Protein 7BUP (pdb70)

Structure (mmCIF, N/CA/C/O backbone):
data_7BUP
#
_entry.id   7BUP
#
_cell.length_a   78.520
_cell.length_b   78.910
_cell.length_c   150.900
_cell.angle_alpha   90.000
_cell.angle_beta   90.000
_cell.angle_gamma   90.000
#
_symmetry.space_group_name_H-M   'P 21 21 21'
#
loop_
_entity.id
_entity.type
_entity.pdbx_description
1 polymer 'Proliferating cell nuclear antigen'
2 water water
#
loop_
_atom_site.group_PDB
_atom_site.id
_atom_site.type_symbol
_atom_site.label_atom_id
_atom_site.label_alt_id
_atom_site.label_comp_id
_atom_site.label_asym_id
_atom_site.label_entity_id
_atom_site.label_seq_id
_atom_site.pdbx_PDB_ins_code
_atom_site.Cartn_x
_atom_site.Cartn_y
_atom_site.Cartn_z
_atom_site.occupancy
_atom_site.B_iso_or_equiv
_atom_site.auth_seq_id
_atom_site.auth_comp_id
_atom_site.auth_asym_id
_atom_site.auth_atom_id
_atom_site.pdbx_PDB_model_num
ATOM 1 N N . MET A 1 1 ? -36.730 11.067 -32.334 1.00 48.58 1 MET A N 1
ATOM 2 C CA . MET A 1 1 ? -35.891 11.549 -31.233 1.00 50.51 1 MET A CA 1
ATOM 3 C C . MET A 1 1 ? -36.666 11.687 -29.902 1.00 56.43 1 MET A C 1
ATOM 4 O O . MET A 1 1 ? -37.909 11.573 -29.871 1.00 58.91 1 MET A O 1
ATOM 9 N N . LEU A 1 2 ? -35.948 11.913 -28.799 1.00 47.95 2 LEU A N 1
ATOM 10 C CA . LEU A 1 2 ? -36.597 12.070 -27.503 1.00 47.84 2 LEU A CA 1
ATOM 11 C C . LEU A 1 2 ? -35.834 13.077 -26.664 1.00 43.61 2 LEU A C 1
ATOM 12 O O . LEU A 1 2 ? -34.606 12.997 -26.555 1.00 43.25 2 LEU A O 1
ATOM 17 N N . GLU A 1 3 ? -36.564 14.036 -26.103 1.00 42.92 3 GLU A N 1
ATOM 18 C CA . GLU A 1 3 ? -36.012 14.975 -25.131 1.00 41.98 3 GLU A CA 1
ATOM 19 C C . GLU A 1 3 ? -37.142 15.250 -24.147 1.00 45.71 3 GLU A C 1
ATOM 20 O O . GLU A 1 3 ? -38.057 16.019 -24.459 1.00 49.50 3 GLU A O 1
ATOM 26 N N . GLY A 1 4 ? -37.098 14.608 -22.982 1.00 37.98 4 GLY A N 1
ATOM 27 C CA . GLY A 1 4 ? -38.147 14.833 -22.013 1.00 41.62 4 GLY A CA 1
ATOM 28 C C . GLY A 1 4 ? -37.600 15.338 -20.696 1.00 43.98 4 GLY A C 1
ATOM 29 O O . GLY A 1 4 ? -36.819 14.636 -20.058 1.00 47.96 4 GLY A O 1
ATOM 30 N N . LYS A 1 5 ? -37.969 16.538 -20.266 1.00 39.89 5 LYS A N 1
ATOM 31 C CA . LYS A 1 5 ? -37.518 17.044 -18.981 1.00 36.76 5 LYS A CA 1
ATOM 32 C C . LYS A 1 5 ? -38.649 16.923 -17.975 1.00 41.74 5 LYS A C 1
ATOM 33 O O . LYS A 1 5 ? -39.789 17.306 -18.271 1.00 42.79 5 LYS A O 1
ATOM 39 N N . PHE A 1 6 ? -38.337 16.376 -16.800 1.00 40.79 6 PHE A N 1
ATOM 40 C CA . PHE A 1 6 ? -39.251 16.367 -15.669 1.00 39.11 6 PHE A CA 1
ATOM 41 C C . PHE A 1 6 ? -38.884 17.493 -14.724 1.00 38.46 6 PHE A C 1
ATOM 42 O O . PHE A 1 6 ? -37.706 17.772 -14.515 1.00 38.50 6 PHE A O 1
ATOM 50 N N . GLU A 1 7 ? -39.894 18.122 -14.128 1.00 42.80 7 GLU A N 1
ATOM 51 C CA . GLU A 1 7 ? -39.610 19.053 -13.043 1.00 43.12 7 GLU A CA 1
ATOM 52 C C . GLU A 1 7 ? -39.012 18.323 -11.849 1.00 42.09 7 GLU A C 1
ATOM 53 O O . GLU A 1 7 ? -38.149 18.861 -11.149 1.00 41.64 7 GLU A O 1
ATOM 59 N N . GLU A 1 8 ? -39.447 17.093 -11.602 1.00 39.42 8 GLU A N 1
ATOM 60 C CA . GLU A 1 8 ? -38.944 16.343 -10.465 1.00 39.16 8 GLU A CA 1
ATOM 61 C C . GLU A 1 8 ? -38.682 14.907 -10.888 1.00 38.87 8 GLU A C 1
ATOM 62 O O . GLU A 1 8 ? -39.414 14.344 -11.712 1.00 39.43 8 GLU A O 1
ATOM 68 N N . ALA A 1 9 ? -37.615 14.328 -10.333 1.00 38.26 9 ALA A N 1
ATOM 69 C CA . ALA A 1 9 ? -37.265 12.952 -10.649 1.00 37.74 9 ALA A CA 1
ATOM 70 C C . ALA A 1 9 ? -38.121 11.947 -9.897 1.00 37.38 9 ALA A C 1
ATOM 71 O O . ALA A 1 9 ? -38.019 10.746 -10.176 1.00 35.47 9 ALA A O 1
ATOM 73 N N . ALA A 1 10 ? -38.962 12.410 -8.965 1.00 35.52 10 ALA A N 1
ATOM 74 C CA . ALA A 1 10 ? -39.721 11.491 -8.125 1.00 37.44 10 ALA A CA 1
ATOM 75 C C . ALA A 1 10 ? -40.538 10.495 -8.936 1.00 36.55 10 ALA A C 1
ATOM 76 O O . ALA A 1 10 ? -40.563 9.303 -8.619 1.00 37.44 10 ALA A O 1
ATOM 78 N N . LEU A 1 11 ? -41.195 10.955 -10.001 1.00 35.34 11 LEU A N 1
ATOM 79 C CA . LEU A 1 11 ? -42.140 10.095 -10.702 1.00 37.71 11 LEU A CA 1
ATOM 80 C C . LEU A 1 11 ? -41.435 8.925 -11.384 1.00 37.58 11 LEU A C 1
ATOM 81 O O . LEU A 1 11 ? -41.829 7.762 -11.242 1.00 40.34 11 LEU A O 1
ATOM 86 N N . LEU A 1 12 ? -40.386 9.217 -12.139 1.00 36.39 12 LEU A N 1
ATOM 87 C CA . LEU A 1 12 ? -39.668 8.146 -12.808 1.00 36.76 12 LEU A CA 1
ATOM 88 C C . LEU A 1 12 ? -39.050 7.186 -11.792 1.00 37.26 12 LEU A C 1
ATOM 89 O O . LEU A 1 12 ? -39.074 5.965 -11.990 1.00 39.11 12 LEU A O 1
ATOM 94 N N . LYS A 1 13 ? -38.530 7.718 -10.679 1.00 35.33 13 LYS A N 1
ATOM 95 C CA . LYS A 1 13 ? -37.926 6.870 -9.652 1.00 35.48 13 LYS A CA 1
ATOM 96 C C . LYS A 1 13 ? -38.932 5.877 -9.102 1.00 36.28 13 LYS A C 1
ATOM 97 O O . LYS A 1 13 ? -38.644 4.681 -8.981 1.00 36.11 13 LYS A O 1
ATOM 103 N N . LYS A 1 14 ? -40.111 6.374 -8.725 1.00 37.03 14 LYS A N 1
ATOM 104 C CA . LYS A 1 14 ? -41.173 5.508 -8.244 1.00 39.04 14 LYS A CA 1
ATOM 105 C C . LYS A 1 14 ? -41.587 4.496 -9.303 1.00 40.01 14 LYS A C 1
ATOM 106 O O . LYS A 1 14 ? -41.790 3.315 -8.984 1.00 42.72 14 LYS A O 1
ATOM 112 N N . VAL A 1 15 ? -41.709 4.931 -10.570 1.00 39.73 15 VAL A N 1
ATOM 113 C CA . VAL A 1 15 ? -42.156 4.021 -11.629 1.00 40.07 15 VAL A CA 1
ATOM 114 C C . VAL A 1 15 ? -41.178 2.863 -11.778 1.00 42.14 15 VAL A C 1
ATOM 115 O O . VAL A 1 15 ? -41.574 1.686 -11.782 1.00 43.59 15 VAL A O 1
ATOM 119 N N . VAL A 1 16 ? -39.884 3.179 -11.893 1.00 39.10 16 VAL A N 1
ATOM 120 C CA . VAL A 1 16 ? -38.894 2.136 -12.125 1.00 39.86 16 VAL A CA 1
ATOM 121 C C . VAL A 1 16 ? -38.859 1.167 -10.953 1.00 42.83 16 VAL A C 1
ATOM 122 O O . VAL A 1 16 ? -38.728 -0.051 -11.135 1.00 44.48 16 VAL A O 1
ATOM 126 N N . GLU A 1 17 ? -39.006 1.683 -9.735 1.00 40.60 17 GLU A N 1
ATOM 127 C CA . GLU A 1 17 ? -38.968 0.807 -8.574 1.00 45.68 17 GLU A CA 1
ATOM 128 C C . GLU A 1 17 ? -40.199 -0.088 -8.527 1.00 43.94 17 GLU A C 1
ATOM 129 O O . GLU A 1 17 ? -40.109 -1.258 -8.135 1.00 47.24 17 GLU A O 1
ATOM 135 N N . ALA A 1 18 ? -41.349 0.431 -8.954 1.00 40.30 18 ALA A N 1
ATOM 136 C CA . ALA A 1 18 ? -42.578 -0.343 -8.863 1.00 44.82 18 ALA A CA 1
ATOM 137 C C . ALA A 1 18 ? -42.570 -1.550 -9.792 1.00 49.89 18 ALA A C 1
ATOM 138 O O . ALA A 1 18 ? -43.178 -2.585 -9.475 1.00 50.38 18 ALA A O 1
ATOM 140 N N . ILE A 1 19 ? -41.896 -1.457 -10.934 1.00 47.32 19 ILE A N 1
ATOM 141 C CA . ILE A 1 19 ? -41.980 -2.521 -11.919 1.00 46.86 19 ILE A CA 1
ATOM 142 C C . ILE A 1 19 ? -40.701 -3.324 -12.054 1.00 45.51 19 ILE A C 1
ATOM 143 O O . ILE A 1 19 ? -40.739 -4.409 -12.645 1.00 53.98 19 ILE A O 1
ATOM 148 N N . LYS A 1 20 ? -39.587 -2.869 -11.493 1.00 48.22 20 LYS A N 1
ATOM 149 C CA . LYS A 1 20 ? -38.323 -3.529 -11.793 1.00 50.62 20 LYS A CA 1
ATOM 150 C C . LYS A 1 20 ? -38.300 -4.972 -11.312 1.00 57.44 20 LYS A C 1
ATOM 151 O O . LYS A 1 20 ? -37.522 -5.782 -11.834 1.00 62.84 20 LYS A O 1
ATOM 157 N N . ASP A 1 21 ? -39.140 -5.318 -10.332 1.00 58.73 21 ASP A N 1
ATOM 158 C CA . ASP A 1 21 ? -39.125 -6.672 -9.789 1.00 58.75 21 ASP A CA 1
ATOM 159 C C . ASP A 1 21 ? -39.894 -7.622 -10.693 1.00 59.53 21 ASP A C 1
ATOM 160 O O . ASP A 1 21 ? -39.407 -8.715 -11.023 1.00 56.03 21 ASP A O 1
ATOM 165 N N . CYS A 1 22 ? -41.093 -7.208 -11.132 1.00 62.12 22 CYS A N 1
ATOM 166 C CA . CYS A 1 22 ? -41.926 -8.090 -11.952 1.00 66.65 22 CYS A CA 1
ATOM 167 C C . CYS A 1 22 ? -41.381 -8.229 -13.365 1.00 63.06 22 CYS A C 1
ATOM 168 O O . CYS A 1 22 ? -41.703 -9.206 -14.054 1.00 64.83 22 CYS A O 1
ATOM 171 N N . VAL A 1 23 ? -40.624 -7.241 -13.822 1.00 61.11 23 VAL A N 1
ATOM 172 C CA . VAL A 1 23 ? -40.222 -7.084 -15.212 1.00 59.13 23 VAL A CA 1
ATOM 173 C C . VAL A 1 23 ? -38.754 -6.693 -15.202 1.00 62.09 23 VAL A C 1
ATOM 174 O O . VAL A 1 23 ? -38.396 -5.652 -14.637 1.00 59.36 23 VAL A O 1
ATOM 178 N N . LYS A 1 24 ? -37.901 -7.512 -15.813 1.00 57.16 24 LYS A N 1
ATOM 179 C CA . LYS A 1 24 ? -36.486 -7.168 -15.721 1.00 62.16 24 LYS A CA 1
ATOM 180 C C . LYS A 1 24 ? -36.060 -6.283 -16.893 1.00 57.51 24 LYS A C 1
ATOM 181 O O . LYS A 1 24 ? -35.178 -5.435 -16.740 1.00 57.65 24 LYS A O 1
ATOM 187 N N . LYS A 1 25 ? -36.731 -6.411 -18.035 1.00 56.69 25 LYS A N 1
ATOM 188 C CA . LYS A 1 25 ? -36.412 -5.637 -19.228 1.00 50.45 25 LYS A CA 1
ATOM 189 C C . LYS A 1 25 ? -37.716 -5.225 -19.890 1.00 51.69 25 LYS A C 1
ATOM 190 O O . LYS A 1 25 ? -38.731 -5.914 -19.780 1.00 58.99 25 LYS A O 1
ATOM 196 N N . CYS A 1 26 ? -37.682 -4.099 -20.592 1.00 48.90 26 CYS A N 1
ATOM 197 C CA . CYS A 1 26 ? -38.899 -3.692 -21.272 1.00 45.29 26 CYS A CA 1
ATOM 198 C C . CYS A 1 26 ? -38.602 -2.570 -22.255 1.00 44.95 26 CYS A C 1
ATOM 199 O O . CYS A 1 26 ? -37.626 -1.827 -22.114 1.00 45.38 26 CYS A O 1
ATOM 202 N N . ASN A 1 27 ? -39.483 -2.440 -23.243 1.00 49.59 27 ASN A N 1
ATOM 203 C CA . ASN A 1 27 ? -39.382 -1.363 -24.211 1.00 50.40 27 ASN A CA 1
ATOM 204 C C . ASN A 1 27 ? -40.158 -0.147 -23.730 1.00 47.50 27 ASN A C 1
ATOM 205 O O . ASN A 1 27 ? -41.327 -0.251 -23.342 1.00 45.15 27 ASN A O 1
ATOM 210 N N . PHE A 1 28 ? -39.498 1.009 -23.779 1.00 46.46 28 PHE A N 1
ATOM 211 C CA . PHE A 1 28 ? -40.134 2.303 -23.579 1.00 45.93 28 PHE A CA 1
ATOM 212 C C . PHE A 1 28 ? -40.507 2.827 -24.968 1.00 46.95 28 PHE A C 1
ATOM 213 O O . PHE A 1 28 ? -39.630 3.022 -25.813 1.00 47.71 28 PHE A O 1
ATOM 221 N N . ASN A 1 29 ? -41.805 3.044 -25.211 1.00 45.73 29 ASN A N 1
ATOM 222 C CA . ASN A 1 29 ? -42.316 3.511 -26.501 1.00 43.83 29 ASN A CA 1
ATOM 223 C C . ASN A 1 29 ? -42.629 5.010 -26.406 1.00 43.91 29 ASN A C 1
ATOM 224 O O . ASN A 1 29 ? -43.663 5.398 -25.853 1.00 47.64 29 ASN A O 1
ATOM 229 N N . CYS A 1 30 ? -41.758 5.843 -26.975 1.00 44.28 30 CYS A N 1
ATOM 230 C CA . CYS A 1 30 ? -41.911 7.296 -27.004 1.00 50.83 30 CYS A CA 1
ATOM 231 C C . CYS A 1 30 ? -42.669 7.746 -28.257 1.00 57.43 30 CYS A C 1
ATOM 232 O O . CYS A 1 30 ? -42.548 7.165 -29.339 1.00 52.78 30 CYS A O 1
ATOM 235 N N . SER A 1 31 ? -43.483 8.779 -28.088 1.00 59.84 31 SER A N 1
ATOM 236 C CA . SER A 1 31 ? -44.429 9.196 -29.111 1.00 51.67 31 SER A CA 1
ATOM 237 C C . SER A 1 31 ? -44.640 10.699 -28.941 1.00 55.42 31 SER A C 1
ATOM 238 O O . SER A 1 31 ? -44.062 11.338 -28.056 1.00 57.15 31 SER A O 1
ATOM 241 N N . GLU A 1 32 ? -45.439 11.277 -29.829 1.00 58.13 32 GLU A N 1
ATOM 242 C CA . GLU A 1 32 ? -45.879 12.655 -29.639 1.00 63.08 32 GLU A CA 1
ATOM 243 C C . GLU A 1 32 ? -46.718 12.837 -28.371 1.00 63.22 32 GLU A C 1
ATOM 244 O O . GLU A 1 32 ? -46.818 13.966 -27.870 1.00 58.66 32 GLU A O 1
ATOM 250 N N . HIS A 1 33 ? -47.321 11.761 -27.852 1.00 60.02 33 HIS A N 1
ATOM 251 C CA . HIS A 1 33 ? -48.219 11.795 -26.697 1.00 63.33 33 HIS A CA 1
ATOM 252 C C . HIS A 1 33 ? -47.605 11.312 -25.372 1.00 58.30 33 HIS A C 1
ATOM 253 O O . HIS A 1 33 ? -48.309 11.315 -24.348 1.00 55.95 33 HIS A O 1
ATOM 255 N N . GLY A 1 34 ? -46.332 10.894 -25.346 1.00 52.52 34 GLY A N 1
ATOM 256 C CA . GLY A 1 34 ? -45.704 10.462 -24.112 1.00 48.93 34 GLY A CA 1
ATOM 257 C C . GLY A 1 34 ? -44.960 9.150 -24.244 1.00 49.75 34 GLY A C 1
ATOM 258 O O . GLY A 1 34 ? -44.572 8.729 -25.338 1.00 50.89 34 GLY A O 1
ATOM 259 N N . ILE A 1 35 ? -44.736 8.488 -23.104 1.00 41.84 35 ILE A N 1
ATOM 260 C CA . ILE A 1 35 ? -43.909 7.284 -23.033 1.00 46.82 35 ILE A CA 1
ATOM 261 C C . ILE A 1 35 ? -44.765 6.129 -22.525 1.00 42.75 35 ILE A C 1
ATOM 262 O O . ILE A 1 35 ? -45.517 6.269 -21.552 1.00 44.47 35 ILE A O 1
ATOM 267 N N . THR A 1 36 ? -44.637 4.985 -23.187 1.00 44.89 36 THR A N 1
ATOM 268 C CA . THR A 1 36 ? -45.482 3.824 -22.981 1.00 44.65 36 THR A CA 1
ATOM 269 C C . THR A 1 36 ? -44.614 2.622 -22.628 1.00 45.80 36 THR A C 1
ATOM 270 O O . THR A 1 36 ? -43.446 2.546 -23.024 1.00 44.28 36 THR A O 1
ATOM 274 N N . VAL A 1 37 ? -45.175 1.703 -21.843 1.00 41.70 37 VAL A N 1
ATOM 275 C CA . VAL A 1 37 ? -44.562 0.400 -21.628 1.00 44.33 37 VAL A CA 1
ATOM 276 C C . VAL A 1 37 ? -45.650 -0.666 -21.579 1.00 47.70 37 VAL A C 1
ATOM 277 O O . VAL A 1 37 ? -46.616 -0.554 -20.815 1.00 50.86 37 VAL A O 1
ATOM 281 N N . GLN A 1 38 ? -45.479 -1.710 -22.381 1.00 49.61 38 GLN A N 1
ATOM 282 C CA . GLN A 1 38 ? -46.307 -2.905 -22.327 1.00 45.65 38 GLN A CA 1
ATOM 283 C C . GLN A 1 38 ? -45.386 -4.093 -22.171 1.00 45.41 38 GLN A C 1
ATOM 284 O O . GLN A 1 38 ? -44.579 -4.372 -23.062 1.00 46.46 38 GLN A O 1
ATOM 290 N N . ALA A 1 39 ? -45.496 -4.788 -21.046 1.00 48.49 39 ALA A N 1
ATOM 291 C CA . ALA A 1 39 ? -44.589 -5.894 -20.789 1.00 52.49 39 ALA A CA 1
ATOM 292 C C . ALA A 1 39 ? -45.347 -7.026 -20.130 1.00 49.09 39 ALA A C 1
ATOM 293 O O . ALA A 1 39 ? -46.387 -6.820 -19.509 1.00 50.52 39 ALA A O 1
ATOM 295 N N . VAL A 1 40 ? -44.805 -8.230 -20.276 1.00 53.29 40 VAL A N 1
ATOM 296 C CA . VAL A 1 40 ? -45.374 -9.438 -19.692 1.00 58.48 40 VAL A CA 1
ATOM 297 C C . VAL A 1 40 ? -44.310 -10.104 -18.834 1.00 65.90 40 VAL A C 1
ATOM 298 O O . VAL A 1 40 ? -43.119 -10.050 -19.165 1.00 71.27 40 VAL A O 1
ATOM 302 N N . ASP A 1 41 ? -44.731 -10.726 -17.731 1.00 60.46 41 ASP A N 1
ATOM 303 C CA . ASP A 1 41 ? -43.756 -11.388 -16.874 1.00 68.89 41 ASP A CA 1
ATOM 304 C C . ASP A 1 41 ? -43.245 -12.659 -17.554 1.00 74.12 41 ASP A C 1
ATOM 305 O O . ASP A 1 41 ? -43.760 -13.095 -18.594 1.00 66.10 41 ASP A O 1
ATOM 310 N N . ASP A 1 42 ? -42.190 -13.238 -16.960 1.00 76.64 42 ASP A N 1
ATOM 311 C CA . ASP A 1 42 ? -41.636 -14.491 -17.475 1.00 76.54 42 ASP A CA 1
ATOM 312 C C . ASP A 1 42 ? -42.692 -15.595 -17.485 1.00 76.67 42 ASP A C 1
ATOM 313 O O . ASP A 1 42 ? -42.779 -16.374 -18.444 1.00 78.54 42 ASP A O 1
ATOM 318 N N . SER A 1 43 ? -43.528 -15.652 -16.444 1.00 71.66 43 SER A N 1
ATOM 319 C CA . SER A 1 43 ? -44.595 -16.642 -16.329 1.00 67.68 43 SER A CA 1
ATOM 320 C C . SER A 1 43 ? -45.739 -16.427 -17.327 1.00 73.97 43 SER A C 1
ATOM 321 O O . SER A 1 43 ? -46.653 -17.264 -17.387 1.00 75.92 43 SER A O 1
ATOM 324 N N . ARG A 1 44 ? -45.753 -15.304 -18.056 1.00 75.73 44 ARG A N 1
ATOM 325 C CA . ARG A 1 44 ? -46.821 -14.970 -19.013 1.00 65.14 44 ARG A CA 1
ATOM 326 C C . ARG A 1 44 ? -48.207 -14.944 -18.351 1.00 68.61 44 ARG A C 1
ATOM 327 O O . ARG A 1 44 ? -49.211 -15.366 -18.937 1.00 69.09 44 ARG A O 1
ATOM 335 N N . VAL A 1 45 ? -48.266 -14.379 -17.130 1.00 70.56 45 VAL A N 1
ATOM 336 C CA . VAL A 1 45 ? -49.462 -14.318 -16.281 1.00 62.04 45 VAL A CA 1
ATOM 337 C C . VAL A 1 45 ? -49.822 -12.868 -15.965 1.00 60.67 45 VAL A C 1
ATOM 338 O O . VAL A 1 45 ? -50.999 -12.538 -15.759 1.00 55.35 45 VAL A O 1
ATOM 342 N N . LEU A 1 46 ? -48.814 -11.997 -15.901 1.00 59.55 46 LEU A N 1
ATOM 343 C CA . LEU A 1 46 ? -48.978 -10.610 -15.483 1.00 57.53 46 LEU A CA 1
ATOM 344 C C . LEU A 1 46 ? -48.636 -9.694 -16.648 1.00 54.51 46 LEU A C 1
ATOM 345 O O . LEU A 1 46 ? -47.542 -9.794 -17.215 1.00 55.83 46 LEU A O 1
ATOM 350 N N . LEU A 1 47 ? -49.560 -8.800 -16.991 1.00 48.68 47 LEU A N 1
ATOM 351 C CA . LEU A 1 47 ? -49.342 -7.793 -18.019 1.00 48.38 47 LEU A CA 1
ATOM 352 C C . LEU A 1 47 ? -49.232 -6.411 -17.372 1.00 50.91 47 LEU A C 1
ATOM 353 O O . LEU A 1 47 ? -50.160 -5.972 -16.675 1.00 47.67 47 LEU A O 1
ATOM 358 N N . VAL A 1 48 ? -48.097 -5.733 -17.600 1.00 47.56 48 VAL A N 1
ATOM 359 C CA . VAL A 1 48 ? -47.811 -4.412 -17.038 1.00 43.51 48 VAL A CA 1
ATOM 360 C C . VAL A 1 48 ? -47.992 -3.377 -18.137 1.00 46.79 48 VAL A C 1
ATOM 361 O O . VAL A 1 48 ? -47.383 -3.481 -19.208 1.00 53.11 48 VAL A O 1
ATOM 365 N N . SER A 1 49 ? -48.815 -2.370 -17.881 1.00 47.35 49 SER A N 1
ATOM 366 C CA . SER A 1 49 ? -49.093 -1.345 -18.877 1.00 48.95 49 SER A CA 1
ATOM 367 C C . SER A 1 49 ? -48.867 0.010 -18.231 1.00 46.56 49 SER A C 1
ATOM 368 O O . SER A 1 49 ? -49.524 0.347 -17.241 1.00 43.69 49 SER A O 1
ATOM 371 N N . LEU A 1 50 ? -47.938 0.773 -18.786 1.00 45.44 50 LEU A N 1
ATOM 372 C CA . LEU A 1 50 ? -47.532 2.049 -18.224 1.00 44.05 50 LEU A CA 1
ATOM 373 C C . LEU A 1 50 ? -47.756 3.150 -19.243 1.00 42.20 50 LEU A C 1
ATOM 374 O O . LEU A 1 50 ? -47.495 2.965 -20.433 1.00 47.26 50 LEU A O 1
ATOM 379 N N . LEU A 1 51 ? -48.226 4.298 -18.783 1.00 37.84 51 LEU A N 1
ATOM 380 C CA . LEU A 1 51 ? -48.291 5.474 -19.631 1.00 39.59 51 LEU A CA 1
ATOM 381 C C . LEU A 1 51 ? -47.833 6.661 -18.807 1.00 39.46 51 LEU A C 1
ATOM 382 O O . LEU A 1 51 ? -48.425 6.956 -17.769 1.00 40.57 51 LEU A O 1
ATOM 387 N N . ILE A 1 52 ? -46.780 7.317 -19.254 1.00 37.13 52 ILE A N 1
ATOM 388 C CA . ILE A 1 52 ? -46.364 8.602 -18.721 1.00 38.29 52 ILE A CA 1
ATOM 389 C C . ILE A 1 52 ? -46.706 9.614 -19.806 1.00 45.52 52 ILE A C 1
ATOM 390 O O . ILE A 1 52 ? -46.004 9.700 -20.823 1.00 45.55 52 ILE A O 1
ATOM 395 N N . GLY A 1 53 ? -47.797 10.354 -19.620 1.00 39.97 53 GLY A N 1
ATOM 396 C CA . GLY A 1 53 ? -48.222 11.287 -20.643 1.00 40.86 53 GLY A CA 1
ATOM 397 C C . GLY A 1 53 ? -47.317 12.500 -20.727 1.00 46.97 53 GLY A C 1
ATOM 398 O O . GLY A 1 53 ? -46.610 12.850 -19.776 1.00 48.78 53 GLY A O 1
ATOM 399 N N . GLN A 1 54 ? -47.348 13.166 -21.888 1.00 42.34 54 GLN A N 1
ATOM 400 C CA . GLN A 1 54 ? -46.526 14.359 -22.047 1.00 46.26 54 GLN A CA 1
ATOM 401 C C . GLN A 1 54 ? -46.857 15.422 -21.007 1.00 47.88 54 GLN A C 1
ATOM 402 O O . GLN A 1 54 ? -46.021 16.285 -20.707 1.00 48.24 54 GLN A O 1
ATOM 408 N N . THR A 1 55 ? -48.043 15.359 -20.423 1.00 46.06 55 THR A N 1
ATOM 409 C CA . THR A 1 55 ? -48.404 16.329 -19.409 1.00 50.01 55 THR A CA 1
ATOM 410 C C . THR A 1 55 ? -47.594 16.131 -18.119 1.00 51.87 55 THR A C 1
ATOM 411 O O . THR A 1 55 ? -47.449 17.074 -17.331 1.00 46.25 55 THR A O 1
ATOM 415 N N . SER A 1 56 ? -46.999 14.949 -17.921 1.00 49.05 56 SER A N 1
ATOM 416 C CA . SER A 1 56 ? -46.142 14.731 -16.760 1.00 42.93 56 SER A CA 1
ATOM 417 C C . SER A 1 56 ? -44.826 15.484 -16.857 1.00 44.23 56 SER A C 1
ATOM 418 O O . SER A 1 56 ? -44.118 15.603 -15.850 1.00 41.64 56 SER A O 1
ATOM 421 N N . PHE A 1 57 ? -44.477 15.976 -18.037 1.00 46.05 57 PHE A N 1
ATOM 422 C CA . PHE A 1 57 ? -43.222 16.658 -18.280 1.00 39.85 57 PHE A CA 1
ATOM 423 C C . PHE A 1 57 ? -43.426 18.167 -18.259 1.00 43.92 57 PHE A C 1
ATOM 424 O O . PHE A 1 57 ? -44.504 18.680 -18.568 1.00 42.44 57 PHE A O 1
ATOM 432 N N . SER A 1 58 ? -42.367 18.881 -17.887 1.00 44.50 58 SER A N 1
ATOM 433 C CA . SER A 1 58 ? -42.338 20.313 -18.133 1.00 40.83 58 SER A CA 1
ATOM 434 C C . SER A 1 58 ? -41.934 20.612 -19.573 1.00 45.05 58 SER A C 1
ATOM 435 O O . SER A 1 58 ? -42.345 21.631 -20.138 1.00 43.90 58 SER A O 1
ATOM 438 N N . GLU A 1 59 ? -41.115 19.758 -20.179 1.00 41.35 59 GLU A N 1
ATOM 439 C CA . GLU A 1 59 ? -40.731 19.935 -21.570 1.00 42.29 59 GLU A CA 1
ATOM 440 C C . GLU A 1 59 ? -40.659 18.553 -22.195 1.00 45.60 59 GLU A C 1
ATOM 441 O O . GLU A 1 59 ? -40.079 17.639 -21.602 1.00 46.59 59 GLU A O 1
ATOM 447 N N . TYR A 1 60 ? -41.271 18.379 -23.363 1.00 43.28 60 TYR A N 1
ATOM 448 C CA . TYR A 1 60 ? -41.312 17.057 -23.983 1.00 45.42 60 TYR A CA 1
ATOM 449 C C . TYR A 1 60 ? -41.356 17.220 -25.500 1.00 48.89 60 TYR A C 1
ATOM 450 O O . TYR A 1 60 ? -42.348 17.718 -26.046 1.00 47.09 60 TYR A O 1
ATOM 459 N N . ARG A 1 61 ? -40.287 16.802 -26.177 1.00 48.68 61 ARG A N 1
ATOM 460 C CA . ARG A 1 61 ? -40.204 16.799 -27.632 1.00 46.91 61 ARG A CA 1
ATOM 461 C C . ARG A 1 61 ? -39.945 15.373 -28.097 1.00 47.33 61 ARG A C 1
ATOM 462 O O . ARG A 1 61 ? -38.967 14.755 -27.676 1.00 54.34 61 ARG A O 1
ATOM 470 N N . CYS A 1 62 ? -40.818 14.843 -28.956 1.00 49.31 62 CYS A N 1
ATOM 471 C CA . CYS A 1 62 ? -40.605 13.524 -29.577 1.00 57.58 62 CYS A CA 1
ATOM 472 C C . CYS A 1 62 ? -41.086 13.640 -31.019 1.00 61.91 62 CYS A C 1
ATOM 473 O O . CYS A 1 62 ? -42.182 13.159 -31.353 1.00 60.44 62 CYS A O 1
ATOM 476 N N . ASP A 1 63 ? -40.245 14.258 -31.867 1.00 58.78 63 ASP A N 1
ATOM 477 C CA . ASP A 1 63 ? -40.667 14.513 -33.244 1.00 57.22 63 ASP A CA 1
ATOM 478 C C . ASP A 1 63 ? -40.936 13.219 -33.995 1.00 54.70 63 ASP A C 1
ATOM 479 O O . ASP A 1 63 ? -41.824 13.197 -34.852 1.00 63.18 63 ASP A O 1
ATOM 481 N N . ARG A 1 64 ? -40.229 12.131 -33.665 1.00 48.03 64 ARG A N 1
ATOM 482 C CA . ARG A 1 64 ? -40.437 10.839 -34.313 1.00 50.37 64 ARG A CA 1
ATOM 483 C C . ARG A 1 64 ? -40.315 9.701 -33.306 1.00 50.39 64 ARG A C 1
ATOM 484 O O . ARG A 1 64 ? -39.366 9.651 -32.517 1.00 53.21 64 ARG A O 1
ATOM 486 N N . ASP A 1 65 ? -41.258 8.766 -33.378 1.00 48.66 65 ASP A N 1
ATOM 487 C CA . ASP A 1 65 ? -41.335 7.690 -32.403 1.00 49.70 65 ASP A CA 1
ATOM 488 C C . ASP A 1 65 ? -40.000 6.972 -32.314 1.00 55.05 65 ASP A C 1
ATOM 489 O O . ASP A 1 65 ? -39.230 6.940 -33.282 1.00 54.00 65 ASP A O 1
ATOM 494 N N . VAL A 1 66 ? -39.718 6.433 -31.131 1.00 55.47 66 VAL A N 1
ATOM 495 C CA . VAL A 1 66 ? -38.494 5.683 -30.892 1.00 51.37 66 VAL A CA 1
ATOM 496 C C . VAL A 1 66 ? -38.757 4.668 -29.784 1.00 51.67 66 VAL A C 1
ATOM 497 O O . VAL A 1 66 ? -39.504 4.932 -28.839 1.00 53.48 66 VAL A O 1
ATOM 501 N N . THR A 1 67 ? -38.135 3.501 -29.902 1.00 54.53 67 THR A N 1
ATOM 502 C CA . THR A 1 67 ? -38.263 2.439 -28.916 1.00 49.39 67 THR A CA 1
ATOM 503 C C . THR A 1 67 ? -36.954 2.311 -28.131 1.00 54.11 67 THR A C 1
ATOM 504 O O . THR A 1 67 ? -35.868 2.319 -28.725 1.00 55.03 67 THR A O 1
ATOM 508 N N . LEU A 1 68 ? -37.048 2.236 -26.793 1.00 55.88 68 LEU A N 1
ATOM 509 C CA . LEU A 1 68 ? -35.869 2.133 -25.921 1.00 49.07 68 LEU A CA 1
ATOM 510 C C . LEU A 1 68 ? -35.946 0.832 -25.130 1.00 47.07 68 LEU A C 1
ATOM 511 O O . LEU A 1 68 ? -36.760 0.712 -24.210 1.00 56.92 68 LEU A O 1
ATOM 516 N N . GLY A 1 69 ? -35.115 -0.148 -25.489 1.00 44.75 69 GLY A N 1
ATOM 517 C CA . GLY A 1 69 ? -35.103 -1.404 -24.767 1.00 47.44 69 GLY A CA 1
ATOM 518 C C . GLY A 1 69 ? -34.171 -1.283 -23.577 1.00 50.52 69 GLY A C 1
ATOM 519 O O . GLY A 1 69 ? -32.960 -1.122 -23.759 1.00 54.08 69 GLY A O 1
ATOM 520 N N . ILE A 1 70 ? -34.696 -1.339 -22.355 1.00 45.44 70 ILE A N 1
ATOM 521 C CA . ILE A 1 70 ? -33.927 -0.977 -21.171 1.00 47.66 70 ILE A CA 1
ATOM 522 C C . ILE A 1 70 ? -33.920 -2.142 -20.196 1.00 50.23 70 ILE A C 1
ATOM 523 O O . ILE A 1 70 ? -34.971 -2.747 -19.934 1.00 47.05 70 ILE A O 1
ATOM 528 N N . ASP A 1 71 ? -32.731 -2.461 -19.666 1.00 48.47 71 ASP A N 1
ATOM 529 C CA . ASP A 1 71 ? -32.605 -3.417 -18.567 1.00 50.69 71 ASP A CA 1
ATOM 530 C C . ASP A 1 71 ? -32.961 -2.678 -17.290 1.00 45.12 71 ASP A C 1
ATOM 531 O O . ASP A 1 71 ? -32.254 -1.749 -16.898 1.00 48.75 71 ASP A O 1
ATOM 536 N N . LEU A 1 72 ? -34.056 -3.061 -16.643 1.00 43.20 72 LEU A N 1
ATOM 537 C CA . LEU A 1 72 ? -34.582 -2.172 -15.612 1.00 48.06 72 LEU A CA 1
ATOM 538 C C . LEU A 1 72 ? -33.690 -2.140 -14.379 1.00 46.41 72 LEU A C 1
ATOM 539 O O . LEU A 1 72 ? -33.609 -1.107 -13.713 1.00 39.85 72 LEU A O 1
ATOM 544 N N . GLU A 1 73 ? -32.985 -3.231 -14.079 1.00 53.30 73 GLU A N 1
ATOM 545 C CA . GLU A 1 73 ? -32.059 -3.209 -12.950 1.00 50.33 73 GLU A CA 1
ATOM 546 C C . GLU A 1 73 ? -30.928 -2.214 -13.196 1.00 48.84 73 GLU A C 1
ATOM 547 O O . GLU A 1 73 ? -30.603 -1.412 -12.314 1.00 49.26 73 GLU A O 1
ATOM 553 N N . SER A 1 74 ? -30.327 -2.236 -14.395 1.00 46.59 74 SER A N 1
ATOM 554 C CA . SER A 1 74 ? -29.260 -1.281 -14.693 1.00 48.23 74 SER A CA 1
ATOM 555 C C . SER A 1 74 ? -29.777 0.149 -14.564 1.00 49.57 74 SER A C 1
ATOM 556 O O . SER A 1 74 ? -29.164 0.993 -13.896 1.00 47.39 74 SER A O 1
ATOM 559 N N . PHE A 1 75 ? -30.936 0.419 -15.177 1.00 46.48 75 PHE A N 1
ATOM 560 C CA . PHE A 1 75 ? -31.574 1.725 -15.094 1.00 44.13 75 PHE A CA 1
ATOM 561 C C . PHE A 1 75 ? -31.880 2.104 -13.654 1.00 44.85 75 PHE A C 1
ATOM 562 O O . PHE A 1 75 ? -31.737 3.272 -13.274 1.00 41.33 75 PHE A O 1
ATOM 570 N N . SER A 1 76 ? -32.275 1.121 -12.843 1.00 46.43 76 SER A N 1
ATOM 571 C CA . SER A 1 76 ? -32.584 1.359 -11.440 1.00 42.43 76 SER A CA 1
ATOM 572 C C . SER A 1 76 ? -31.369 1.879 -10.678 1.00 46.14 76 SER A C 1
ATOM 573 O O . SER A 1 76 ? -31.506 2.767 -9.828 1.00 44.65 76 SER A O 1
ATOM 576 N N . LYS A 1 77 ? -30.166 1.368 -10.985 1.00 48.15 77 LYS A N 1
ATOM 577 C CA . LYS A 1 77 ? -28.971 1.845 -10.282 1.00 50.63 77 LYS A CA 1
ATOM 578 C C . LYS A 1 77 ? -28.679 3.292 -10.632 1.00 49.92 77 LYS A C 1
ATOM 579 O O . LYS A 1 77 ? -28.145 4.049 -9.809 1.00 53.94 77 LYS A O 1
ATOM 585 N N . ILE A 1 78 ? -29.019 3.699 -11.849 1.00 43.86 78 ILE A N 1
ATOM 586 C CA . ILE A 1 78 ? -28.812 5.084 -12.234 1.00 42.92 78 ILE A CA 1
ATOM 587 C C . ILE A 1 78 ? -29.865 5.977 -11.583 1.00 41.84 78 ILE A C 1
ATOM 588 O O . ILE A 1 78 ? -29.536 6.935 -10.877 1.00 43.38 78 ILE A O 1
ATOM 593 N N . ILE A 1 79 ? -31.148 5.649 -11.766 1.00 42.43 79 ILE A N 1
ATOM 594 C CA . ILE A 1 79 ? -32.223 6.562 -11.358 1.00 43.17 79 ILE A CA 1
ATOM 595 C C . ILE A 1 79 ? -32.335 6.679 -9.838 1.00 42.37 79 ILE A C 1
ATOM 596 O O . ILE A 1 79 ? -32.713 7.737 -9.323 1.00 38.22 79 ILE A O 1
ATOM 601 N N . LYS A 1 80 ? -32.003 5.616 -9.095 1.00 44.57 80 LYS A N 1
ATOM 602 C CA . LYS A 1 80 ? -31.960 5.706 -7.635 1.00 42.14 80 LYS A CA 1
ATOM 603 C C . LYS A 1 80 ? -31.015 6.805 -7.161 1.00 41.15 80 LYS A C 1
ATOM 604 O O . LYS A 1 80 ? -31.271 7.428 -6.126 1.00 38.99 80 LYS A O 1
ATOM 610 N N . SER A 1 81 ? -29.943 7.079 -7.917 1.00 42.03 81 SER A N 1
ATOM 611 C CA . SER A 1 81 ? -28.986 8.119 -7.540 1.00 40.82 81 SER A CA 1
ATOM 612 C C . SER A 1 81 ? -29.648 9.480 -7.366 1.00 41.46 81 SER A C 1
ATOM 613 O O . SER A 1 81 ? -29.093 10.349 -6.683 1.00 44.83 81 SER A O 1
ATOM 616 N N . ALA A 1 82 ? -30.802 9.701 -7.988 1.00 37.90 82 ALA A N 1
ATOM 617 C CA . ALA A 1 82 ? -31.377 11.036 -8.022 1.00 37.27 82 ALA A CA 1
ATOM 618 C C . ALA A 1 82 ? -32.142 11.345 -6.745 1.00 36.96 82 ALA A C 1
ATOM 619 O O . ALA A 1 82 ? -32.783 10.472 -6.159 1.00 31.77 82 ALA A O 1
ATOM 621 N N . ASN A 1 83 ? -32.086 12.607 -6.326 1.00 37.48 83 ASN A N 1
ATOM 622 C CA . ASN A 1 83 ? -33.024 13.109 -5.335 1.00 34.69 83 ASN A CA 1
ATOM 623 C C . ASN A 1 83 ? -34.398 13.269 -5.969 1.00 41.33 83 ASN A C 1
ATOM 624 O O . ASN A 1 83 ? -34.527 13.446 -7.186 1.00 40.87 83 ASN A O 1
ATOM 629 N N . ASN A 1 84 ? -35.439 13.210 -5.135 1.00 40.85 84 ASN A N 1
ATOM 630 C CA . ASN A 1 84 ? -36.791 13.367 -5.659 1.00 40.99 84 ASN A CA 1
ATOM 631 C C . ASN A 1 84 ? -36.991 14.733 -6.297 1.00 42.59 84 ASN A C 1
ATOM 632 O O . ASN A 1 84 ? -37.772 14.860 -7.247 1.00 45.31 84 ASN A O 1
ATOM 637 N N . GLU A 1 85 ? -36.310 15.768 -5.806 1.00 46.37 85 GLU A N 1
ATOM 638 C CA . GLU A 1 85 ? -36.554 17.116 -6.313 1.00 48.13 85 GLU A CA 1
ATOM 639 C C . GLU A 1 85 ? -35.646 17.509 -7.465 1.00 42.75 85 GLU A C 1
ATOM 640 O O . GLU A 1 85 ? -35.772 18.634 -7.951 1.00 44.03 85 GLU A O 1
ATOM 646 N N . ASP A 1 86 ? -34.736 16.636 -7.885 1.00 40.05 86 ASP A N 1
ATOM 647 C CA . ASP A 1 86 ? -33.841 16.934 -8.995 1.00 40.40 86 ASP A CA 1
ATOM 648 C C . ASP A 1 86 ? -34.617 17.122 -10.292 1.00 42.53 86 ASP A C 1
ATOM 649 O O . ASP A 1 86 ? -35.577 16.399 -10.577 1.00 40.08 86 ASP A O 1
ATOM 654 N N . PHE A 1 87 ? -34.177 18.079 -11.099 1.00 43.50 87 PHE A N 1
ATOM 655 C CA . PHE A 1 87 ? -34.514 18.040 -12.514 1.00 44.13 87 PHE A CA 1
ATOM 656 C C . PHE A 1 87 ? -34.002 16.739 -13.133 1.00 42.70 87 PHE A C 1
ATOM 657 O O . PHE A 1 87 ? -32.870 16.318 -12.868 1.00 41.70 87 PHE A O 1
ATOM 665 N N . LEU A 1 88 ? -34.816 16.112 -13.981 1.00 37.15 88 LEU A N 1
ATOM 666 C CA . LEU A 1 88 ? -34.410 14.899 -14.683 1.00 37.65 88 LEU A CA 1
ATOM 667 C C . LEU A 1 88 ? -34.757 15.022 -16.161 1.00 40.87 88 LEU A C 1
ATOM 668 O O . LEU A 1 88 ? -35.936 15.153 -16.510 1.00 42.16 88 LEU A O 1
ATOM 673 N N . THR A 1 89 ? -33.747 14.938 -17.034 1.00 38.45 89 THR A N 1
ATOM 674 C CA . THR A 1 89 ? -33.967 14.932 -18.480 1.00 37.36 89 THR A CA 1
ATOM 675 C C . THR A 1 89 ? -33.602 13.575 -19.076 1.00 37.68 89 THR A C 1
ATOM 676 O O . THR A 1 89 ? -32.499 13.071 -18.849 1.00 37.06 89 THR A O 1
ATOM 680 N N . LEU A 1 90 ? -34.519 12.992 -19.847 1.00 40.13 90 LEU A N 1
ATOM 681 C CA . LEU A 1 90 ? -34.243 11.787 -20.621 1.00 39.31 90 LEU A CA 1
ATOM 682 C C . LEU A 1 90 ? -33.943 12.173 -22.058 1.00 42.71 90 LEU A C 1
ATOM 683 O O . LEU A 1 90 ? -34.697 12.950 -22.653 1.00 45.47 90 LEU A O 1
ATOM 688 N N . LEU A 1 91 ? -32.854 11.627 -22.620 1.00 44.58 91 LEU A N 1
ATOM 689 C CA . LEU A 1 91 ? -32.455 11.919 -23.997 1.00 42.39 91 LEU A CA 1
ATOM 690 C C . LEU A 1 91 ? -32.205 10.630 -24.777 1.00 42.88 91 LEU A C 1
ATOM 691 O O . LEU A 1 91 ? -31.593 9.690 -24.258 1.00 47.79 91 LEU A O 1
ATOM 696 N N . ALA A 1 92 ? -32.707 10.572 -26.013 1.00 40.88 92 ALA A N 1
ATOM 697 C CA . ALA A 1 92 ? -32.352 9.498 -26.937 1.00 48.28 92 ALA A CA 1
ATOM 698 C C . ALA A 1 92 ? -32.404 10.027 -28.368 1.00 48.35 92 ALA A C 1
ATOM 699 O O . ALA A 1 92 ? -33.309 10.792 -28.715 1.00 47.08 92 ALA A O 1
ATOM 701 N N . GLU A 1 93 ? -31.437 9.624 -29.189 1.00 46.37 93 GLU A N 1
ATOM 702 C CA . GLU A 1 93 ? -31.408 10.025 -30.585 1.00 46.34 93 GLU A CA 1
ATOM 703 C C . GLU A 1 93 ? -32.167 9.022 -31.444 1.00 50.12 93 GLU A C 1
ATOM 704 O O . GLU A 1 93 ? -32.537 7.934 -30.993 1.00 52.09 93 GLU A O 1
ATOM 710 N N . ASP A 1 94 ? -32.387 9.388 -32.707 1.00 53.79 94 ASP A N 1
ATOM 711 C CA . ASP A 1 94 ? -33.042 8.465 -33.627 1.00 47.87 94 ASP A CA 1
ATOM 712 C C . ASP A 1 94 ? -32.173 7.240 -33.825 1.00 46.11 94 ASP A C 1
ATOM 713 O O . ASP A 1 94 ? -30.941 7.330 -33.879 1.00 47.64 94 ASP A O 1
ATOM 718 N N . SER A 1 95 ? -32.821 6.088 -33.917 1.00 45.65 95 SER A N 1
ATOM 719 C CA . SER A 1 95 ? -32.144 4.807 -33.964 1.00 51.90 95 SER A CA 1
ATOM 720 C C . SER A 1 95 ? -31.077 4.700 -32.875 1.00 52.19 95 SER A C 1
ATOM 721 O O . SER A 1 95 ? -29.885 4.575 -33.162 1.00 47.23 95 SER A O 1
ATOM 724 N N . PRO A 1 96 ? -31.487 4.725 -31.602 1.00 56.19 96 PRO A N 1
ATOM 725 C CA . PRO A 1 96 ? -30.522 4.893 -30.512 1.00 53.24 96 PRO A CA 1
ATOM 726 C C . PRO A 1 96 ? -29.898 3.580 -30.070 1.00 49.14 96 PRO A C 1
ATOM 727 O O . PRO A 1 96 ? -30.541 2.529 -30.049 1.00 49.49 96 PRO A O 1
ATOM 731 N N . ASP A 1 97 ? -28.639 3.653 -29.653 1.00 48.77 97 ASP A N 1
ATOM 732 C CA . ASP A 1 97 ? -28.032 2.536 -28.934 1.00 55.72 97 ASP A CA 1
ATOM 733 C C . ASP A 1 97 ? -27.940 2.788 -27.432 1.00 56.71 97 ASP A C 1
ATOM 734 O O . ASP A 1 97 ? -27.564 1.871 -26.682 1.00 54.54 97 ASP A O 1
ATOM 739 N N . GLN A 1 98 ? -28.266 3.990 -26.959 1.00 50.26 98 GLN A N 1
ATOM 740 C CA . GLN A 1 98 ? -28.232 4.219 -25.522 1.00 54.93 98 GLN A CA 1
ATOM 741 C C . GLN A 1 98 ? -29.289 5.250 -25.135 1.00 55.12 98 GLN A C 1
ATOM 742 O O . GLN A 1 98 ? -29.856 5.934 -25.992 1.00 55.57 98 GLN A O 1
ATOM 748 N N . ILE A 1 99 ? -29.575 5.330 -23.831 1.00 46.45 99 ILE A N 1
ATOM 749 C CA . ILE A 1 99 ? -30.425 6.381 -23.275 1.00 44.03 99 ILE A CA 1
ATOM 750 C C . ILE A 1 99 ? -29.574 7.245 -22.346 1.00 39.56 99 ILE A C 1
ATOM 751 O O . ILE A 1 99 ? -28.716 6.730 -21.623 1.00 41.49 99 ILE A O 1
ATOM 756 N N . MET A 1 100 ? -29.801 8.560 -22.372 1.00 39.63 100 MET A N 1
ATOM 757 C CA . MET A 1 100 ? -29.074 9.506 -21.533 1.00 39.90 100 MET A CA 1
ATOM 758 C C . MET A 1 100 ? -29.993 10.077 -20.459 1.00 38.16 100 MET A C 1
ATOM 759 O O . MET A 1 100 ? -31.143 10.429 -20.733 1.00 39.46 100 MET A O 1
ATOM 764 N N . ALA A 1 101 ? -29.489 10.164 -19.233 1.00 37.65 101 ALA A N 1
ATOM 765 C CA . ALA A 1 101 ? -30.244 10.732 -18.125 1.00 33.44 101 ALA A CA 1
ATOM 766 C C . ALA A 1 101 ? -29.393 11.830 -17.509 1.00 34.50 101 ALA A C 1
ATOM 767 O O . ALA A 1 101 ? -28.250 11.576 -17.113 1.00 35.45 101 ALA A O 1
ATOM 769 N N . ILE A 1 102 ? -29.926 13.050 -17.472 1.00 31.34 102 ILE A N 1
ATOM 770 C CA . ILE A 1 102 ? -29.223 14.204 -16.922 1.00 35.03 102 ILE A CA 1
ATOM 771 C C . ILE A 1 102 ? -29.966 14.650 -15.671 1.00 38.84 102 ILE A C 1
ATOM 772 O O . ILE A 1 102 ? -31.174 14.922 -15.724 1.00 36.68 102 ILE A O 1
ATOM 777 N N . LEU A 1 103 ? -29.251 14.707 -14.545 1.00 37.45 103 LEU A N 1
ATOM 778 C CA . LEU A 1 103 ? -29.807 15.148 -13.271 1.00 38.38 103 LEU A CA 1
ATOM 779 C C . LEU A 1 103 ? -29.188 16.490 -12.907 1.00 41.21 103 LEU A C 1
ATOM 780 O O . LEU A 1 103 ? -27.967 16.660 -12.996 1.00 41.98 103 LEU A O 1
ATOM 785 N N . GLU A 1 104 ? -30.025 17.442 -12.511 1.00 43.15 104 GLU A N 1
ATOM 786 C CA . GLU A 1 104 ? -29.576 18.763 -12.088 1.00 44.65 104 GLU A CA 1
ATOM 787 C C . GLU A 1 104 ? -30.136 19.036 -10.696 1.00 52.92 104 GLU A C 1
ATOM 788 O O . GLU A 1 104 ? -31.351 18.926 -10.484 1.00 50.57 104 GLU A O 1
ATOM 794 N N . GLU A 1 105 ? -29.253 19.366 -9.745 1.00 53.14 105 GLU A N 1
ATOM 795 C CA . GLU A 1 105 ? -29.669 19.610 -8.366 1.00 54.52 105 GLU A CA 1
ATOM 796 C C . GLU A 1 105 ? -30.234 21.027 -8.238 1.00 62.04 105 GLU A C 1
ATOM 797 O O . GLU A 1 105 ? -29.664 21.989 -8.771 1.00 61.33 105 GLU A O 1
ATOM 803 N N . LYS A 1 106 ? -31.375 21.142 -7.541 1.00 65.85 106 LYS A N 1
ATOM 804 C CA . LYS A 1 106 ? -32.045 22.434 -7.372 1.00 63.38 106 LYS A CA 1
ATOM 805 C C . LYS A 1 106 ? -31.185 23.415 -6.581 1.00 65.59 106 LYS A C 1
ATOM 806 O O . LYS A 1 106 ? -31.055 24.588 -6.955 1.00 65.34 106 LYS A O 1
ATOM 812 N N . GLN A 1 107 ? -30.615 22.963 -5.459 1.00 68.86 107 GLN A N 1
ATOM 813 C CA . GLN A 1 107 ? -30.002 23.863 -4.489 1.00 64.75 107 GLN A CA 1
ATOM 814 C C . GLN A 1 107 ? -28.489 23.703 -4.411 1.00 61.62 107 GLN A C 1
ATOM 815 O O . GLN A 1 107 ? -27.884 23.986 -3.375 1.00 74.73 107 GLN A O 1
ATOM 821 N N . LYS A 1 108 ? -27.859 23.261 -5.488 1.00 63.74 108 LYS A N 1
ATOM 822 C CA . LYS A 1 108 ? -26.423 23.036 -5.471 1.00 62.47 108 LYS A CA 1
ATOM 823 C C . LYS A 1 108 ? -25.915 23.160 -6.898 1.00 63.52 108 LYS A C 1
ATOM 824 O O . LYS A 1 108 ? -26.694 23.200 -7.859 1.00 63.99 108 LYS A O 1
ATOM 830 N N . GLU A 1 109 ? -24.590 23.227 -7.024 1.00 57.34 109 GLU A N 1
ATOM 831 C CA . GLU A 1 109 ? -23.927 23.259 -8.327 1.00 56.05 109 GLU A CA 1
ATOM 832 C C . GLU A 1 109 ? -23.472 21.848 -8.695 1.00 52.56 109 GLU A C 1
ATOM 833 O O . GLU A 1 109 ? -22.276 21.543 -8.746 1.00 52.70 109 GLU A O 1
ATOM 839 N N . LYS A 1 110 ? -24.445 20.969 -8.933 1.00 49.15 110 LYS A N 1
ATOM 840 C CA . LYS A 1 110 ? -24.152 19.566 -9.208 1.00 46.02 110 LYS A CA 1
ATOM 841 C C . LYS A 1 110 ? -24.989 19.112 -10.385 1.00 44.59 110 LYS A C 1
ATOM 842 O O . LYS A 1 110 ? -26.221 19.148 -10.314 1.00 50.79 110 LYS A O 1
ATOM 848 N N . ILE A 1 111 ? -24.325 18.668 -11.449 1.00 42.08 111 ILE A N 1
ATOM 849 C CA . ILE A 1 111 ? -24.975 18.075 -12.609 1.00 41.48 111 ILE A CA 1
ATOM 850 C C . ILE A 1 111 ? -24.408 16.678 -12.785 1.00 40.16 111 ILE A C 1
ATOM 851 O O . ILE A 1 111 ? -23.183 16.501 -12.757 1.00 43.72 111 ILE A O 1
ATOM 856 N N . SER A 1 112 ? -25.292 15.697 -12.964 1.00 36.90 112 SER A N 1
ATOM 857 C CA . SER A 1 112 ? -24.916 14.311 -13.203 1.00 34.72 112 SER A CA 1
ATOM 858 C C . SER A 1 112 ? -25.449 13.859 -14.553 1.00 39.98 112 SER A C 1
ATOM 859 O O . SER A 1 112 ? -26.636 14.053 -14.857 1.00 38.89 112 SER A O 1
ATOM 862 N N . GLU A 1 113 ? -24.581 13.236 -15.352 1.00 41.09 113 GLU A N 1
ATOM 863 C CA . GLU A 1 113 ? -24.945 12.759 -16.680 1.00 38.63 113 GLU A CA 1
ATOM 864 C C . GLU A 1 113 ? -24.645 11.273 -16.760 1.00 36.32 113 GLU A C 1
ATOM 865 O O . GLU A 1 113 ? -23.501 10.858 -16.557 1.00 42.27 113 GLU A O 1
ATOM 871 N N . TYR A 1 114 ? -25.665 10.481 -17.042 1.00 32.99 114 TYR A N 1
ATOM 872 C CA . TYR A 1 114 ? -25.552 9.037 -17.124 1.00 36.36 114 TYR A CA 1
ATOM 873 C C . TYR A 1 114 ? -25.940 8.594 -18.521 1.00 38.90 114 TYR A C 1
ATOM 874 O O . TYR A 1 114 ? -26.776 9.228 -19.166 1.00 38.26 114 TYR A O 1
ATOM 883 N N . SER A 1 115 ? -25.352 7.486 -18.975 1.00 44.54 115 SER A N 1
ATOM 884 C CA . SER A 1 115 ? -25.705 6.853 -20.246 1.00 42.97 115 SER A CA 1
ATOM 885 C C . SER A 1 115 ? -25.801 5.352 -20.020 1.00 46.24 115 SER A C 1
ATOM 886 O O . SER A 1 115 ? -24.867 4.752 -19.481 1.00 48.14 115 SER A O 1
ATOM 889 N N . LEU A 1 116 ? -26.917 4.741 -20.414 1.00 45.97 116 LEU A N 1
ATOM 890 C CA . LEU A 1 116 ? -27.073 3.293 -20.320 1.00 51.73 116 LEU A CA 1
ATOM 891 C C . LEU A 1 116 ? -27.261 2.715 -21.711 1.00 52.24 116 LEU A C 1
ATOM 892 O O . LEU A 1 116 ? -28.118 3.190 -22.465 1.00 49.95 116 LEU A O 1
ATOM 897 N N . LYS A 1 117 ? -26.481 1.686 -22.036 1.00 52.69 117 LYS A N 1
ATOM 898 C CA . LYS A 1 117 ? -26.610 1.041 -23.331 1.00 50.98 117 LYS A CA 1
ATOM 899 C C . LYS A 1 117 ? -27.979 0.383 -23.436 1.00 49.79 117 LYS A C 1
ATOM 900 O O . LYS A 1 117 ? -28.504 -0.148 -22.457 1.00 52.18 117 LYS A O 1
ATOM 906 N N . LEU A 1 118 ? -28.583 0.449 -24.616 1.00 56.86 118 LEU A N 1
ATOM 907 C CA . LEU A 1 118 ? -29.854 -0.233 -24.835 1.00 54.89 118 LEU A CA 1
ATOM 908 C C . LEU A 1 118 ? -29.634 -1.701 -25.199 1.00 52.57 118 LEU A C 1
ATOM 909 O O . LEU A 1 118 ? -28.564 -2.090 -25.663 1.00 56.89 118 LEU A O 1
ATOM 914 N N . MET A 1 119 ? -30.667 -2.516 -24.969 1.00 59.38 119 MET A N 1
ATOM 915 C CA . MET A 1 119 ? -30.812 -3.857 -25.528 1.00 57.23 119 MET A CA 1
ATOM 916 C C . MET A 1 119 ? -31.954 -3.876 -26.542 1.00 51.64 119 MET A C 1
ATOM 917 O O . MET A 1 119 ? -32.817 -2.991 -26.545 1.00 57.41 119 MET A O 1
ATOM 922 N N . ASP A 1 120 ? -31.989 -4.905 -27.389 1.00 55.61 120 ASP A N 1
ATOM 923 C CA . ASP A 1 120 ? -33.112 -5.095 -28.300 1.00 61.90 120 ASP A CA 1
ATOM 924 C C . ASP A 1 120 ? -34.084 -6.082 -27.653 1.00 59.88 120 ASP A C 1
ATOM 925 O O . ASP A 1 120 ? -33.706 -7.216 -27.315 1.00 56.53 120 ASP A O 1
ATOM 930 N N . ILE A 1 121 ? -35.304 -5.611 -27.393 1.00 57.82 121 ILE A N 1
ATOM 931 C CA . ILE A 1 121 ? -36.369 -6.438 -26.853 1.00 57.71 121 ILE A CA 1
ATOM 932 C C . ILE A 1 121 ? -37.440 -6.548 -27.923 1.00 64.03 121 ILE A C 1
ATOM 933 O O . ILE A 1 121 ? -37.576 -5.683 -28.797 1.00 60.46 121 ILE A O 1
ATOM 935 N N . ASP A 1 122 ? -38.169 -7.657 -27.864 1.00 64.91 122 ASP A N 1
ATOM 936 C CA . ASP A 1 122 ? -39.247 -7.966 -28.786 1.00 65.54 122 ASP A CA 1
ATOM 937 C C . ASP A 1 122 ? -40.582 -7.594 -28.143 1.00 71.67 122 ASP A C 1
ATOM 938 O O . ASP A 1 122 ? -40.910 -8.077 -27.050 1.00 69.97 122 ASP A O 1
ATOM 943 N N . SER A 1 123 ? -41.324 -6.700 -28.795 1.00 71.07 123 SER A N 1
ATOM 944 C CA . SER A 1 123 ? -42.685 -6.366 -28.369 1.00 72.57 123 SER A CA 1
ATOM 945 C C . SER A 1 123 ? -43.659 -7.473 -28.742 1.00 71.00 123 SER A C 1
ATOM 946 O O . SER A 1 123 ? -44.548 -7.818 -27.963 1.00 78.61 123 SER A O 1
ATOM 949 N N . MET A 1 131 ? -62.941 -4.961 -21.425 1.00 54.58 131 MET A N 1
ATOM 950 C CA . MET A 1 131 ? -63.163 -3.523 -21.230 1.00 67.69 131 MET A CA 1
ATOM 951 C C . MET A 1 131 ? -64.204 -3.231 -20.179 1.00 62.51 131 MET A C 1
ATOM 952 O O . MET A 1 131 ? -64.089 -2.246 -19.455 1.00 69.28 131 MET A O 1
ATOM 957 N N . GLU A 1 132 ? -65.248 -4.047 -20.140 1.00 59.34 132 GLU A N 1
ATOM 958 C CA . GLU A 1 132 ? -66.320 -3.885 -19.171 1.00 64.83 132 GLU A CA 1
ATOM 959 C C . GLU A 1 132 ? -66.176 -4.976 -18.110 1.00 64.17 132 GLU A C 1
ATOM 960 O O . GLU A 1 132 ? -65.826 -6.120 -18.433 1.00 63.80 132 GLU A O 1
ATOM 966 N N . TYR A 1 133 ? -66.427 -4.612 -16.845 1.00 56.60 133 TYR A N 1
ATOM 967 C CA . TYR A 1 133 ? -66.140 -5.450 -15.685 1.00 55.20 133 TYR A CA 1
ATOM 968 C C . TYR A 1 133 ? -67.391 -5.638 -14.833 1.00 59.70 133 TYR A C 1
ATOM 969 O O . TYR A 1 133 ? -68.282 -4.781 -14.820 1.00 69.93 133 TYR A O 1
ATOM 978 N N . ASP A 1 134 ? -67.437 -6.754 -14.080 1.00 56.81 134 ASP A N 1
ATOM 979 C CA . ASP A 1 134 ? -68.604 -7.050 -13.237 1.00 59.55 134 ASP A CA 1
ATOM 980 C C . ASP A 1 134 ? -68.639 -6.202 -11.966 1.00 59.52 134 ASP A C 1
ATOM 981 O O . ASP A 1 134 ? -69.726 -5.833 -11.493 1.00 58.47 134 ASP A O 1
ATOM 986 N N . ALA A 1 135 ? -67.476 -5.954 -11.351 1.00 58.10 135 ALA A N 1
ATOM 987 C CA . ALA A 1 135 ? -67.376 -5.156 -10.129 1.00 55.96 135 ALA A CA 1
ATOM 988 C C . ALA A 1 135 ? -66.105 -4.315 -10.189 1.00 47.64 135 ALA A C 1
ATOM 989 O O . ALA A 1 135 ? -65.124 -4.703 -10.834 1.00 47.44 135 ALA A O 1
ATOM 991 N N . VAL A 1 136 ? -66.133 -3.152 -9.538 1.00 41.79 136 VAL A N 1
ATOM 992 C CA . VAL A 1 136 ? -64.954 -2.305 -9.404 1.00 44.55 136 VAL A CA 1
ATOM 993 C C . VAL A 1 136 ? -64.867 -1.789 -7.975 1.00 44.25 136 VAL A C 1
ATOM 994 O O . VAL A 1 136 ? -65.801 -1.146 -7.479 1.00 43.28 136 VAL A O 1
ATOM 998 N N . VAL A 1 137 ? -63.718 -2.021 -7.343 1.00 45.99 137 VAL A N 1
ATOM 999 C CA . VAL A 1 137 ? -63.447 -1.639 -5.961 1.00 41.36 137 VAL A CA 1
ATOM 1000 C C . VAL A 1 137 ? -62.427 -0.510 -5.966 1.00 41.48 137 VAL A C 1
ATOM 1001 O O . VAL A 1 137 ? -61.443 -0.567 -6.714 1.00 41.93 137 VAL A O 1
ATOM 1005 N N . ASN A 1 138 ? -62.659 0.514 -5.151 1.00 34.22 138 ASN A N 1
ATOM 1006 C CA . ASN A 1 138 ? -61.641 1.512 -4.857 1.00 38.32 138 ASN A CA 1
ATOM 1007 C C . ASN A 1 138 ? -61.292 1.431 -3.371 1.00 45.34 138 ASN A C 1
ATOM 1008 O O . ASN A 1 138 ? -62.185 1.333 -2.518 1.00 45.45 138 ASN A O 1
ATOM 1013 N N . MET A 1 139 ? -60.000 1.441 -3.055 1.00 42.65 139 MET A N 1
ATOM 1014 C CA . MET A 1 139 ? -59.567 1.428 -1.663 1.00 41.95 139 MET A CA 1
ATOM 1015 C C . MET A 1 139 ? -58.181 2.049 -1.589 1.00 41.28 139 MET A C 1
ATOM 1016 O O . MET A 1 139 ? -57.510 2.196 -2.618 1.00 40.09 139 MET A O 1
ATOM 1021 N N . PRO A 1 140 ? -57.726 2.442 -0.394 1.00 49.83 140 PRO A N 1
ATOM 1022 C CA . PRO A 1 140 ? -56.362 2.985 -0.304 1.00 41.31 140 PRO A CA 1
ATOM 1023 C C . PRO A 1 140 ? -55.358 1.920 -0.709 1.00 40.35 140 PRO A C 1
ATOM 1024 O O . PRO A 1 140 ? -55.474 0.756 -0.318 1.00 40.30 140 PRO A O 1
ATOM 1028 N N . SER A 1 141 ? -54.394 2.311 -1.542 1.00 34.84 141 SER A N 1
ATOM 1029 C CA . SER A 1 141 ? -53.365 1.362 -1.938 1.00 36.54 141 SER A CA 1
ATOM 1030 C C . SER A 1 141 ? -52.586 0.850 -0.731 1.00 38.28 141 SER A C 1
ATOM 1031 O O . SER A 1 141 ? -52.171 -0.315 -0.707 1.00 41.60 141 SER A O 1
ATOM 1034 N N . SER A 1 142 ? -52.377 1.692 0.287 1.00 36.39 142 SER A N 1
ATOM 1035 C CA . SER A 1 142 ? -51.619 1.227 1.447 1.00 38.23 142 SER A CA 1
ATOM 1036 C C . SER A 1 142 ? -52.349 0.086 2.154 1.00 39.22 142 SER A C 1
ATOM 1037 O O . SER A 1 142 ? -51.730 -0.913 2.547 1.00 37.37 142 SER A O 1
ATOM 1040 N N . ASP A 1 143 ? -53.676 0.198 2.290 1.00 36.14 143 ASP A N 1
ATOM 1041 C CA . ASP A 1 143 ? -54.446 -0.880 2.906 1.00 37.05 143 ASP A CA 1
ATOM 1042 C C . ASP A 1 143 ? -54.370 -2.160 2.093 1.00 38.58 143 ASP A C 1
ATOM 1043 O O . ASP A 1 143 ? -54.178 -3.249 2.649 1.00 37.40 143 ASP A O 1
ATOM 1048 N N . PHE A 1 144 ? -54.501 -2.052 0.773 1.00 38.73 144 PHE A N 1
ATOM 1049 C CA . PHE A 1 144 ? -54.418 -3.247 -0.046 1.00 37.51 144 PHE A CA 1
ATOM 1050 C C . PHE A 1 144 ? -53.016 -3.841 -0.024 1.00 38.09 144 PHE A C 1
ATOM 1051 O O . PHE A 1 144 ? -52.861 -5.068 -0.053 1.00 41.30 144 PHE A O 1
ATOM 1059 N N . ALA A 1 145 ? -51.982 -2.998 0.033 1.00 36.24 145 ALA A N 1
ATOM 1060 C CA . ALA A 1 145 ? -50.624 -3.527 0.121 1.00 39.56 145 ALA A CA 1
ATOM 1061 C C . ALA A 1 145 ? -50.422 -4.281 1.430 1.00 38.12 145 ALA A C 1
ATOM 1062 O O . ALA A 1 145 ? -49.740 -5.310 1.471 1.00 37.48 145 ALA A O 1
ATOM 1064 N N . LYS A 1 146 ? -51.033 -3.787 2.508 1.00 35.49 146 LYS A N 1
ATOM 1065 C CA . LYS A 1 146 ? -50.835 -4.384 3.818 1.00 36.35 146 LYS A CA 1
ATOM 1066 C C . LYS A 1 146 ? -51.515 -5.737 3.904 1.00 38.71 146 LYS A C 1
ATOM 1067 O O . LYS A 1 146 ? -50.909 -6.725 4.343 1.00 40.02 146 LYS A O 1
ATOM 1073 N N . LEU A 1 147 ? -52.773 -5.811 3.466 1.00 37.05 147 LEU A N 1
ATOM 1074 C CA . LEU A 1 147 ? -53.461 -7.094 3.524 1.00 36.99 147 LEU A CA 1
ATOM 1075 C C . LEU A 1 147 ? -52.825 -8.125 2.600 1.00 36.87 147 LEU A C 1
ATOM 1076 O O . LEU A 1 147 ? -52.822 -9.317 2.927 1.00 39.82 147 LEU A O 1
ATOM 1081 N N . VAL A 1 148 ? -52.262 -7.702 1.469 1.00 32.99 148 VAL A N 1
ATOM 1082 C CA . VAL A 1 148 ? -51.589 -8.657 0.600 1.00 35.83 148 VAL A CA 1
ATOM 1083 C C . VAL A 1 148 ? -50.404 -9.277 1.317 1.00 38.74 148 VAL A C 1
ATOM 1084 O O . VAL A 1 148 ? -50.194 -10.494 1.274 1.00 39.20 148 VAL A O 1
ATOM 1088 N N . ARG A 1 149 ? -49.608 -8.438 1.983 1.00 40.15 149 ARG A N 1
ATOM 1089 C CA . ARG A 1 149 ? -48.421 -8.923 2.676 1.00 42.64 149 ARG A CA 1
ATOM 1090 C C . ARG A 1 149 ? -48.809 -9.779 3.863 1.00 43.53 149 ARG A C 1
ATOM 1091 O O . ARG A 1 149 ? -48.262 -10.871 4.065 1.00 44.50 149 ARG A O 1
ATOM 1099 N N . ASP A 1 150 ? -49.760 -9.292 4.659 1.00 39.50 150 ASP A N 1
ATOM 1100 C CA . ASP A 1 150 ? -50.198 -10.025 5.835 1.00 39.05 150 ASP A CA 1
ATOM 1101 C C . ASP A 1 150 ? -50.764 -11.397 5.464 1.00 48.08 150 ASP A C 1
ATOM 1102 O O . ASP A 1 150 ? -50.448 -12.400 6.120 1.00 53.56 150 ASP A O 1
ATOM 1107 N N . LEU A 1 151 ? -51.596 -11.478 4.420 1.00 42.77 151 LEU A N 1
ATOM 1108 C CA . LEU A 1 151 ? -52.192 -12.770 4.121 1.00 42.77 151 LEU A CA 1
ATOM 1109 C C . LEU A 1 151 ? -51.241 -13.666 3.341 1.00 46.56 151 LEU A C 1
ATOM 1110 O O . LEU A 1 151 ? -51.456 -14.886 3.275 1.00 49.29 151 LEU A O 1
ATOM 1115 N N . LYS A 1 152 ? -50.181 -13.105 2.773 1.00 44.58 152 LYS A N 1
ATOM 1116 C CA . LYS A 1 152 ? -49.206 -13.953 2.106 1.00 48.47 152 LYS A CA 1
ATOM 1117 C C . LYS A 1 152 ? -48.538 -14.877 3.113 1.00 50.43 152 LYS A C 1
ATOM 1118 O O . LYS A 1 152 ? -48.066 -15.967 2.756 1.00 53.32 152 LYS A O 1
ATOM 1124 N N . ASN A 1 153 ? -48.530 -14.478 4.386 1.00 52.83 153 ASN A N 1
ATOM 1125 C CA . ASN A 1 153 ? -47.929 -15.307 5.425 1.00 58.20 153 ASN A CA 1
ATOM 1126 C C . ASN A 1 153 ? -48.720 -16.590 5.651 1.00 55.09 153 ASN A C 1
ATOM 1127 O O . ASN A 1 153 ? -48.202 -17.522 6.286 1.00 53.17 153 ASN A O 1
ATOM 1132 N N . LEU A 1 154 ? -49.957 -16.660 5.161 1.00 51.13 154 LEU A N 1
ATOM 1133 C CA . LEU A 1 154 ? -50.785 -17.830 5.409 1.00 53.35 154 LEU A CA 1
ATOM 1134 C C . LEU A 1 154 ? -50.918 -18.734 4.192 1.00 57.22 154 LEU A C 1
ATOM 1135 O O . LEU A 1 154 ? -51.148 -19.942 4.355 1.00 62.14 154 LEU A O 1
ATOM 1140 N N . SER A 1 155 ? -50.770 -18.201 2.981 1.00 53.61 155 SER A N 1
ATOM 1141 C CA . SER A 1 155 ? -51.134 -18.983 1.813 1.00 48.36 155 SER A CA 1
ATOM 1142 C C . SER A 1 155 ? -50.490 -18.392 0.580 1.00 49.90 155 SER A C 1
ATOM 1143 O O . SER A 1 155 ? -50.008 -17.258 0.572 1.00 50.07 155 SER A O 1
ATOM 1146 N N . GLU A 1 156 ? -50.524 -19.165 -0.487 1.00 51.58 156 GLU A N 1
ATOM 1147 C CA . GLU A 1 156 ? -50.063 -18.680 -1.766 1.00 52.17 156 GLU A CA 1
ATOM 1148 C C . GLU A 1 156 ? -51.189 -18.094 -2.603 1.00 56.47 156 GLU A C 1
ATOM 1149 O O . GLU A 1 156 ? -50.942 -17.687 -3.746 1.00 56.88 156 GLU A O 1
ATOM 1155 N N . SER A 1 157 ? -52.423 -18.083 -2.085 1.00 52.27 157 SER A N 1
ATOM 1156 C CA . SER A 1 157 ? -53.595 -17.684 -2.852 1.00 55.34 157 SER A CA 1
ATOM 1157 C C . SER A 1 157 ? -54.462 -16.724 -2.041 1.00 54.14 157 SER A C 1
ATOM 1158 O O . SER A 1 157 ? -54.595 -16.865 -0.816 1.00 52.44 157 SER A O 1
ATOM 1161 N N . LEU A 1 158 ? -55.028 -15.728 -2.727 1.00 52.76 158 LEU A N 1
ATOM 1162 C CA . LEU A 1 158 ? -55.934 -14.764 -2.114 1.00 50.59 158 LEU A CA 1
ATOM 1163 C C . LEU A 1 158 ? -57.259 -14.871 -2.844 1.00 50.75 158 LEU A C 1
ATOM 1164 O O . LEU A 1 158 ? -57.339 -14.561 -4.039 1.00 57.78 158 LEU A O 1
ATOM 1169 N N . ARG A 1 159 ? -58.281 -15.335 -2.134 1.00 51.72 159 ARG A N 1
ATOM 1170 C CA . ARG A 1 159 ? -59.638 -15.354 -2.651 1.00 48.77 159 ARG A CA 1
ATOM 1171 C C . ARG A 1 159 ? -60.292 -13.992 -2.446 1.00 48.52 159 ARG A C 1
ATOM 1172 O O . ARG A 1 159 ? -60.187 -13.399 -1.368 1.00 48.39 159 ARG A O 1
ATOM 1180 N N . VAL A 1 160 ? -60.983 -13.507 -3.481 1.00 48.65 160 VAL A N 1
ATOM 1181 C CA . VAL A 1 160 ? -61.635 -12.197 -3.476 1.00 46.01 160 VAL A CA 1
ATOM 1182 C C . VAL A 1 160 ? -63.114 -12.391 -3.803 1.00 50.47 160 VAL A C 1
ATOM 1183 O O . VAL A 1 160 ? -63.450 -12.977 -4.842 1.00 51.55 160 VAL A O 1
ATOM 1187 N N . VAL A 1 161 ? -63.993 -11.874 -2.938 1.00 48.01 161 VAL A N 1
ATOM 1188 C CA . VAL A 1 161 ? -65.435 -12.064 -3.050 1.00 44.98 161 VAL A CA 1
ATOM 1189 C C . VAL A 1 161 ? -66.111 -10.722 -2.797 1.00 47.89 161 VAL A C 1
ATOM 1190 O O . VAL A 1 161 ? -66.083 -10.203 -1.672 1.00 44.64 161 VAL A O 1
ATOM 1194 N N . VAL A 1 162 ? -66.732 -10.175 -3.840 1.00 51.71 162 VAL A N 1
ATOM 1195 C CA . VAL A 1 162 ? -67.309 -8.836 -3.827 1.00 47.47 162 VAL A CA 1
ATOM 1196 C C . VAL A 1 162 ? -68.816 -8.976 -3.941 1.00 46.67 162 VAL A C 1
ATOM 1197 O O . VAL A 1 162 ? -69.311 -9.702 -4.814 1.00 54.52 162 VAL A O 1
ATOM 1201 N N . THR A 1 163 ? -69.532 -8.288 -3.066 1.00 46.12 163 THR A N 1
ATOM 1202 C CA . THR A 1 163 ? -70.978 -8.138 -3.073 1.00 46.83 163 THR A CA 1
ATOM 1203 C C . THR A 1 163 ? -71.294 -6.653 -2.935 1.00 53.00 163 THR A C 1
ATOM 1204 O O . THR A 1 163 ? -70.397 -5.809 -2.879 1.00 57.12 163 THR A O 1
ATOM 1208 N N . LYS A 1 164 ? -72.577 -6.312 -2.885 1.00 53.71 164 LYS A N 1
ATOM 1209 C CA . LYS A 1 164 ? -72.910 -4.895 -2.798 1.00 59.74 164 LYS A CA 1
ATOM 1210 C C . LYS A 1 164 ? -72.515 -4.319 -1.448 1.00 58.10 164 LYS A C 1
ATOM 1211 O O . LYS A 1 164 ? -72.241 -3.115 -1.331 1.00 61.00 164 LYS A O 1
ATOM 1217 N N . ASP A 1 165 ? -72.461 -5.154 -0.423 1.00 57.93 165 ASP A N 1
ATOM 1218 C CA . ASP A 1 165 ? -72.269 -4.628 0.913 1.00 63.45 165 ASP A CA 1
ATOM 1219 C C . ASP A 1 165 ? -70.874 -4.899 1.466 1.00 62.58 165 ASP A C 1
ATOM 1220 O O . ASP A 1 165 ? -70.584 -4.483 2.597 1.00 58.42 165 ASP A O 1
ATOM 1225 N N . SER A 1 166 ? -69.994 -5.549 0.705 1.00 57.75 166 SER A N 1
ATOM 1226 C CA . SER A 1 166 ? -68.723 -5.928 1.298 1.00 50.53 166 SER A CA 1
ATOM 1227 C C . SER A 1 166 ? -67.731 -6.364 0.243 1.00 51.36 166 SER A C 1
ATOM 1228 O O . SER A 1 166 ? -68.097 -6.776 -0.858 1.00 49.14 166 SER A O 1
ATOM 1231 N N . VAL A 1 167 ? -66.461 -6.329 0.635 1.00 47.08 167 VAL A N 1
ATOM 1232 C CA . VAL A 1 167 ? -65.375 -7.003 -0.064 1.00 43.70 167 VAL A CA 1
ATOM 1233 C C . VAL A 1 167 ? -64.676 -7.927 0.926 1.00 49.73 167 VAL A C 1
ATOM 1234 O O . VAL A 1 167 ? -64.359 -7.512 2.050 1.00 52.79 167 VAL A O 1
ATOM 1238 N N . LYS A 1 168 ? -64.394 -9.160 0.511 1.00 48.19 168 LYS A N 1
ATOM 1239 C CA . LYS A 1 168 ? -63.835 -10.142 1.437 1.00 45.47 168 LYS A CA 1
ATOM 1240 C C . LYS A 1 168 ? -62.634 -10.842 0.811 1.00 47.47 168 LYS A C 1
ATOM 1241 O O . LYS A 1 168 ? -62.770 -11.536 -0.205 1.00 45.48 168 LYS A O 1
ATOM 1247 N N . PHE A 1 169 ? -61.470 -10.664 1.440 1.00 49.11 169 PHE A N 1
ATOM 1248 C CA . PHE A 1 169 ? -60.217 -11.310 1.067 1.00 47.69 169 PHE A CA 1
ATOM 1249 C C . PHE A 1 169 ? -59.918 -12.422 2.065 1.00 49.33 169 PHE A C 1
ATOM 1250 O O . PHE A 1 169 ? -59.851 -12.162 3.273 1.00 47.37 169 PHE A O 1
ATOM 1258 N N . THR A 1 170 ? -59.734 -13.653 1.561 1.00 49.47 170 THR A N 1
ATOM 1259 C CA . THR A 1 170 ? -59.455 -14.821 2.394 1.00 50.62 170 THR A CA 1
ATOM 1260 C C . THR A 1 170 ? -58.196 -15.523 1.907 1.00 50.83 170 THR A C 1
ATOM 1261 O O . THR A 1 170 ? -57.861 -15.485 0.717 1.00 47.63 170 THR A O 1
ATOM 1265 N N . SER A 1 171 ? -57.526 -16.191 2.852 1.00 47.97 171 SER A N 1
ATOM 1266 C CA . SER A 1 171 ? -56.258 -16.871 2.625 1.00 47.33 171 SER A CA 1
ATOM 1267 C C . SER A 1 171 ? -56.145 -17.992 3.643 1.00 52.14 171 SER A C 1
ATOM 1268 O O . SER A 1 171 ? -56.170 -17.719 4.847 1.00 52.79 171 SER A O 1
ATOM 1271 N N . GLU A 1 172 ? -56.031 -19.237 3.163 1.00 57.40 172 GLU A N 1
ATOM 1272 C CA . GLU A 1 172 ? -56.023 -20.428 4.002 1.00 55.53 172 GLU A CA 1
ATOM 1273 C C . GLU A 1 172 ? -54.738 -21.226 3.831 1.00 55.24 172 GLU A C 1
ATOM 1274 O O . GLU A 1 172 ? -54.164 -21.320 2.742 1.00 58.63 172 GLU A O 1
ATOM 1280 N N . GLY A 1 173 ? -54.317 -21.838 4.923 1.00 58.57 173 GLY A N 1
ATOM 1281 C CA . GLY A 1 173 ? -53.134 -22.663 4.872 1.00 63.02 173 GLY A CA 1
ATOM 1282 C C . GLY A 1 173 ? -52.988 -23.510 6.117 1.00 62.32 173 GLY A C 1
ATOM 1283 O O . GLY A 1 173 ? -53.906 -23.619 6.932 1.00 55.87 173 GLY A O 1
ATOM 1284 N N . ASP A 1 174 ? -51.796 -24.096 6.275 1.00 64.79 174 ASP A N 1
ATOM 1285 C CA . ASP A 1 174 ? -51.551 -24.987 7.418 1.00 62.28 174 ASP A CA 1
ATOM 1286 C C . ASP A 1 174 ? -51.223 -24.237 8.711 1.00 63.07 174 ASP A C 1
ATOM 1287 O O . ASP A 1 174 ? -51.233 -24.848 9.806 1.00 59.24 174 ASP A O 1
ATOM 1292 N N . SER A 1 175 ? -50.930 -22.945 8.631 1.00 60.02 175 SER A N 1
ATOM 1293 C CA . SER A 1 175 ? -50.731 -22.135 9.819 1.00 52.46 175 SER A CA 1
ATOM 1294 C C . SER A 1 175 ? -51.975 -21.302 10.162 1.00 52.39 175 SER A C 1
ATOM 1295 O O . SER A 1 175 ? -51.866 -20.304 10.888 1.00 49.66 175 SER A O 1
ATOM 1298 N N . GLY A 1 176 ? -53.148 -21.689 9.673 1.00 52.12 176 GLY A N 1
ATOM 1299 C CA . GLY A 1 176 ? -54.383 -20.988 9.973 1.00 53.08 176 GLY A CA 1
ATOM 1300 C C . GLY A 1 176 ? -54.949 -20.264 8.749 1.00 55.23 176 GLY A C 1
ATOM 1301 O O . GLY A 1 176 ? -54.274 -20.043 7.732 1.00 54.22 176 GLY A O 1
ATOM 1302 N N . SER A 1 177 ? -56.227 -19.892 8.871 1.00 48.19 177 SER A N 1
ATOM 1303 C CA . SER A 1 177 ? -56.928 -19.147 7.834 1.00 55.12 177 SER A CA 1
ATOM 1304 C C . SER A 1 177 ? -57.188 -17.714 8.287 1.00 53.57 177 SER A C 1
ATOM 1305 O O . SER A 1 177 ? -57.269 -17.401 9.483 1.00 45.68 177 SER A O 1
ATOM 1308 N N . GLY A 1 178 ? -57.342 -16.841 7.303 1.00 47.41 178 GLY A N 1
ATOM 1309 C CA . GLY A 1 178 ? -57.505 -15.451 7.627 1.00 44.34 178 GLY A CA 1
ATOM 1310 C C . GLY A 1 178 ? -58.376 -14.786 6.598 1.00 45.46 178 GLY A C 1
ATOM 1311 O O . GLY A 1 178 ? -58.269 -15.060 5.399 1.00 46.17 178 GLY A O 1
ATOM 1312 N N . SER A 1 179 ? -59.249 -13.911 7.055 1.00 46.04 179 SER A N 1
ATOM 1313 C CA . SER A 1 179 ? -60.129 -13.195 6.160 1.00 45.88 179 SER A CA 1
ATOM 1314 C C . SER A 1 179 ? -60.187 -11.732 6.572 1.00 47.95 179 SER A C 1
ATOM 1315 O O . SER A 1 179 ? -60.333 -11.422 7.762 1.00 45.38 179 SER A O 1
ATOM 1318 N N . VAL A 1 180 ? -60.095 -10.838 5.584 1.00 47.16 180 VAL A N 1
ATOM 1319 C CA . VAL A 1 180 ? -60.179 -9.395 5.795 1.00 45.47 180 VAL A CA 1
ATOM 1320 C C . VAL A 1 180 ? -61.438 -8.900 5.094 1.00 45.39 180 VAL A C 1
ATOM 1321 O O . VAL A 1 180 ? -61.618 -9.146 3.896 1.00 53.31 180 VAL A O 1
ATOM 1325 N N . ILE A 1 181 ? -62.315 -8.220 5.827 1.00 44.51 181 ILE A N 1
ATOM 1326 C CA . ILE A 1 181 ? -63.619 -7.824 5.301 1.00 52.00 181 ILE A CA 1
ATOM 1327 C C . ILE A 1 181 ? -63.732 -6.303 5.363 1.00 53.22 181 ILE A C 1
ATOM 1328 O O . ILE A 1 181 ? -63.695 -5.718 6.455 1.00 50.36 181 ILE A O 1
ATOM 1333 N N . LEU A 1 182 ? -63.906 -5.669 4.200 1.00 47.14 182 LEU A N 1
ATOM 1334 C CA . LEU A 1 182 ? -64.079 -4.223 4.105 1.00 47.33 182 LEU A CA 1
ATOM 1335 C C . LEU A 1 182 ? -65.511 -3.896 3.702 1.00 47.91 182 LEU A C 1
ATOM 1336 O O . LEU A 1 182 ? -66.038 -4.490 2.759 1.00 49.77 182 LEU A O 1
ATOM 1341 N N . LYS A 1 183 ? -66.135 -2.954 4.400 1.00 51.60 183 LYS A N 1
ATOM 1342 C CA . LYS A 1 183 ? -67.515 -2.565 4.153 1.00 50.74 183 LYS A CA 1
ATOM 1343 C C . LYS A 1 183 ? -67.594 -1.098 3.746 1.00 53.31 183 LYS A C 1
ATOM 1344 O O . LYS A 1 183 ? -66.843 -0.263 4.271 1.00 53.45 183 LYS A O 1
ATOM 1350 N N . PRO A 1 184 ? -68.515 -0.735 2.834 1.00 57.73 184 PRO A N 1
ATOM 1351 C CA . PRO A 1 184 ? -68.724 0.702 2.545 1.00 53.84 184 PRO A CA 1
ATOM 1352 C C . PRO A 1 184 ? -69.396 1.448 3.693 1.00 55.82 184 PRO A C 1
ATOM 1353 O O . PRO A 1 184 ? -69.358 2.689 3.710 1.00 53.20 184 PRO A O 1
ATOM 1357 N N . TYR A 1 185 ? -69.969 0.725 4.662 1.00 60.57 185 TYR A N 1
ATOM 1358 C CA . TYR A 1 185 ? -70.816 1.268 5.723 1.00 57.25 185 TYR A CA 1
ATOM 1359 C C . TYR A 1 185 ? -70.019 1.426 7.013 1.00 56.53 185 TYR A C 1
ATOM 1360 O O . TYR A 1 185 ? -70.302 2.285 7.854 1.00 62.02 185 TYR A O 1
ATOM 1362 N N . SER A 1 194 ? -63.416 4.021 3.794 1.00 34.32 194 SER A N 1
ATOM 1363 C CA . SER A 1 194 ? -62.780 2.695 3.826 1.00 44.01 194 SER A CA 1
ATOM 1364 C C . SER A 1 194 ? -62.684 1.948 2.476 1.00 44.95 194 SER A C 1
ATOM 1365 O O . SER A 1 194 ? -61.619 1.437 2.120 1.00 42.96 194 SER A O 1
ATOM 1368 N N . VAL A 1 195 ? -63.803 1.862 1.747 1.00 49.90 195 VAL A N 1
ATOM 1369 C CA . VAL A 1 195 ? -63.865 1.187 0.448 1.00 45.85 195 VAL A CA 1
ATOM 1370 C C . VAL A 1 195 ? -65.076 1.700 -0.329 1.00 43.56 195 VAL A C 1
ATOM 1371 O O . VAL A 1 195 ? -66.046 2.178 0.266 1.00 47.99 195 VAL A O 1
ATOM 1375 N N . THR A 1 196 ? -65.040 1.629 -1.656 1.00 39.80 196 THR A N 1
ATOM 1376 C CA . THR A 1 196 ? -66.232 1.873 -2.453 1.00 41.66 196 THR A CA 1
ATOM 1377 C C . THR A 1 196 ? -66.421 0.703 -3.400 1.00 44.93 196 THR A C 1
ATOM 1378 O O . THR A 1 196 ? -65.448 0.092 -3.857 1.00 46.02 196 THR A O 1
ATOM 1382 N N . ILE A 1 197 ? -67.679 0.373 -3.676 1.00 47.32 197 ILE A N 1
ATOM 1383 C CA . ILE A 1 197 ? -67.990 -0.829 -4.441 1.00 49.12 197 ILE A CA 1
ATOM 1384 C C . ILE A 1 197 ? -69.052 -0.504 -5.472 1.00 53.04 197 ILE A C 1
ATOM 1385 O O . ILE A 1 197 ? -70.078 0.098 -5.145 1.00 55.24 197 ILE A O 1
ATOM 1390 N N . SER A 1 198 ? -68.818 -0.921 -6.710 1.00 52.10 198 SER A N 1
ATOM 1391 C CA . SER A 1 198 ? -69.811 -0.789 -7.764 1.00 52.65 198 SER A CA 1
ATOM 1392 C C . SER A 1 198 ? -69.875 -2.106 -8.538 1.00 60.20 198 SER A C 1
ATOM 1393 O O . SER A 1 198 ? -68.865 -2.590 -9.066 1.00 57.68 198 SER A O 1
ATOM 1396 N N . LEU A 1 199 ? -71.060 -2.694 -8.600 1.00 60.90 199 LEU A N 1
ATOM 1397 C CA . LEU A 1 199 ? -71.156 -4.045 -9.131 1.00 63.92 199 LEU A CA 1
ATOM 1398 C C . LEU A 1 199 ? -72.425 -4.239 -9.956 1.00 63.34 199 LEU A C 1
ATOM 1399 O O . LEU A 1 199 ? -73.505 -3.753 -9.614 1.00 68.35 199 LEU A O 1
ATOM 1404 N N . ASP A 1 200 ? -72.269 -4.967 -11.055 1.00 66.52 200 ASP A N 1
ATOM 1405 C CA . ASP A 1 200 ? -73.411 -5.579 -11.729 1.00 71.67 200 ASP A CA 1
ATOM 1406 C C . ASP A 1 200 ? -73.716 -6.944 -11.121 1.00 67.92 200 ASP A C 1
ATOM 1407 O O . ASP A 1 200 ? -74.837 -7.207 -10.674 1.00 76.37 200 ASP A O 1
ATOM 1412 N N . ASP A 1 201 ? -72.718 -7.833 -11.142 1.00 62.25 201 ASP A N 1
ATOM 1413 C CA . ASP A 1 201 ? -72.682 -9.223 -10.713 1.00 67.08 201 ASP A CA 1
ATOM 1414 C C . ASP A 1 201 ? -71.825 -9.349 -9.457 1.00 66.97 201 ASP A C 1
ATOM 1415 O O . ASP A 1 201 ? -70.849 -8.613 -9.299 1.00 68.84 201 ASP A O 1
ATOM 1420 N N . PRO A 1 202 ? -72.159 -10.244 -8.540 1.00 63.01 202 PRO A N 1
ATOM 1421 C CA . PRO A 1 202 ? -71.175 -10.599 -7.509 1.00 62.91 202 PRO A CA 1
ATOM 1422 C C . PRO A 1 202 ? -69.961 -11.272 -8.151 1.00 61.29 202 PRO A C 1
ATOM 1423 O O . PRO A 1 202 ? -70.031 -11.767 -9.280 1.00 56.45 202 PRO A O 1
ATOM 1427 N N . VAL A 1 203 ? -68.819 -11.241 -7.442 1.00 59.18 203 VAL A N 1
ATOM 1428 C CA . VAL A 1 203 ? -67.545 -11.733 -7.973 1.00 57.03 203 VAL A CA 1
ATOM 1429 C C . VAL A 1 203 ? -66.868 -12.645 -6.943 1.00 50.95 203 VAL A C 1
ATOM 1430 O O . VAL A 1 203 ? -66.947 -12.403 -5.733 1.00 50.00 203 VAL A O 1
ATOM 1434 N N . ASP A 1 204 ? -66.229 -13.716 -7.428 1.00 50.06 204 ASP A N 1
ATOM 1435 C CA . ASP A 1 204 ? -65.544 -14.707 -6.587 1.00 48.29 204 ASP A CA 1
ATOM 1436 C C . ASP A 1 204 ? -64.372 -15.272 -7.390 1.00 55.91 204 ASP A C 1
ATOM 1437 O O . ASP A 1 204 ? -64.533 -16.245 -8.138 1.00 55.34 204 ASP A O 1
ATOM 1442 N N . LEU A 1 205 ? -63.189 -14.685 -7.188 1.00 55.87 205 LEU A N 1
ATOM 1443 C CA . LEU A 1 205 ? -61.988 -14.988 -7.948 1.00 52.92 205 LEU A CA 1
ATOM 1444 C C . LEU A 1 205 ? -60.842 -15.215 -6.975 1.00 53.15 205 LEU A C 1
ATOM 1445 O O . LEU A 1 205 ? -60.864 -14.699 -5.855 1.00 53.06 205 LEU A O 1
ATOM 1450 N N . THR A 1 206 ? -59.843 -15.992 -7.404 1.00 50.32 206 THR A N 1
ATOM 1451 C CA . THR A 1 206 ? -58.670 -16.296 -6.595 1.00 50.62 206 THR A CA 1
ATOM 1452 C C . THR A 1 206 ? -57.423 -15.953 -7.393 1.00 54.39 206 THR A C 1
ATOM 1453 O O . THR A 1 206 ? -57.334 -16.312 -8.570 1.00 54.39 206 THR A O 1
ATOM 1457 N N . PHE A 1 207 ? -56.443 -15.286 -6.746 1.00 54.62 207 PHE A N 1
ATOM 1458 C CA . PHE A 1 207 ? -55.225 -14.811 -7.411 1.00 55.19 207 PHE A CA 1
ATOM 1459 C C . PHE A 1 207 ? -53.974 -15.245 -6.652 1.00 53.13 207 PHE A C 1
ATOM 1460 O O . PHE A 1 207 ? -53.993 -15.371 -5.426 1.00 57.01 207 PHE A O 1
ATOM 1468 N N . GLY A 1 208 ?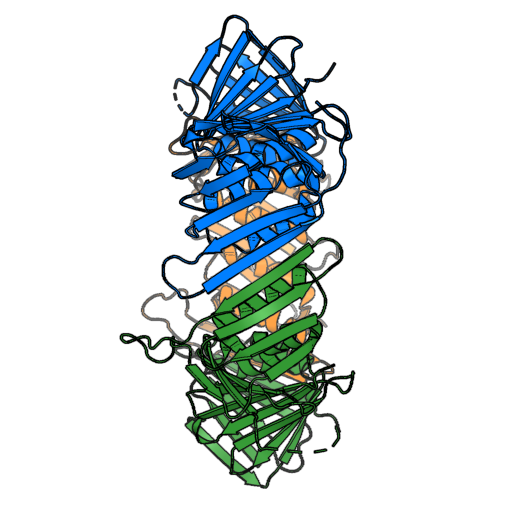 -52.877 -15.436 -7.385 1.00 49.04 208 GLY A N 1
ATOM 1469 C CA . GLY A 1 208 ? -51.622 -15.830 -6.768 1.00 50.99 208 GLY A CA 1
ATOM 1470 C C . GLY A 1 208 ? -51.003 -14.671 -5.994 1.00 59.30 208 GLY A C 1
ATOM 1471 O O . GLY A 1 208 ? -50.762 -13.593 -6.568 1.00 58.93 208 GLY A O 1
ATOM 1472 N N . LEU A 1 209 ? -50.745 -14.866 -4.690 1.00 58.67 209 LEU A N 1
ATOM 1473 C CA . LEU A 1 209 ? -50.236 -13.758 -3.878 1.00 52.83 209 LEU A CA 1
ATOM 1474 C C . LEU A 1 209 ? -48.806 -13.379 -4.243 1.00 53.55 209 LEU A C 1
ATOM 1475 O O . LEU A 1 209 ? -48.359 -12.280 -3.884 1.00 47.98 209 LEU A O 1
ATOM 1480 N N . LYS A 1 210 ? -48.078 -14.271 -4.920 1.00 51.85 210 LYS A N 1
ATOM 1481 C CA . LYS A 1 210 ? -46.737 -13.933 -5.373 1.00 48.86 210 LYS A CA 1
ATOM 1482 C C . LYS A 1 210 ? -46.787 -12.760 -6.345 1.00 53.43 210 LYS A C 1
ATOM 1483 O O . LYS A 1 210 ? -45.937 -11.861 -6.300 1.00 51.46 210 LYS A O 1
ATOM 1489 N N . TYR A 1 211 ? -47.806 -12.748 -7.221 1.00 50.41 211 TYR A N 1
ATOM 1490 C CA . TYR A 1 211 ? -47.969 -11.667 -8.192 1.00 52.67 211 TYR A CA 1
ATOM 1491 C C . TYR A 1 211 ? -48.526 -10.419 -7.535 1.00 50.30 211 TYR A C 1
ATOM 1492 O O . TYR A 1 211 ? -48.046 -9.309 -7.791 1.00 48.91 211 TYR A O 1
ATOM 1501 N N . LEU A 1 212 ? -49.563 -10.578 -6.703 1.00 52.36 212 LEU A N 1
ATOM 1502 C CA . LEU A 1 212 ? -50.127 -9.425 -6.006 1.00 46.68 212 LEU A CA 1
ATOM 1503 C C . LEU A 1 212 ? -49.065 -8.729 -5.169 1.00 47.50 212 LEU A C 1
ATOM 1504 O O . LEU A 1 212 ? -49.099 -7.503 -5.001 1.00 46.68 212 LEU A O 1
ATOM 1509 N N . ASN A 1 213 ? -48.112 -9.496 -4.634 1.00 45.40 213 ASN A N 1
ATOM 1510 C CA . ASN A 1 213 ? -47.055 -8.897 -3.831 1.00 46.36 213 ASN A CA 1
ATOM 1511 C C . ASN A 1 213 ? -46.201 -7.970 -4.670 1.00 46.34 213 ASN A C 1
ATOM 1512 O O . ASN A 1 213 ? -45.712 -6.954 -4.167 1.00 48.48 213 ASN A O 1
ATOM 1517 N N . ASP A 1 214 ? -46.032 -8.287 -5.953 1.00 47.64 214 ASP A N 1
ATOM 1518 C CA . ASP A 1 214 ? -45.309 -7.393 -6.849 1.00 48.88 214 ASP A CA 1
ATOM 1519 C C . ASP A 1 214 ? -46.171 -6.197 -7.263 1.00 50.01 214 ASP A C 1
ATOM 1520 O O . ASP A 1 214 ? -45.666 -5.072 -7.369 1.00 50.33 214 ASP A O 1
ATOM 1525 N N . ILE A 1 215 ? -47.476 -6.412 -7.460 1.00 41.36 215 ILE A N 1
ATOM 1526 C CA . ILE A 1 215 ? -48.366 -5.345 -7.911 1.00 41.30 215 ILE A CA 1
ATOM 1527 C C . ILE A 1 215 ? -48.449 -4.232 -6.872 1.00 42.95 215 ILE A C 1
ATOM 1528 O O . ILE A 1 215 ? -48.438 -3.036 -7.200 1.00 38.86 215 ILE A O 1
ATOM 1533 N N . VAL A 1 216 ? -48.540 -4.600 -5.595 1.00 44.62 216 VAL A N 1
ATOM 1534 C CA . VAL A 1 216 ? -48.792 -3.562 -4.601 1.00 42.50 216 VAL A CA 1
ATOM 1535 C C . VAL A 1 216 ? -47.601 -2.650 -4.372 1.00 40.05 216 VAL A C 1
ATOM 1536 O O . VAL A 1 216 ? -47.750 -1.626 -3.693 1.00 42.03 216 VAL A O 1
ATOM 1540 N N . LYS A 1 217 ? -46.440 -2.961 -4.952 1.00 39.76 217 LYS A N 1
ATOM 1541 C CA . LYS A 1 217 ? -45.333 -2.022 -4.876 1.00 39.63 217 LYS A CA 1
ATOM 1542 C C . LYS A 1 217 ? -45.675 -0.714 -5.561 1.00 37.91 217 LYS A C 1
ATOM 1543 O O . LYS A 1 217 ? -45.070 0.318 -5.248 1.00 42.77 217 LYS A O 1
ATOM 1549 N N . ALA A 1 218 ? -46.653 -0.717 -6.458 1.00 37.33 218 ALA A N 1
ATOM 1550 C CA . ALA A 1 218 ? -46.997 0.539 -7.109 1.00 38.61 218 ALA A CA 1
ATOM 1551 C C . ALA A 1 218 ? -47.790 1.453 -6.217 1.00 38.18 218 ALA A C 1
ATOM 1552 O O . ALA A 1 218 ? -48.238 2.494 -6.704 1.00 39.83 218 ALA A O 1
ATOM 1554 N N . ALA A 1 219 ? -47.996 1.098 -4.945 1.00 36.00 219 ALA A N 1
ATOM 1555 C CA . ALA A 1 219 ? -48.729 1.995 -4.057 1.00 37.78 219 ALA A CA 1
ATOM 1556 C C . ALA A 1 219 ? -48.027 3.328 -3.890 1.00 36.48 219 ALA A C 1
ATOM 1557 O O . ALA A 1 219 ? -48.627 4.280 -3.388 1.00 36.61 219 ALA A O 1
ATOM 1559 N N . THR A 1 220 ? -46.776 3.423 -4.306 1.00 37.26 220 THR A N 1
ATOM 1560 C CA . THR A 1 220 ? -46.063 4.678 -4.166 1.00 38.99 220 THR A CA 1
ATOM 1561 C C . THR A 1 220 ? -46.598 5.729 -5.134 1.00 40.30 220 THR A C 1
ATOM 1562 O O . THR A 1 220 ? -46.429 6.934 -4.904 1.00 38.76 220 THR A O 1
ATOM 1566 N N . LEU A 1 221 ? -47.267 5.293 -6.201 1.00 39.56 221 LEU A N 1
ATOM 1567 C CA . LEU A 1 221 ? -47.666 6.186 -7.279 1.00 41.33 221 LEU A CA 1
ATOM 1568 C C . LEU A 1 221 ? -49.021 6.827 -7.033 1.00 40.87 221 LEU A C 1
ATOM 1569 O O . LEU A 1 221 ? -49.398 7.759 -7.758 1.00 42.72 221 LEU A O 1
ATOM 1574 N N . SER A 1 222 ? -49.754 6.348 -6.038 1.00 41.64 222 SER A N 1
ATOM 1575 C CA . SER A 1 222 ? -51.147 6.723 -5.879 1.00 40.10 222 SER A CA 1
ATOM 1576 C C . SER A 1 222 ? -51.673 6.221 -4.551 1.00 39.16 222 SER A C 1
ATOM 1577 O O . SER A 1 222 ? -51.475 5.061 -4.197 1.00 35.45 222 SER A O 1
ATOM 1580 N N . ASP A 1 223 ? -52.380 7.097 -3.842 1.00 43.00 223 ASP A N 1
ATOM 1581 C CA . ASP A 1 223 ? -52.993 6.693 -2.580 1.00 42.35 223 ASP A CA 1
ATOM 1582 C C . ASP A 1 223 ? -54.192 5.763 -2.800 1.00 44.99 223 ASP A C 1
ATOM 1583 O O . ASP A 1 223 ? -54.564 5.015 -1.889 1.00 43.12 223 ASP A O 1
ATOM 1588 N N . VAL A 1 224 ? -54.802 5.778 -3.989 1.00 38.94 224 VAL A N 1
ATOM 1589 C CA . VAL A 1 224 ? -55.979 4.968 -4.275 1.00 38.03 224 VAL A CA 1
ATOM 1590 C C . VAL A 1 224 ? -55.590 3.866 -5.246 1.00 39.44 224 VAL A C 1
ATOM 1591 O O . VAL A 1 224 ? -54.850 4.113 -6.203 1.00 42.57 224 VAL A O 1
ATOM 1595 N N . ILE A 1 225 ? -56.065 2.650 -5.006 1.00 35.04 225 ILE A N 1
ATOM 1596 C CA . ILE A 1 225 ? -55.965 1.594 -6.003 1.00 38.01 225 ILE A CA 1
ATOM 1597 C C . ILE A 1 225 ? -57.373 1.290 -6.513 1.00 44.93 225 ILE A C 1
ATOM 1598 O O . ILE A 1 225 ? -58.332 1.220 -5.729 1.00 40.79 225 ILE A O 1
ATOM 1603 N N . THR A 1 226 ? -57.510 1.179 -7.832 1.00 41.10 226 THR A N 1
ATOM 1604 C CA . THR A 1 226 ? -58.772 0.783 -8.436 1.00 43.42 226 THR A CA 1
ATOM 1605 C C . THR A 1 226 ? -58.641 -0.659 -8.918 1.00 42.35 226 THR A C 1
ATOM 1606 O O . THR A 1 226 ? -57.744 -0.972 -9.706 1.00 42.62 226 THR A O 1
ATOM 1610 N N . ILE A 1 227 ? -59.509 -1.537 -8.425 1.00 38.81 227 ILE A N 1
ATOM 1611 C CA . ILE A 1 227 ? -59.471 -2.954 -8.775 1.00 42.71 227 ILE A CA 1
ATOM 1612 C C . ILE A 1 227 ? -60.737 -3.269 -9.562 1.00 45.98 227 ILE A C 1
ATOM 1613 O O . ILE A 1 227 ? -61.851 -3.019 -9.078 1.00 47.69 227 ILE A O 1
ATOM 1618 N N . LYS A 1 228 ? -60.597 -3.812 -10.750 1.00 44.59 228 LYS A N 1
ATOM 1619 C CA . LYS A 1 228 ? -61.740 -4.152 -11.557 1.00 44.09 228 LYS A CA 1
ATOM 1620 C C . LYS A 1 228 ? -61.710 -5.622 -11.843 1.00 47.19 228 LYS A C 1
ATOM 1621 O O . LYS A 1 228 ? -60.737 -6.135 -12.325 1.00 42.23 228 LYS A O 1
ATOM 1627 N N . LEU A 1 229 ? -62.800 -6.303 -11.545 1.00 50.30 229 LEU A N 1
ATOM 1628 C CA . LEU A 1 229 ? -62.854 -7.734 -11.738 1.00 53.04 229 LEU A CA 1
ATOM 1629 C C . LEU A 1 229 ? -64.013 -8.230 -12.571 1.00 56.73 229 LEU A C 1
ATOM 1630 O O . LEU A 1 229 ? -65.040 -7.626 -12.632 1.00 53.93 229 LEU A O 1
ATOM 1635 N N . ALA A 1 230 ? -63.824 -9.367 -13.209 1.00 63.84 230 ALA A N 1
ATOM 1636 C CA . ALA A 1 230 ? -64.857 -9.962 -14.012 1.00 60.41 230 ALA A CA 1
ATOM 1637 C C . ALA A 1 230 ? -64.740 -11.476 -13.966 1.00 66.39 230 ALA A C 1
ATOM 1638 O O . ALA A 1 230 ? -63.654 -11.996 -13.882 1.00 67.41 230 ALA A O 1
ATOM 1640 N N . ASP A 1 231 ? -65.879 -12.156 -14.028 1.00 64.79 231 ASP A N 1
ATOM 1641 C CA . ASP A 1 231 ? -65.999 -13.615 -14.011 1.00 62.85 231 ASP A CA 1
ATOM 1642 C C . ASP A 1 231 ? -64.838 -14.507 -14.404 1.00 68.36 231 ASP A C 1
ATOM 1643 O O . ASP A 1 231 ? -64.435 -15.340 -13.632 1.00 74.25 231 ASP A O 1
ATOM 1645 N N . LYS A 1 232 ? -64.323 -14.394 -15.608 1.00 68.69 232 LYS A N 1
ATOM 1646 C CA . LYS A 1 232 ? -63.111 -15.139 -15.914 1.00 72.16 232 LYS A CA 1
ATOM 1647 C C . LYS A 1 232 ? -62.276 -14.294 -16.814 1.00 73.99 232 LYS A C 1
ATOM 1648 O O . LYS A 1 232 ? -61.864 -14.695 -17.887 1.00 68.89 232 LYS A O 1
ATOM 1650 N N . THR A 1 233 ? -62.015 -13.103 -16.326 1.00 70.34 233 THR A N 1
ATOM 1651 C CA . THR A 1 233 ? -61.265 -12.128 -17.052 1.00 69.25 233 THR A CA 1
ATOM 1652 C C . THR A 1 233 ? -60.108 -11.690 -16.218 1.00 68.93 233 THR A C 1
ATOM 1653 O O . THR A 1 233 ? -60.150 -11.785 -15.013 1.00 72.86 233 THR A O 1
ATOM 1657 N N . PRO A 1 234 ? -59.034 -11.267 -16.859 1.00 67.35 234 PRO A N 1
ATOM 1658 C CA . PRO A 1 234 ? -57.944 -10.689 -16.060 1.00 58.85 234 PRO A CA 1
ATOM 1659 C C . PRO A 1 234 ? -58.465 -9.518 -15.235 1.00 55.48 234 PRO A C 1
ATOM 1660 O O . PRO A 1 234 ? -59.174 -8.645 -15.746 1.00 57.45 234 PRO A O 1
ATOM 1664 N N . ALA A 1 235 ? -58.141 -9.508 -13.941 1.00 51.58 235 ALA A N 1
ATOM 1665 C CA . ALA A 1 235 ? -58.468 -8.345 -13.120 1.00 47.60 235 ALA A CA 1
ATOM 1666 C C . ALA A 1 235 ? -57.517 -7.190 -13.410 1.00 46.60 235 ALA A C 1
ATOM 1667 O O . ALA A 1 235 ? -56.327 -7.396 -13.674 1.00 45.37 235 ALA A O 1
ATOM 1669 N N . LEU A 1 236 ? -58.042 -5.972 -13.363 1.00 40.77 236 LEU A N 1
ATOM 1670 C CA . LEU A 1 236 ? -57.237 -4.772 -13.537 1.00 41.99 236 LEU A CA 1
ATOM 1671 C C . LEU A 1 236 ? -56.917 -4.157 -12.176 1.00 41.80 236 LEU A C 1
ATOM 1672 O O . LEU A 1 236 ? -57.805 -3.993 -11.333 1.00 42.31 236 LEU A O 1
ATOM 1677 N N . PHE A 1 237 ? -55.649 -3.837 -11.961 1.00 39.83 237 PHE A N 1
ATOM 1678 C CA . PHE A 1 237 ? -55.204 -3.115 -10.776 1.00 38.71 237 PHE A CA 1
ATOM 1679 C C . PHE A 1 237 ? -54.625 -1.809 -11.293 1.00 40.16 237 PHE A C 1
ATOM 1680 O O . PHE A 1 237 ? -53.584 -1.809 -11.959 1.00 41.52 237 PHE A O 1
ATOM 1688 N N . GLU A 1 238 ? -55.323 -0.708 -11.039 1.00 39.40 238 GLU A N 1
ATOM 1689 C CA . GLU A 1 238 ? -55.004 0.568 -11.662 1.00 39.17 238 GLU A CA 1
ATOM 1690 C C . GLU A 1 238 ? -54.492 1.549 -10.628 1.00 41.94 238 GLU A C 1
ATOM 1691 O O . GLU A 1 238 ? -55.103 1.712 -9.563 1.00 43.60 238 GLU A O 1
ATOM 1697 N N . PHE A 1 239 ? -53.377 2.202 -10.946 1.00 41.33 239 PHE A N 1
ATOM 1698 C CA . PHE A 1 239 ? -52.814 3.266 -10.120 1.00 39.04 239 PHE A CA 1
ATOM 1699 C C . PHE A 1 239 ? -52.744 4.515 -10.997 1.00 41.64 239 PHE A C 1
ATOM 1700 O O . PHE A 1 239 ? -51.868 4.608 -11.863 1.00 42.77 239 PHE A O 1
ATOM 1708 N N . LYS A 1 240 ? -53.643 5.480 -10.788 1.00 43.07 240 LYS A N 1
ATOM 1709 C CA . LYS A 1 240 ? -53.649 6.684 -11.619 1.00 45.19 240 LYS A CA 1
ATOM 1710 C C . LYS A 1 240 ? -52.617 7.675 -11.087 1.00 44.98 240 LYS A C 1
ATOM 1711 O O . LYS A 1 240 ? -52.685 8.084 -9.926 1.00 55.81 240 LYS A O 1
ATOM 1717 N N . MET A 1 241 ? -51.664 8.064 -11.921 1.00 46.26 241 MET A N 1
ATOM 1718 C CA . MET A 1 241 ? -50.763 9.148 -11.556 1.00 53.20 241 MET A CA 1
ATOM 1719 C C . MET A 1 241 ? -51.476 10.476 -11.810 1.00 58.27 241 MET A C 1
ATOM 1720 O O . MET A 1 241 ? -51.964 10.724 -12.915 1.00 55.89 241 MET A O 1
ATOM 1725 N N . GLN A 1 242 ? -51.561 11.330 -10.790 1.00 64.87 242 GLN A N 1
ATOM 1726 C CA . GLN A 1 242 ? -52.305 12.575 -10.970 1.00 67.78 242 GLN A CA 1
ATOM 1727 C C . GLN A 1 242 ? -51.546 13.601 -11.804 1.00 65.51 242 GLN A C 1
ATOM 1728 O O . GLN A 1 242 ? -52.138 14.622 -12.176 1.00 71.82 242 GLN A O 1
ATOM 1734 N N . SER A 1 243 ? -50.306 13.306 -12.192 1.00 64.25 243 SER A N 1
ATOM 1735 C CA . SER A 1 243 ? -49.625 14.031 -13.256 1.00 66.67 243 SER A CA 1
ATOM 1736 C C . SER A 1 243 ? -50.249 13.804 -14.637 1.00 66.77 243 SER A C 1
ATOM 1737 O O . SER A 1 243 ? -50.205 14.720 -15.470 1.00 65.18 243 SER A O 1
ATOM 1740 N N . GLY A 1 244 ? -50.838 12.633 -14.903 1.00 57.32 244 GLY A N 1
ATOM 1741 C CA . GLY A 1 244 ? -51.608 12.471 -16.131 1.00 68.63 244 GLY A CA 1
ATOM 1742 C C . GLY A 1 244 ? -51.491 11.130 -16.841 1.00 67.67 244 GLY A C 1
ATOM 1743 O O . GLY A 1 244 ? -52.111 10.890 -17.895 1.00 65.76 244 GLY A O 1
ATOM 1744 N N . GLY A 1 245 ? -50.685 10.251 -16.250 1.00 53.34 245 GLY A N 1
ATOM 1745 C CA . GLY A 1 245 ? -50.535 8.886 -16.709 1.00 47.55 245 GLY A CA 1
ATOM 1746 C C . GLY A 1 245 ? -51.179 7.805 -15.854 1.00 48.07 245 GLY A C 1
ATOM 1747 O O . GLY A 1 245 ? -52.164 8.061 -15.162 1.00 49.65 245 GLY A O 1
ATOM 1748 N N . TYR A 1 246 ? -50.670 6.578 -15.921 1.00 43.24 246 TYR A N 1
ATOM 1749 C CA . TYR A 1 246 ? -51.161 5.511 -15.057 1.00 42.32 246 TYR A CA 1
ATOM 1750 C C . TYR A 1 246 ? -50.169 4.347 -15.092 1.00 46.48 246 TYR A C 1
ATOM 1751 O O . TYR A 1 246 ? -49.315 4.250 -15.978 1.00 45.10 246 TYR A O 1
ATOM 1760 N N . LEU A 1 247 ? -50.307 3.449 -14.119 1.00 44.02 247 LEU A N 1
ATOM 1761 C CA . LEU A 1 247 ? -49.632 2.160 -14.134 1.00 42.93 247 LEU A CA 1
ATOM 1762 C C . LEU A 1 247 ? -50.694 1.102 -13.885 1.00 44.00 247 LEU A C 1
ATOM 1763 O O . LEU A 1 247 ? -51.385 1.152 -12.863 1.00 44.24 247 LEU A O 1
ATOM 1768 N N . ARG A 1 248 ? -50.844 0.166 -14.825 1.00 46.32 248 ARG A N 1
ATOM 1769 C CA . ARG A 1 248 ? -51.894 -0.843 -14.767 1.00 43.54 248 ARG A CA 1
ATOM 1770 C C . ARG A 1 248 ? -51.307 -2.246 -14.779 1.00 42.69 248 ARG A C 1
ATOM 1771 O O . ARG A 1 248 ? -50.380 -2.534 -15.540 1.00 42.73 248 ARG A O 1
ATOM 1779 N N . PHE A 1 249 ? -51.859 -3.120 -13.943 1.00 39.93 249 PHE A N 1
ATOM 1780 C CA . PHE A 1 249 ? -51.472 -4.522 -13.914 1.00 39.66 249 PHE A CA 1
ATOM 1781 C C . PHE A 1 249 ? -52.694 -5.368 -14.216 1.00 40.59 249 PHE A C 1
ATOM 1782 O O . PHE A 1 249 ? -53.743 -5.192 -13.589 1.00 41.49 249 PHE A O 1
ATOM 1790 N N . TYR A 1 250 ? -52.559 -6.281 -15.166 1.00 39.91 250 TYR A N 1
ATOM 1791 C CA . TYR A 1 250 ? -53.624 -7.210 -15.501 1.00 43.48 250 TYR A CA 1
ATOM 1792 C C . TYR A 1 250 ? -53.184 -8.599 -15.082 1.00 48.80 250 TYR A C 1
ATOM 1793 O O . TYR A 1 250 ? -52.107 -9.059 -15.482 1.00 53.06 250 TYR A O 1
ATOM 1802 N N . LEU A 1 251 ? -54.006 -9.264 -14.283 1.00 47.12 251 LEU A N 1
ATOM 1803 C CA . LEU A 1 251 ? -53.617 -10.541 -13.707 1.00 54.39 251 LEU A CA 1
ATOM 1804 C C . LEU A 1 251 ? -54.773 -11.519 -13.839 1.00 55.20 251 LEU A C 1
ATOM 1805 O O . LEU A 1 251 ? -55.897 -11.212 -13.425 1.00 59.72 251 LEU A O 1
ATOM 1810 N N . ALA A 1 252 ? -54.499 -12.686 -14.408 1.00 57.83 252 ALA A N 1
ATOM 1811 C CA . ALA A 1 252 ? -55.547 -13.678 -14.592 1.00 60.28 252 ALA A CA 1
ATOM 1812 C C . ALA A 1 252 ? -55.864 -14.358 -13.264 1.00 56.09 252 ALA A C 1
ATOM 1813 O O . ALA A 1 252 ? -54.956 -14.571 -12.455 1.00 57.62 252 ALA A O 1
ATOM 1815 N N . PRO A 1 253 ? -57.143 -14.721 -13.011 1.00 53.48 253 PRO A N 1
ATOM 1816 C CA . PRO A 1 253 ? -57.445 -15.566 -11.842 1.00 53.58 253 PRO A CA 1
ATOM 1817 C C . PRO A 1 253 ? -57.066 -17.034 -12.058 1.00 55.77 253 PRO A C 1
ATOM 1818 O O . PRO A 1 253 ? -56.412 -17.365 -13.054 1.00 57.09 253 PRO A O 1
ATOM 1822 N N . LYS A 1 254 ? -57.434 -17.924 -11.134 1.00 65.28 254 LYS A N 1
ATOM 1823 C CA . LYS A 1 254 ? -57.135 -19.348 -11.264 1.00 64.96 254 LYS A CA 1
ATOM 1824 C C . LYS A 1 254 ? -58.384 -20.128 -11.671 1.00 69.47 254 LYS A C 1
ATOM 1825 O O . LYS A 1 254 ? -59.504 -19.607 -11.653 1.00 72.33 254 LYS A O 1
ATOM 1831 N N . PHE A 1 255 ? -58.171 -21.397 -12.040 1.00 75.94 255 PHE A N 1
ATOM 1832 C CA . PHE A 1 255 ? -59.223 -22.291 -12.568 1.00 73.38 255 PHE A CA 1
ATOM 1833 C C . PHE A 1 255 ? -59.818 -21.738 -13.861 1.00 74.30 255 PHE A C 1
ATOM 1834 O O . PHE A 1 255 ? -60.044 -22.485 -14.815 1.00 79.37 255 PHE A O 1
ATOM 1842 N N . MET B 1 1 ? -65.989 -21.610 27.970 1.00 58.68 1 MET B N 1
ATOM 1843 C CA . MET B 1 1 ? -65.884 -20.765 26.776 1.00 59.24 1 MET B CA 1
ATOM 1844 C C . MET B 1 1 ? -64.903 -19.615 26.996 1.00 67.02 1 MET B C 1
ATOM 1845 O O . MET B 1 1 ? -64.493 -19.329 28.141 1.00 65.41 1 MET B O 1
ATOM 1850 N N . LEU B 1 2 ? -64.536 -18.929 25.912 1.00 69.38 2 LEU B N 1
ATOM 1851 C CA . LEU B 1 2 ? -63.630 -17.793 26.029 1.00 64.30 2 LEU B CA 1
ATOM 1852 C C . LEU B 1 2 ? -64.068 -16.636 25.149 1.00 58.94 2 LEU B C 1
ATOM 1853 O O . LEU B 1 2 ? -64.239 -16.812 23.936 1.00 56.21 2 LEU B O 1
ATOM 1858 N N . GLU B 1 3 ? -64.216 -15.453 25.759 1.00 53.60 3 GLU B N 1
ATOM 1859 C CA . GLU B 1 3 ? -64.400 -14.209 25.007 1.00 57.03 3 GLU B CA 1
ATOM 1860 C C . GLU B 1 3 ? -63.574 -13.128 25.695 1.00 58.09 3 GLU B C 1
ATOM 1861 O O . GLU B 1 3 ? -64.013 -12.557 26.702 1.00 55.57 3 GLU B O 1
ATOM 1867 N N . GLY B 1 4 ? -62.387 -12.844 25.144 1.00 51.20 4 GLY B N 1
ATOM 1868 C CA . GLY B 1 4 ? -61.530 -11.802 25.681 1.00 48.29 4 GLY B CA 1
ATOM 1869 C C . GLY B 1 4 ? -61.205 -10.730 24.660 1.00 48.88 4 GLY B C 1
ATOM 1870 O O . GLY B 1 4 ? -60.572 -11.016 23.634 1.00 44.57 4 GLY B O 1
ATOM 1871 N N . LYS B 1 5 ? -61.623 -9.495 24.933 1.00 46.27 5 LYS B N 1
ATOM 1872 C CA . LYS B 1 5 ? -61.361 -8.355 24.066 1.00 46.80 5 LYS B CA 1
ATOM 1873 C C . LYS B 1 5 ? -60.314 -7.448 24.704 1.00 52.13 5 LYS B C 1
ATOM 1874 O O . LYS B 1 5 ? -60.461 -7.051 25.871 1.00 52.50 5 LYS B O 1
ATOM 1880 N N . PHE B 1 6 ? -59.264 -7.120 23.942 1.00 47.64 6 PHE B N 1
ATOM 1881 C CA . PHE B 1 6 ? -58.275 -6.128 24.351 1.00 44.09 6 PHE B CA 1
ATOM 1882 C C . PHE B 1 6 ? -58.597 -4.782 23.721 1.00 46.31 6 PHE B C 1
ATOM 1883 O O . PHE B 1 6 ? -58.934 -4.703 22.536 1.00 47.79 6 PHE B O 1
ATOM 1891 N N . GLU B 1 7 ? -58.451 -3.719 24.505 1.00 45.55 7 GLU B N 1
ATOM 1892 C CA . GLU B 1 7 ? -58.529 -2.386 23.931 1.00 42.74 7 GLU B CA 1
ATOM 1893 C C . GLU B 1 7 ? -57.492 -2.215 22.827 1.00 45.72 7 GLU B C 1
ATOM 1894 O O . GLU B 1 7 ? -57.763 -1.564 21.815 1.00 46.34 7 GLU B O 1
ATOM 1900 N N . GLU B 1 8 ? -56.309 -2.824 22.983 1.00 49.24 8 GLU B N 1
ATOM 1901 C CA . GLU B 1 8 ? -55.199 -2.649 22.049 1.00 41.59 8 GLU B CA 1
ATOM 1902 C C . GLU B 1 8 ? -54.462 -3.962 21.863 1.00 40.41 8 GLU B C 1
ATOM 1903 O O . GLU B 1 8 ? -54.216 -4.692 22.824 1.00 41.86 8 GLU B O 1
ATOM 1909 N N . ALA B 1 9 ? -54.070 -4.235 20.628 1.00 39.76 9 ALA B N 1
ATOM 1910 C CA . ALA B 1 9 ? -53.387 -5.483 20.338 1.00 39.86 9 ALA B CA 1
ATOM 1911 C C . ALA B 1 9 ? -51.940 -5.489 20.818 1.00 38.02 9 ALA B C 1
ATOM 1912 O O . ALA B 1 9 ? -51.341 -6.567 20.919 1.00 41.84 9 ALA B O 1
ATOM 1914 N N . ALA B 1 10 ? -51.369 -4.324 21.114 1.00 37.87 10 ALA B N 1
ATOM 1915 C CA . ALA B 1 10 ? -49.955 -4.226 21.467 1.00 38.13 10 ALA B CA 1
ATOM 1916 C C . ALA B 1 10 ? -49.507 -5.285 22.466 1.00 39.26 10 ALA B C 1
ATOM 1917 O O . ALA B 1 10 ? -48.502 -5.970 22.251 1.00 40.51 10 ALA B O 1
ATOM 1919 N N . LEU B 1 11 ? -50.251 -5.440 23.560 1.00 37.09 11 LEU B N 1
ATOM 1920 C CA . LEU B 1 11 ? -49.856 -6.370 24.603 1.00 37.20 11 LEU B CA 1
ATOM 1921 C C . LEU B 1 11 ? -49.660 -7.778 24.048 1.00 37.64 11 LEU B C 1
ATOM 1922 O O . LEU B 1 11 ? -48.596 -8.385 24.218 1.00 38.77 11 LEU B O 1
ATOM 1927 N N . LEU B 1 12 ? -50.677 -8.325 23.387 1.00 36.48 12 LEU B N 1
ATOM 1928 C CA . LEU B 1 12 ? -50.567 -9.713 22.953 1.00 35.10 12 LEU B CA 1
ATOM 1929 C C . LEU B 1 12 ? -49.522 -9.873 21.856 1.00 34.62 12 LEU B C 1
ATOM 1930 O O . LEU B 1 12 ? -48.864 -10.913 21.772 1.00 35.21 12 LEU B O 1
ATOM 1935 N N . LYS B 1 13 ? -49.335 -8.851 21.018 1.00 34.49 13 LYS B N 1
ATOM 1936 C CA . LYS B 1 13 ? -48.250 -8.899 20.041 1.00 37.27 13 LYS B CA 1
ATOM 1937 C C . LYS B 1 13 ? -46.908 -8.979 20.737 1.00 33.90 13 LYS B C 1
ATOM 1938 O O . LYS B 1 13 ? -46.043 -9.772 20.354 1.00 33.76 13 LYS B O 1
ATOM 1944 N N . LYS B 1 14 ? -46.713 -8.148 21.761 1.00 37.15 14 LYS B N 1
ATOM 1945 C CA . LYS B 1 14 ? -45.435 -8.133 22.460 1.00 39.04 14 LYS B CA 1
ATOM 1946 C C . LYS B 1 14 ? -45.202 -9.444 23.187 1.00 37.85 14 LYS B C 1
ATOM 1947 O O . LYS B 1 14 ? -44.069 -9.934 23.253 1.00 40.11 14 LYS B O 1
ATOM 1953 N N . VAL B 1 15 ? -46.268 -10.039 23.719 1.00 37.47 15 VAL B N 1
ATOM 1954 C CA . VAL B 1 15 ? -46.130 -11.300 24.439 1.00 38.86 15 VAL B CA 1
ATOM 1955 C C . VAL B 1 15 ? -45.684 -12.408 23.489 1.00 39.20 15 VAL B C 1
ATOM 1956 O O . VAL B 1 15 ? -44.680 -13.091 23.725 1.00 40.26 15 VAL B O 1
ATOM 1960 N N . VAL B 1 16 ? -46.404 -12.576 22.383 1.00 39.00 16 VAL B N 1
ATOM 1961 C CA . VAL B 1 16 ? -46.091 -13.644 21.439 1.00 38.01 16 VAL B CA 1
ATOM 1962 C C . VAL B 1 16 ? -44.685 -13.472 20.874 1.00 36.22 16 VAL B C 1
ATOM 1963 O O . VAL B 1 16 ? -43.944 -14.443 20.708 1.00 37.97 16 VAL B O 1
ATOM 1967 N N . GLU B 1 17 ? -44.281 -12.239 20.603 1.00 36.03 17 GLU B N 1
ATOM 1968 C CA . GLU B 1 17 ? -42.927 -12.021 20.116 1.00 37.77 17 GLU B CA 1
ATOM 1969 C C . GLU B 1 17 ? -41.885 -12.375 21.167 1.00 36.43 17 GLU B C 1
ATOM 1970 O O . GLU B 1 17 ? -40.799 -12.859 20.826 1.00 37.29 17 GLU B O 1
ATOM 1976 N N . ALA B 1 18 ? -42.189 -12.146 22.450 1.00 38.08 18 ALA B N 1
ATOM 1977 C CA . ALA B 1 18 ? -41.157 -12.296 23.471 1.00 41.41 18 ALA B CA 1
ATOM 1978 C C . ALA B 1 18 ? -40.867 -13.761 23.759 1.00 43.52 18 ALA B C 1
ATOM 1979 O O . ALA B 1 18 ? -39.744 -14.115 24.137 1.00 50.75 18 ALA B O 1
ATOM 1981 N N . ILE B 1 19 ? -41.855 -14.630 23.578 1.00 43.01 19 ILE B N 1
ATOM 1982 C CA . ILE B 1 19 ? -41.675 -16.029 23.919 1.00 42.32 19 ILE B CA 1
ATOM 1983 C C . ILE B 1 19 ? -41.600 -16.949 22.710 1.00 43.74 19 ILE B C 1
ATOM 1984 O O . ILE B 1 19 ? -41.172 -18.099 22.871 1.00 50.00 19 ILE B O 1
ATOM 1989 N N . LYS B 1 20 ? -41.963 -16.494 21.505 1.00 43.93 20 LYS B N 1
ATOM 1990 C CA . LYS B 1 20 ? -42.141 -17.444 20.402 1.00 44.59 20 LYS B CA 1
ATOM 1991 C C . LYS B 1 20 ? -40.864 -18.201 20.055 1.00 47.20 20 LYS B C 1
ATOM 1992 O O . LYS B 1 20 ? -40.938 -19.291 19.481 1.00 45.19 20 LYS B O 1
ATOM 1998 N N . ASP B 1 21 ? -39.693 -17.659 20.383 1.00 53.11 21 ASP B N 1
ATOM 1999 C CA . ASP B 1 21 ? -38.473 -18.270 19.876 1.00 56.71 21 ASP B CA 1
ATOM 2000 C C . ASP B 1 21 ? -37.955 -19.338 20.821 1.00 56.66 21 ASP B C 1
ATOM 2001 O O . ASP B 1 21 ? -37.551 -20.418 20.388 1.00 58.49 21 ASP B O 1
ATOM 2006 N N . CYS B 1 22 ? -37.964 -19.067 22.115 1.00 54.79 22 CYS B N 1
ATOM 2007 C CA . CYS B 1 22 ? -37.556 -20.121 23.028 1.00 55.98 22 CYS B CA 1
ATOM 2008 C C . CYS B 1 22 ? -38.666 -21.135 23.295 1.00 53.98 22 CYS B C 1
ATOM 2009 O O . CYS B 1 22 ? -38.385 -22.197 23.861 1.00 56.68 22 CYS B O 1
ATOM 2012 N N . VAL B 1 23 ? -39.903 -20.857 22.885 1.00 48.52 23 VAL B N 1
ATOM 2013 C CA . VAL B 1 23 ? -41.035 -21.751 23.120 1.00 47.45 23 VAL B CA 1
ATOM 2014 C C . VAL B 1 23 ? -41.800 -21.949 21.820 1.00 48.59 23 VAL B C 1
ATOM 2015 O O . VAL B 1 23 ? -42.363 -20.995 21.276 1.00 49.18 23 VAL B O 1
ATOM 2019 N N . LYS B 1 24 ? -41.872 -23.190 21.348 1.00 52.70 24 LYS B N 1
ATOM 2020 C CA . LYS B 1 24 ? -42.495 -23.423 20.048 1.00 49.81 24 LYS B CA 1
ATOM 2021 C C . LYS B 1 24 ? -44.012 -23.561 20.149 1.00 48.72 24 LYS B C 1
ATOM 2022 O O . LYS B 1 24 ? -44.734 -23.198 19.215 1.00 47.82 24 LYS B O 1
ATOM 2028 N N . LYS B 1 25 ? -44.511 -24.105 21.253 1.00 48.41 25 LYS B N 1
ATOM 2029 C CA . LYS B 1 25 ? -45.931 -24.364 21.410 1.00 45.13 25 LYS B CA 1
ATOM 2030 C C . LYS B 1 25 ? -46.204 -24.387 22.900 1.00 45.74 25 LYS B C 1
ATOM 2031 O O . LYS B 1 25 ? -45.280 -24.528 23.705 1.00 44.43 25 LYS B O 1
ATOM 2037 N N . CYS B 1 26 ? -47.474 -24.233 23.267 1.00 44.10 26 CYS B N 1
ATOM 2038 C CA . CYS B 1 26 ? -47.813 -24.109 24.678 1.00 40.78 26 CYS B CA 1
ATOM 2039 C C . CYS B 1 26 ? -49.325 -24.071 24.829 1.00 44.22 26 CYS B C 1
ATOM 2040 O O . CYS B 1 26 ? -50.066 -23.847 23.859 1.00 40.00 26 CYS B O 1
ATOM 2043 N N . ASN B 1 27 ? -49.764 -24.283 26.078 1.00 41.44 27 ASN B N 1
ATOM 2044 C CA . ASN B 1 27 ? -51.170 -24.241 26.464 1.00 40.71 27 ASN B CA 1
ATOM 2045 C C . ASN B 1 27 ? -51.536 -22.869 27.010 1.00 41.96 27 ASN B C 1
ATOM 2046 O O . ASN B 1 27 ? -50.947 -22.404 27.988 1.00 43.71 27 ASN B O 1
ATOM 2051 N N . PHE B 1 28 ? -52.553 -22.256 26.441 1.00 41.73 28 PHE B N 1
ATOM 2052 C CA . PHE B 1 28 ? -53.140 -21.069 27.042 1.00 41.43 28 PHE B CA 1
ATOM 2053 C C . PHE B 1 28 ? -54.290 -21.529 27.933 1.00 45.27 28 PHE B C 1
ATOM 2054 O O . PHE B 1 28 ? -55.328 -21.970 27.431 1.00 48.39 28 PHE B O 1
ATOM 2062 N N . ASN B 1 29 ? -54.101 -21.463 29.250 1.00 42.82 29 ASN B N 1
ATOM 2063 C CA . ASN B 1 29 ? -55.128 -21.883 30.200 1.00 42.08 29 ASN B CA 1
ATOM 2064 C C . ASN B 1 29 ? -55.986 -20.673 30.542 1.00 44.71 29 ASN B C 1
ATOM 2065 O O . ASN B 1 29 ? -55.494 -19.712 31.144 1.00 44.92 29 ASN B O 1
ATOM 2070 N N . CYS B 1 30 ? -57.265 -20.709 30.161 1.00 48.05 30 CYS B N 1
ATOM 2071 C CA . CYS B 1 30 ? -58.169 -19.595 30.415 1.00 50.19 30 CYS B CA 1
ATOM 2072 C C . CYS B 1 30 ? -59.153 -19.964 31.519 1.00 53.91 30 CYS B C 1
ATOM 2073 O O . CYS B 1 30 ? -59.667 -21.089 31.574 1.00 52.08 30 CYS B O 1
ATOM 2076 N N . SER B 1 31 ? -59.402 -19.002 32.395 1.00 54.27 31 SER B N 1
ATOM 2077 C CA . SER B 1 31 ? -60.272 -19.152 33.538 1.00 54.07 31 SER B CA 1
ATOM 2078 C C . SER B 1 31 ? -60.866 -17.772 33.784 1.00 60.31 31 SER B C 1
ATOM 2079 O O . SER B 1 31 ? -60.640 -16.848 32.998 1.00 62.09 31 SER B O 1
ATOM 2082 N N . GLU B 1 32 ? -61.600 -17.602 34.888 1.00 60.77 32 GLU B N 1
ATOM 2083 C CA . GLU B 1 32 ? -62.182 -16.284 35.153 1.00 62.34 32 GLU B CA 1
ATOM 2084 C C . GLU B 1 32 ? -61.110 -15.287 35.588 1.00 60.25 32 GLU B C 1
ATOM 2085 O O . GLU B 1 32 ? -61.214 -14.085 35.326 1.00 62.58 32 GLU B O 1
ATOM 2091 N N . HIS B 1 33 ? -60.066 -15.780 36.243 1.00 63.95 33 HIS B N 1
ATOM 2092 C CA . HIS B 1 33 ? -58.940 -14.941 36.638 1.00 64.76 33 HIS B CA 1
ATOM 2093 C C . HIS B 1 33 ? -58.288 -14.290 35.424 1.00 63.50 33 HIS B C 1
ATOM 2094 O O . HIS B 1 33 ? -58.010 -13.086 35.429 1.00 61.20 33 HIS B O 1
ATOM 2096 N N . GLY B 1 34 ? -58.049 -15.070 34.376 1.00 56.83 34 GLY B N 1
ATOM 2097 C CA . GLY B 1 34 ? -57.454 -14.572 33.141 1.00 48.72 34 GLY B CA 1
ATOM 2098 C C . GLY B 1 34 ? -56.895 -15.718 32.305 1.00 47.73 34 GLY B C 1
ATOM 2099 O O . GLY B 1 34 ? -57.441 -16.823 32.300 1.00 49.66 34 GLY B O 1
ATOM 2100 N N . ILE B 1 35 ? -55.798 -15.425 31.602 1.00 42.98 35 ILE B N 1
ATOM 2101 C CA . ILE B 1 35 ? -55.118 -16.389 30.734 1.00 45.32 35 ILE B CA 1
ATOM 2102 C C . ILE B 1 35 ? -53.692 -16.589 31.242 1.00 41.08 35 ILE B C 1
ATOM 2103 O O . ILE B 1 35 ? -52.977 -15.609 31.495 1.00 38.91 35 ILE B O 1
ATOM 2108 N N . THR B 1 36 ? -53.277 -17.853 31.372 1.00 36.77 36 THR B N 1
ATOM 2109 C CA . THR B 1 36 ? -51.968 -18.205 31.904 1.00 36.84 36 THR B CA 1
ATOM 2110 C C . THR B 1 36 ? -51.247 -19.134 30.941 1.00 37.96 36 THR B C 1
ATOM 2111 O O . THR B 1 36 ? -51.874 -19.839 30.148 1.00 37.75 36 THR B O 1
ATOM 2115 N N . VAL B 1 37 ? -49.918 -19.129 31.012 1.00 35.68 37 VAL B N 1
ATOM 2116 C CA . VAL B 1 37 ? -49.098 -20.089 30.287 1.00 37.32 37 VAL B CA 1
ATOM 2117 C C . VAL B 1 37 ? -47.969 -20.526 31.209 1.00 40.40 37 VAL B C 1
ATOM 2118 O O . VAL B 1 37 ? -47.363 -19.692 31.894 1.00 40.50 37 VAL B O 1
ATOM 2122 N N . GLN B 1 38 ? -47.706 -21.831 31.240 1.00 39.86 38 GLN B N 1
ATOM 2123 C CA . GLN B 1 38 ? -46.549 -22.411 31.904 1.00 35.77 38 GLN B CA 1
ATOM 2124 C C . GLN B 1 38 ? -45.864 -23.293 30.874 1.00 37.00 38 GLN B C 1
ATOM 2125 O O . GLN B 1 38 ? -46.498 -24.182 30.298 1.00 43.82 38 GLN B O 1
ATOM 2131 N N . ALA B 1 39 ? -44.594 -23.033 30.610 1.00 35.20 39 ALA B N 1
ATOM 2132 C CA . ALA B 1 39 ? -43.930 -23.756 29.542 1.00 38.56 39 ALA B CA 1
ATOM 2133 C C . ALA B 1 39 ? -42.449 -23.847 29.849 1.00 38.61 39 ALA B C 1
ATOM 2134 O O . ALA B 1 39 ? -41.943 -23.204 30.771 1.00 39.50 39 ALA B O 1
ATOM 2136 N N . VAL B 1 40 ? -41.764 -24.669 29.062 1.00 44.41 40 VAL B N 1
ATOM 2137 C CA . VAL B 1 40 ? -40.326 -24.854 29.154 1.00 41.42 40 VAL B CA 1
ATOM 2138 C C . VAL B 1 40 ? -39.761 -24.778 27.738 1.00 51.03 40 VAL B C 1
ATOM 2139 O O . VAL B 1 40 ? -40.435 -25.111 26.753 1.00 51.47 40 VAL B O 1
ATOM 2143 N N . ASP B 1 41 ? -38.527 -24.295 27.634 1.00 47.29 41 ASP B N 1
ATOM 2144 C CA . ASP B 1 41 ? -37.875 -24.285 26.339 1.00 54.30 41 ASP B CA 1
ATOM 2145 C C . ASP B 1 41 ? -37.460 -25.705 25.955 1.00 59.65 41 ASP B C 1
ATOM 2146 O O . ASP B 1 41 ? -37.522 -26.646 26.760 1.00 58.54 41 ASP B O 1
ATOM 2151 N N . ASP B 1 42 ? -36.990 -25.837 24.713 1.00 55.98 42 ASP B N 1
ATOM 2152 C CA . ASP B 1 42 ? -36.651 -27.150 24.177 1.00 55.67 42 ASP B CA 1
ATOM 2153 C C . ASP B 1 42 ? -35.545 -27.836 24.989 1.00 60.35 42 ASP B C 1
ATOM 2154 O O . ASP B 1 42 ? -35.625 -29.045 25.244 1.00 64.19 42 ASP B O 1
ATOM 2159 N N . SER B 1 43 ? -34.535 -27.088 25.451 1.00 57.14 43 SER B N 1
ATOM 2160 C CA . SER B 1 43 ? -33.468 -27.699 26.248 1.00 52.22 43 SER B CA 1
ATOM 2161 C C . SER B 1 43 ? -33.867 -27.945 27.706 1.00 55.25 43 SER B C 1
ATOM 2162 O O . SER B 1 43 ? -33.042 -28.445 28.488 1.00 55.34 43 SER B O 1
ATOM 2165 N N . ARG B 1 44 ? -35.109 -27.619 28.078 1.00 59.54 44 ARG B N 1
ATOM 2166 C CA . ARG B 1 44 ? -35.666 -27.920 29.401 1.00 57.28 44 ARG B CA 1
ATOM 2167 C C . ARG B 1 44 ? -34.868 -27.229 30.502 1.00 53.80 44 ARG B C 1
ATOM 2168 O O . ARG B 1 44 ? -34.651 -27.779 31.584 1.00 60.30 44 ARG B O 1
ATOM 2176 N N . VAL B 1 45 ? -34.448 -25.992 30.223 1.00 53.18 45 VAL B N 1
ATOM 2177 C CA . VAL B 1 45 ? -33.616 -25.204 31.125 1.00 53.49 45 VAL B CA 1
ATOM 2178 C C . VAL B 1 45 ? -34.360 -23.958 31.564 1.00 45.23 45 VAL B C 1
ATOM 2179 O O . VAL B 1 45 ? -34.253 -23.532 32.715 1.00 48.52 45 VAL B O 1
ATOM 2183 N N . LEU B 1 46 ? -35.135 -23.380 30.661 1.00 42.30 46 LEU B N 1
ATOM 2184 C CA . LEU B 1 46 ? -35.763 -22.086 30.877 1.00 41.32 46 LEU B CA 1
ATOM 2185 C C . LEU B 1 46 ? -37.264 -22.252 31.070 1.00 37.35 46 LEU B C 1
ATOM 2186 O O . LEU B 1 46 ? -37.945 -22.773 30.189 1.00 42.71 46 LEU B O 1
ATOM 2191 N N . LEU B 1 47 ? -37.788 -21.808 32.201 1.00 37.10 47 LEU B N 1
ATOM 2192 C CA . LEU B 1 47 ? -39.218 -21.932 32.465 1.00 38.83 47 LEU B CA 1
ATOM 2193 C C . LEU B 1 47 ? -39.896 -20.597 32.192 1.00 36.19 47 LEU B C 1
ATOM 2194 O O . LEU B 1 47 ? -39.442 -19.555 32.670 1.00 37.74 47 LEU B O 1
ATOM 2199 N N . VAL B 1 48 ? -40.978 -20.627 31.440 1.00 32.26 48 VAL B N 1
ATOM 2200 C CA . VAL B 1 48 ? -41.748 -19.427 31.154 1.00 33.40 48 VAL B CA 1
ATOM 2201 C C . VAL B 1 48 ? -43.057 -19.494 31.943 1.00 35.61 48 VAL B C 1
ATOM 2202 O O . VAL B 1 48 ? -43.757 -20.516 31.917 1.00 35.85 48 VAL B O 1
ATOM 2206 N N . SER B 1 49 ? -43.381 -18.421 32.668 1.00 33.31 49 SER B N 1
ATOM 2207 C CA . SER B 1 49 ? -44.662 -18.317 33.360 1.00 36.32 49 SER B CA 1
ATOM 2208 C C . SER B 1 49 ? -45.310 -16.995 32.964 1.00 34.71 49 SER B C 1
ATOM 2209 O O . SER B 1 49 ? -44.746 -15.921 33.208 1.00 34.01 49 SER B O 1
ATOM 2212 N N . LEU B 1 50 ? -46.481 -17.075 32.338 1.00 34.25 50 LEU B N 1
ATOM 2213 C CA . LEU B 1 50 ? -47.204 -15.903 31.868 1.00 33.04 50 LEU B CA 1
ATOM 2214 C C . LEU B 1 50 ? -48.532 -15.779 32.600 1.00 36.89 50 LEU B C 1
ATOM 2215 O O . LEU B 1 50 ? -49.166 -16.784 32.939 1.00 37.98 50 LEU B O 1
ATOM 2220 N N . LEU B 1 51 ? -48.946 -14.546 32.858 1.00 34.55 51 LEU B N 1
ATOM 2221 C CA . LEU B 1 51 ? -50.286 -14.286 33.356 1.00 35.87 51 LEU B CA 1
ATOM 2222 C C . LEU B 1 51 ? -50.781 -13.018 32.684 1.00 40.63 51 LEU B C 1
ATOM 2223 O O . LEU B 1 51 ? -50.141 -11.970 32.801 1.00 37.32 51 LEU B O 1
ATOM 2228 N N . ILE B 1 52 ? -51.887 -13.121 31.950 1.00 38.95 52 ILE B N 1
ATOM 2229 C CA . ILE B 1 52 ? -52.608 -11.963 31.437 1.00 38.54 52 ILE B CA 1
ATOM 2230 C C . ILE B 1 52 ? -53.891 -11.870 32.252 1.00 42.97 52 ILE B C 1
ATOM 2231 O O . ILE B 1 52 ? -54.868 -12.576 31.965 1.00 45.27 52 ILE B O 1
ATOM 2236 N N . GLY B 1 53 ? -53.901 -10.999 33.260 1.00 44.28 53 GLY B N 1
ATOM 2237 C CA . GLY B 1 53 ? -55.034 -10.950 34.166 1.00 47.66 53 GLY B CA 1
ATOM 2238 C C . GLY B 1 53 ? -56.266 -10.346 33.525 1.00 48.53 53 GLY B C 1
ATOM 2239 O O . GLY B 1 53 ? -56.177 -9.554 32.585 1.00 49.23 53 GLY B O 1
ATOM 2240 N N . GLN B 1 54 ? -57.436 -10.740 34.065 1.00 58.96 54 GLN B N 1
ATOM 2241 C CA . GLN B 1 54 ? -58.730 -10.211 33.627 1.00 58.18 54 GLN B CA 1
ATOM 2242 C C . GLN B 1 54 ? -58.699 -8.700 33.457 1.00 56.12 54 GLN B C 1
ATOM 2243 O O . GLN B 1 54 ? -59.361 -8.161 32.557 1.00 49.86 54 GLN B O 1
ATOM 2249 N N . THR B 1 55 ? -57.928 -8.019 34.298 1.00 56.05 55 THR B N 1
ATOM 2250 C CA . THR B 1 55 ? -57.866 -6.572 34.302 1.00 52.36 55 THR B CA 1
ATOM 2251 C C . THR B 1 55 ? -57.157 -5.996 33.070 1.00 55.67 55 THR B C 1
ATOM 2252 O O . THR B 1 55 ? -57.377 -4.818 32.748 1.00 57.90 55 THR B O 1
ATOM 2256 N N . SER B 1 56 ? -56.335 -6.791 32.359 1.00 56.02 56 SER B N 1
ATOM 2257 C CA . SER B 1 56 ? -55.703 -6.341 31.109 1.00 56.07 56 SER B CA 1
ATOM 2258 C C . SER B 1 56 ? -56.673 -6.294 29.919 1.00 58.96 56 SER B C 1
ATOM 2259 O O . SER B 1 56 ? -56.310 -5.743 28.864 1.00 52.57 56 SER B O 1
ATOM 2262 N N . PHE B 1 57 ? -57.876 -6.859 30.052 1.00 55.99 57 PHE B N 1
ATOM 2263 C CA . PHE B 1 57 ? -58.904 -6.807 29.020 1.00 50.08 57 PHE B CA 1
ATOM 2264 C C . PHE B 1 57 ? -59.886 -5.670 29.302 1.00 57.69 57 PHE B C 1
ATOM 2265 O O . PHE B 1 57 ? -60.112 -5.272 30.454 1.00 60.88 57 PHE B O 1
ATOM 2273 N N . SER B 1 58 ? -60.495 -5.162 28.231 1.00 54.24 58 SER B N 1
ATOM 2274 C CA . SER B 1 58 ? -61.682 -4.336 28.396 1.00 54.30 58 SER B CA 1
ATOM 2275 C C . SER B 1 58 ? -62.952 -5.175 28.599 1.00 57.13 58 SER B C 1
ATOM 2276 O O . SER B 1 58 ? -63.840 -4.761 29.354 1.00 57.87 58 SER B O 1
ATOM 2279 N N . GLU B 1 59 ? -63.070 -6.332 27.938 1.00 52.24 59 GLU B N 1
ATOM 2280 C CA . GLU B 1 59 ? -64.178 -7.262 28.137 1.00 51.90 59 GLU B CA 1
ATOM 2281 C C . GLU B 1 59 ? -63.595 -8.662 28.244 1.00 56.81 59 GLU B C 1
ATOM 2282 O O . GLU B 1 59 ? -62.829 -9.070 27.365 1.00 54.27 59 GLU B O 1
ATOM 2288 N N . TYR B 1 60 ? -63.969 -9.406 29.289 1.00 53.77 60 TYR B N 1
ATOM 2289 C CA . TYR B 1 60 ? -63.429 -10.751 29.491 1.00 52.52 60 TYR B CA 1
ATOM 2290 C C . TYR B 1 60 ? -64.491 -11.637 30.142 1.00 52.09 60 TYR B C 1
ATOM 2291 O O . TYR B 1 60 ? -64.873 -11.390 31.293 1.00 48.83 60 TYR B O 1
ATOM 2300 N N . ARG B 1 61 ? -64.966 -12.657 29.414 1.00 52.92 61 ARG B N 1
ATOM 2301 C CA . ARG B 1 61 ? -65.853 -13.679 29.965 1.00 58.25 61 ARG B CA 1
ATOM 2302 C C . ARG B 1 61 ? -65.285 -15.057 29.652 1.00 55.93 61 ARG B C 1
ATOM 2303 O O . ARG B 1 61 ? -65.004 -15.375 28.489 1.00 56.58 61 ARG B O 1
ATOM 2311 N N . CYS B 1 62 ? -65.090 -15.821 30.694 1.00 57.49 62 CYS B N 1
ATOM 2312 C CA . CYS B 1 62 ? -64.606 -17.155 30.564 1.00 67.13 62 CYS B CA 1
ATOM 2313 C C . CYS B 1 62 ? -65.313 -17.816 31.683 1.00 75.15 62 CYS B C 1
ATOM 2314 O O . CYS B 1 62 ? -64.744 -18.038 32.737 1.00 72.87 62 CYS B O 1
ATOM 2317 N N . ASP B 1 63 ? -66.561 -18.186 31.438 1.00 72.52 63 ASP B N 1
ATOM 2318 C CA . ASP B 1 63 ? -67.381 -18.799 32.464 1.00 75.17 63 ASP B CA 1
ATOM 2319 C C . ASP B 1 63 ? -67.139 -20.282 32.717 1.00 74.43 63 ASP B C 1
ATOM 2320 O O . ASP B 1 63 ? -67.724 -20.861 33.614 1.00 76.25 63 ASP B O 1
ATOM 2325 N N . ARG B 1 64 ? -66.273 -20.881 31.923 1.00 65.50 64 ARG B N 1
ATOM 2326 C CA . ARG B 1 64 ? -65.876 -22.235 32.093 1.00 65.79 64 ARG B CA 1
ATOM 2327 C C . ARG B 1 64 ? -64.455 -22.237 31.586 1.00 64.06 64 ARG B C 1
ATOM 2328 O O . ARG B 1 64 ? -64.219 -21.759 30.517 1.00 61.77 64 ARG B O 1
ATOM 2336 N N . ASP B 1 65 ? -63.516 -22.898 32.273 1.00 58.03 65 ASP B N 1
ATOM 2337 C CA . ASP B 1 65 ? -62.108 -23.004 31.906 1.00 56.27 65 ASP B CA 1
ATOM 2338 C C . ASP B 1 65 ? -61.971 -23.695 30.543 1.00 54.48 65 ASP B C 1
ATOM 2339 O O . ASP B 1 65 ? -62.821 -24.498 30.145 1.00 55.05 65 ASP B O 1
ATOM 2344 N N . VAL B 1 66 ? -60.930 -23.316 29.795 1.00 50.11 66 VAL B N 1
ATOM 2345 C CA . VAL B 1 66 ? -60.594 -23.911 28.494 1.00 51.82 66 VAL B CA 1
ATOM 2346 C C . VAL B 1 66 ? -59.073 -23.954 28.371 1.00 48.24 66 VAL B C 1
ATOM 2347 O O . VAL B 1 66 ? -58.381 -23.039 28.822 1.00 52.36 66 VAL B O 1
ATOM 2351 N N . THR B 1 67 ? -58.549 -25.011 27.769 1.00 43.21 67 THR B N 1
ATOM 2352 C CA . THR B 1 67 ? -57.130 -25.099 27.445 1.00 46.55 67 THR B CA 1
ATOM 2353 C C . THR B 1 67 ? -56.959 -25.021 25.931 1.00 53.53 67 THR B C 1
ATOM 2354 O O . THR B 1 67 ? -57.701 -25.678 25.188 1.00 49.71 67 THR B O 1
ATOM 2358 N N . LEU B 1 68 ? -55.994 -24.213 25.470 1.00 51.08 68 LEU B N 1
ATOM 2359 C CA . LEU B 1 68 ? -55.803 -23.961 24.036 1.00 44.21 68 LEU B CA 1
ATOM 2360 C C . LEU B 1 68 ? -54.359 -24.287 23.663 1.00 43.95 68 LEU B C 1
ATOM 2361 O O . LEU B 1 68 ? -53.444 -23.524 23.976 1.00 51.12 68 LEU B O 1
ATOM 2366 N N . GLY B 1 69 ? -54.135 -25.403 22.989 1.00 40.81 69 GLY B N 1
ATOM 2367 C CA . GLY B 1 69 ? -52.770 -25.709 22.637 1.00 43.58 69 GLY B CA 1
ATOM 2368 C C . GLY B 1 69 ? -52.429 -25.074 21.310 1.00 51.02 69 GLY B C 1
ATOM 2369 O O . GLY B 1 69 ? -53.021 -25.445 20.290 1.00 53.70 69 GLY B O 1
ATOM 2370 N N . ILE B 1 70 ? -51.453 -24.157 21.300 1.00 50.73 70 ILE B N 1
ATOM 2371 C CA . ILE B 1 70 ? -51.236 -23.219 20.205 1.00 40.91 70 ILE B CA 1
ATOM 2372 C C . ILE B 1 70 ? -49.802 -23.311 19.732 1.00 44.16 70 ILE B C 1
ATOM 2373 O O . ILE B 1 70 ? -48.871 -23.170 20.533 1.00 48.60 70 ILE B O 1
ATOM 2378 N N . ASP B 1 71 ? -49.627 -23.510 18.434 1.00 45.49 71 ASP B N 1
ATOM 2379 C CA . ASP B 1 71 ? -48.333 -23.346 17.793 1.00 47.60 71 ASP B CA 1
ATOM 2380 C C . ASP B 1 71 ? -48.011 -21.844 17.793 1.00 48.27 71 ASP B C 1
ATOM 2381 O O . ASP B 1 71 ? -48.758 -21.050 17.210 1.00 51.35 71 ASP B O 1
ATOM 2386 N N . LEU B 1 72 ? -46.920 -21.432 18.454 1.00 43.59 72 LEU B N 1
ATOM 2387 C CA . LEU B 1 72 ? -46.650 -19.996 18.563 1.00 47.70 72 LEU B CA 1
ATOM 2388 C C . LEU B 1 72 ? -46.102 -19.420 17.256 1.00 50.40 72 LEU B C 1
ATOM 2389 O O . LEU B 1 72 ? -46.286 -18.229 16.977 1.00 49.32 72 LEU B O 1
ATOM 2394 N N . GLU B 1 73 ? -45.432 -20.245 16.448 1.00 48.54 73 GLU B N 1
ATOM 2395 C CA . GLU B 1 73 ? -45.002 -19.829 15.116 1.00 44.50 73 GLU B CA 1
ATOM 2396 C C . GLU B 1 73 ? -46.189 -19.411 14.267 1.00 49.20 73 GLU B C 1
ATOM 2397 O O . GLU B 1 73 ? -46.221 -18.302 13.715 1.00 49.53 73 GLU B O 1
ATOM 2403 N N . SER B 1 74 ? -47.196 -20.277 14.176 1.00 50.14 74 SER B N 1
ATOM 2404 C CA . SER B 1 74 ? -48.363 -19.937 13.377 1.00 51.32 74 SER B CA 1
ATOM 2405 C C . SER B 1 74 ? -49.104 -18.749 13.983 1.00 46.67 74 SER B C 1
ATOM 2406 O O . SER B 1 74 ? -49.508 -17.821 13.268 1.00 48.97 74 SER B O 1
ATOM 2409 N N . PHE B 1 75 ? -49.238 -18.732 15.308 1.00 43.21 75 PHE B N 1
ATOM 2410 C CA . PHE B 1 75 ? -49.961 -17.654 15.970 1.00 41.13 75 PHE B CA 1
ATOM 2411 C C . PHE B 1 75 ? -49.259 -16.308 15.792 1.00 40.81 75 PHE B C 1
ATOM 2412 O O . PHE B 1 75 ? -49.919 -15.261 15.730 1.00 37.60 75 PHE B O 1
ATOM 2420 N N . SER B 1 76 ? -47.932 -16.317 15.669 1.00 39.87 76 SER B N 1
ATOM 2421 C CA . SER B 1 76 ? -47.194 -15.077 15.468 1.00 41.76 76 SER B CA 1
ATOM 2422 C C . SER B 1 76 ? -47.458 -14.479 14.083 1.00 43.49 76 SER B C 1
ATOM 2423 O O . SER B 1 76 ? -47.569 -13.255 13.941 1.00 42.35 76 SER B O 1
ATOM 2426 N N . LYS B 1 77 ? -47.576 -15.326 13.052 1.00 47.58 77 LYS B N 1
ATOM 2427 C CA . LYS B 1 77 ? -47.917 -14.839 11.714 1.00 48.73 77 LYS B CA 1
ATOM 2428 C C . LYS B 1 77 ? -49.288 -14.174 11.707 1.00 45.33 77 LYS B C 1
ATOM 2429 O O . LYS B 1 77 ? -49.497 -13.161 11.024 1.00 43.59 77 LYS B O 1
ATOM 2435 N N . ILE B 1 78 ? -50.230 -14.717 12.476 1.00 40.44 78 ILE B N 1
ATOM 2436 C CA . ILE B 1 78 ? -51.532 -14.072 12.603 1.00 42.15 78 ILE B CA 1
ATOM 2437 C C . ILE B 1 78 ? -51.399 -12.749 13.351 1.00 41.14 78 ILE B C 1
ATOM 2438 O O . ILE B 1 78 ? -51.646 -11.677 12.790 1.00 41.75 78 ILE B O 1
ATOM 2443 N N . ILE B 1 79 ? -50.953 -12.805 14.610 1.00 38.82 79 ILE B N 1
ATOM 2444 C CA . ILE B 1 79 ? -50.966 -11.636 15.488 1.00 41.36 79 ILE B CA 1
ATOM 2445 C C . ILE B 1 79 ? -50.089 -10.506 14.950 1.00 40.33 79 ILE B C 1
ATOM 2446 O O . ILE B 1 79 ? -50.410 -9.325 15.144 1.00 38.55 79 ILE B O 1
ATOM 2451 N N . LYS B 1 80 ? -49.002 -10.828 14.235 1.00 39.60 80 LYS B N 1
ATOM 2452 C CA . LYS B 1 80 ? -48.132 -9.770 13.718 1.00 42.72 80 LYS B CA 1
ATOM 2453 C C . LYS B 1 80 ? -48.874 -8.862 12.751 1.00 41.04 80 LYS B C 1
ATOM 2454 O O . LYS B 1 80 ? -48.497 -7.694 12.585 1.00 36.35 80 LYS B O 1
ATOM 2460 N N . SER B 1 81 ? -49.935 -9.378 12.122 1.00 36.70 81 SER B N 1
ATOM 2461 C CA . SER B 1 81 ? -50.713 -8.593 11.174 1.00 38.49 81 SER B CA 1
ATOM 2462 C C . SER B 1 81 ? -51.422 -7.432 11.843 1.00 42.99 81 SER B C 1
ATOM 2463 O O . SER B 1 81 ? -51.780 -6.452 11.172 1.00 41.73 81 SER B O 1
ATOM 2466 N N . ALA B 1 82 ? -51.624 -7.506 13.152 1.00 38.39 82 ALA B N 1
ATOM 2467 C CA . ALA B 1 82 ? -52.437 -6.500 13.809 1.00 42.50 82 ALA B CA 1
ATOM 2468 C C . ALA B 1 82 ? -51.635 -5.231 14.060 1.00 47.10 82 ALA B C 1
ATOM 2469 O O . ALA B 1 82 ? -50.429 -5.288 14.327 1.00 41.79 82 ALA B O 1
ATOM 2471 N N . ASN B 1 83 ? -52.316 -4.084 13.949 1.00 42.29 83 ASN B N 1
ATOM 2472 C CA . ASN B 1 83 ? -51.751 -2.819 14.392 1.00 42.62 83 ASN B CA 1
ATOM 2473 C C . ASN B 1 83 ? -51.779 -2.779 15.913 1.00 43.60 83 ASN B C 1
ATOM 2474 O O . ASN B 1 83 ? -52.656 -3.374 16.543 1.00 45.91 83 ASN B O 1
ATOM 2479 N N . ASN B 1 84 ? -50.816 -2.065 16.515 1.00 42.72 84 ASN B N 1
ATOM 2480 C CA . ASN B 1 84 ? -50.803 -1.977 17.976 1.00 43.17 84 ASN B CA 1
ATOM 2481 C C . ASN B 1 84 ? -52.124 -1.445 18.498 1.00 44.11 84 ASN B C 1
ATOM 2482 O O . ASN B 1 84 ? -52.612 -1.890 19.543 1.00 48.42 84 ASN B O 1
ATOM 2487 N N . GLU B 1 85 ? -52.739 -0.522 17.767 1.00 44.66 85 GLU B N 1
ATOM 2488 C CA . GLU B 1 85 ? -53.949 0.132 18.236 1.00 43.14 85 GLU B CA 1
ATOM 2489 C C . GLU B 1 85 ? -55.218 -0.675 17.966 1.00 45.49 85 GLU B C 1
ATOM 2490 O O . GLU B 1 85 ? -56.292 -0.273 18.430 1.00 47.49 85 GLU B O 1
ATOM 2496 N N . ASP B 1 86 ? -55.134 -1.807 17.266 1.00 39.83 86 ASP B N 1
ATOM 2497 C CA . ASP B 1 86 ? -56.345 -2.535 16.898 1.00 42.61 86 ASP B CA 1
ATOM 2498 C C . ASP B 1 86 ? -57.067 -3.064 18.135 1.00 44.81 86 ASP B C 1
ATOM 2499 O O . ASP B 1 86 ? -56.438 -3.444 19.125 1.00 48.65 86 ASP B O 1
ATOM 2504 N N . PHE B 1 87 ? -58.399 -3.063 18.088 1.00 44.19 87 PHE B N 1
ATOM 2505 C CA . PHE B 1 87 ? -59.155 -3.960 18.952 1.00 43.36 87 PHE B CA 1
ATOM 2506 C C . PHE B 1 87 ? -58.753 -5.395 18.629 1.00 44.73 87 PHE B C 1
ATOM 2507 O O . PHE B 1 87 ? -58.617 -5.761 17.458 1.00 43.33 87 PHE B O 1
ATOM 2515 N N . LEU B 1 88 ? -58.545 -6.216 19.659 1.00 44.21 88 LEU B N 1
ATOM 2516 C CA . LEU B 1 88 ? -58.237 -7.627 19.436 1.00 44.06 88 LEU B CA 1
ATOM 2517 C C . LEU B 1 88 ? -59.089 -8.481 20.363 1.00 47.08 88 LEU B C 1
ATOM 2518 O O . LEU B 1 88 ? -59.085 -8.273 21.583 1.00 45.96 88 LEU B O 1
ATOM 2523 N N . THR B 1 89 ? -59.814 -9.439 19.788 1.00 45.23 89 THR B N 1
ATOM 2524 C CA . THR B 1 89 ? -60.691 -10.311 20.549 1.00 45.82 89 THR B CA 1
ATOM 2525 C C . THR B 1 89 ? -60.269 -11.745 20.298 1.00 45.63 89 THR B C 1
ATOM 2526 O O . THR B 1 89 ? -60.075 -12.148 19.148 1.00 45.80 89 THR B O 1
ATOM 2530 N N . LEU B 1 90 ? -60.066 -12.487 21.381 1.00 47.72 90 LEU B N 1
ATOM 2531 C CA . LEU B 1 90 ? -59.769 -13.906 21.311 1.00 45.75 90 LEU B CA 1
ATOM 2532 C C . LEU B 1 90 ? -61.036 -14.680 21.617 1.00 45.62 90 LEU B C 1
ATOM 2533 O O . LEU B 1 90 ? -61.711 -14.399 22.617 1.00 49.82 90 LEU B O 1
ATOM 2538 N N . LEU B 1 91 ? -61.358 -15.645 20.768 1.00 44.46 91 LEU B N 1
ATOM 2539 C CA . LEU B 1 91 ? -62.565 -16.435 20.956 1.00 52.70 91 LEU B CA 1
ATOM 2540 C C . LEU B 1 91 ? -62.237 -17.922 20.923 1.00 53.73 91 LEU B C 1
ATOM 2541 O O . LEU B 1 91 ? -61.482 -18.394 20.058 1.00 48.52 91 LEU B O 1
ATOM 2546 N N . ALA B 1 92 ? -62.813 -18.659 21.872 1.00 55.03 92 ALA B N 1
ATOM 2547 C CA . ALA B 1 92 ? -62.780 -20.109 21.794 1.00 57.60 92 ALA B CA 1
ATOM 2548 C C . ALA B 1 92 ? -64.053 -20.671 22.416 1.00 62.70 92 ALA B C 1
ATOM 2549 O O . ALA B 1 92 ? -64.522 -20.175 23.448 1.00 64.47 92 ALA B O 1
ATOM 2551 N N . GLU B 1 93 ? -64.603 -21.699 21.771 1.00 63.23 93 GLU B N 1
ATOM 2552 C CA . GLU B 1 93 ? -65.763 -22.441 22.251 1.00 66.42 93 GLU B CA 1
ATOM 2553 C C . GLU B 1 93 ? -65.356 -23.453 23.324 1.00 64.16 93 GLU B C 1
ATOM 2554 O O . GLU B 1 93 ? -64.175 -23.762 23.508 1.00 64.34 93 GLU B O 1
ATOM 2560 N N . ASP B 1 94 ? -66.356 -23.999 24.015 1.00 61.94 94 ASP B N 1
ATOM 2561 C CA . ASP B 1 94 ? -66.110 -25.147 24.880 1.00 56.46 94 ASP B CA 1
ATOM 2562 C C . ASP B 1 94 ? -65.687 -26.342 24.044 1.00 55.98 94 ASP B C 1
ATOM 2563 O O . ASP B 1 94 ? -66.190 -26.559 22.937 1.00 56.52 94 ASP B O 1
ATOM 2568 N N . SER B 1 95 ? -64.772 -27.135 24.584 1.00 54.13 95 SER B N 1
ATOM 2569 C CA . SER B 1 95 ? -64.160 -28.225 23.844 1.00 65.00 95 SER B CA 1
ATOM 2570 C C . SER B 1 95 ? -63.731 -27.732 22.471 1.00 63.85 95 SER B C 1
ATOM 2571 O O . SER B 1 95 ? -64.261 -28.198 21.431 1.00 60.84 95 SER B O 1
ATOM 2574 N N . PRO B 1 96 ? -62.821 -26.762 22.392 1.00 61.45 96 PRO B N 1
ATOM 2575 C CA . PRO B 1 96 ? -62.558 -26.078 21.122 1.00 57.70 96 PRO B CA 1
ATOM 2576 C C . PRO B 1 96 ? -61.663 -26.874 20.184 1.00 54.98 96 PRO B C 1
ATOM 2577 O O . PRO B 1 96 ? -60.793 -27.652 20.597 1.00 47.27 96 PRO B O 1
ATOM 2581 N N . ASP B 1 97 ? -61.917 -26.652 18.893 1.00 53.03 97 ASP B N 1
ATOM 2582 C CA . ASP B 1 97 ? -61.123 -27.178 17.796 1.00 56.55 97 ASP B CA 1
ATOM 2583 C C . ASP B 1 97 ? -60.104 -26.168 17.301 1.00 56.72 97 ASP B C 1
ATOM 2584 O O . ASP B 1 97 ? -59.154 -26.545 16.594 1.00 57.60 97 ASP B O 1
ATOM 2589 N N . GLN B 1 98 ? -60.285 -24.896 17.655 1.00 55.42 98 GLN B N 1
ATOM 2590 C CA . GLN B 1 98 ? -59.482 -23.823 17.088 1.00 56.59 98 GLN B CA 1
ATOM 2591 C C . GLN B 1 98 ? -59.614 -22.590 17.972 1.00 51.00 98 GLN B C 1
ATOM 2592 O O . GLN B 1 98 ? -60.524 -22.487 18.798 1.00 53.89 98 GLN B O 1
ATOM 2598 N N . ILE B 1 99 ? -58.686 -21.653 17.803 1.00 51.06 99 ILE B N 1
ATOM 2599 C CA . ILE B 1 99 ? -58.820 -20.329 18.403 1.00 49.81 99 ILE B CA 1
ATOM 2600 C C . ILE B 1 99 ? -59.123 -19.326 17.299 1.00 50.76 99 ILE B C 1
ATOM 2601 O O . ILE B 1 99 ? -58.623 -19.450 16.168 1.00 46.99 99 ILE B O 1
ATOM 2606 N N . MET B 1 100 ? -59.977 -18.358 17.616 1.00 48.44 100 MET B N 1
ATOM 2607 C CA . MET B 1 100 ? -60.292 -17.272 16.709 1.00 47.90 100 MET B CA 1
ATOM 2608 C C . MET B 1 100 ? -59.729 -15.969 17.255 1.00 49.12 100 MET B C 1
ATOM 2609 O O . MET B 1 100 ? -59.821 -15.689 18.456 1.00 49.94 100 MET B O 1
ATOM 2614 N N . ALA B 1 101 ? -59.157 -15.175 16.360 1.00 49.46 101 ALA B N 1
ATOM 2615 C CA . ALA B 1 101 ? -58.692 -13.834 16.666 1.00 42.99 101 ALA B CA 1
ATOM 2616 C C . ALA B 1 101 ? -59.389 -12.891 15.700 1.00 47.61 101 ALA B C 1
ATOM 2617 O O . ALA B 1 101 ? -59.336 -13.101 14.478 1.00 48.67 101 ALA B O 1
ATOM 2619 N N . ILE B 1 102 ? -60.069 -11.879 16.236 1.00 46.51 102 ILE B N 1
ATOM 2620 C CA . ILE B 1 102 ? -60.728 -10.873 15.410 1.00 48.77 102 ILE B CA 1
ATOM 2621 C C . ILE B 1 102 ? -60.123 -9.514 15.705 1.00 47.51 102 ILE B C 1
ATOM 2622 O O . ILE B 1 102 ? -60.173 -9.037 16.848 1.00 46.51 102 ILE B O 1
ATOM 2627 N N . LEU B 1 103 ? -59.601 -8.883 14.650 1.00 46.18 103 LEU B N 1
ATOM 2628 C CA . LEU B 1 103 ? -58.989 -7.563 14.690 1.00 43.93 103 LEU B CA 1
ATOM 2629 C C . LEU B 1 103 ? -59.975 -6.542 14.140 1.00 45.26 103 LEU B C 1
ATOM 2630 O O . LEU B 1 103 ? -60.557 -6.760 13.074 1.00 51.73 103 LEU B O 1
ATOM 2635 N N . GLU B 1 104 ? -60.156 -5.436 14.848 1.00 44.73 104 GLU B N 1
ATOM 2636 C CA . GLU B 1 104 ? -60.996 -4.336 14.388 1.00 49.13 104 GLU B CA 1
ATOM 2637 C C . GLU B 1 104 ? -60.179 -3.046 14.397 1.00 51.90 104 GLU B C 1
ATOM 2638 O O . GLU B 1 104 ? -59.692 -2.627 15.453 1.00 45.51 104 GLU B O 1
ATOM 2644 N N . GLU B 1 105 ? -60.038 -2.408 13.228 1.00 60.01 105 GLU B N 1
ATOM 2645 C CA . GLU B 1 105 ? -59.298 -1.147 13.129 1.00 56.03 105 GLU B CA 1
ATOM 2646 C C . GLU B 1 105 ? -60.122 0.004 13.715 1.00 60.48 105 GLU B C 1
ATOM 2647 O O . GLU B 1 105 ? -61.351 0.042 13.572 1.00 63.40 105 GLU B O 1
ATOM 2653 N N . LYS B 1 106 ? -59.435 0.951 14.370 1.00 61.29 106 LYS B N 1
ATOM 2654 C CA . LYS B 1 106 ? -60.115 1.940 15.213 1.00 62.37 106 LYS B CA 1
ATOM 2655 C C . LYS B 1 106 ? -60.923 2.937 14.386 1.00 64.79 106 LYS B C 1
ATOM 2656 O O . LYS B 1 106 ? -62.124 3.143 14.624 1.00 67.03 106 LYS B O 1
ATOM 2662 N N . GLN B 1 107 ? -60.263 3.587 13.429 1.00 63.30 107 GLN B N 1
ATOM 2663 C CA . GLN B 1 107 ? -60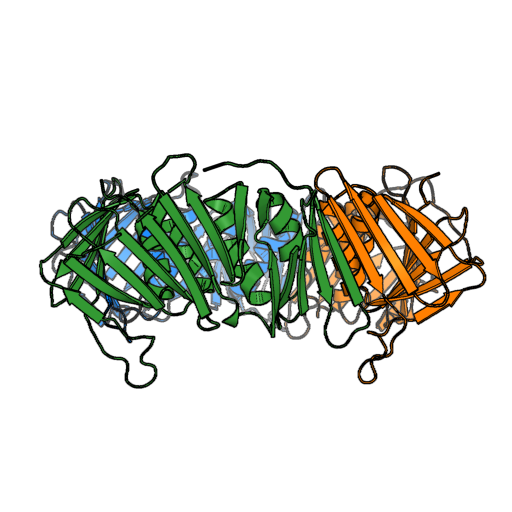.867 4.610 12.583 1.00 62.81 107 GLN B CA 1
ATOM 2664 C C . GLN B 1 107 ? -60.969 4.157 11.139 1.00 58.90 107 GLN B C 1
ATOM 2665 O O . GLN B 1 107 ? -60.681 4.917 10.216 1.00 63.93 107 GLN B O 1
ATOM 2671 N N . LYS B 1 108 ? -61.407 2.916 10.937 1.00 61.20 108 LYS B N 1
ATOM 2672 C CA . LYS B 1 108 ? -61.544 2.343 9.602 1.00 62.93 108 LYS B CA 1
ATOM 2673 C C . LYS B 1 108 ? -62.632 1.284 9.665 1.00 59.17 108 LYS B C 1
ATOM 2674 O O . LYS B 1 108 ? -62.913 0.727 10.726 1.00 63.05 108 LYS B O 1
ATOM 2680 N N . GLU B 1 109 ? -63.267 1.020 8.530 1.00 65.95 109 GLU B N 1
ATOM 2681 C CA . GLU B 1 109 ? -64.208 -0.100 8.447 1.00 64.53 109 GLU B CA 1
ATOM 2682 C C . GLU B 1 109 ? -63.471 -1.332 7.919 1.00 63.75 109 GLU B C 1
ATOM 2683 O O . GLU B 1 109 ? -63.694 -1.808 6.799 1.00 60.66 109 GLU B O 1
ATOM 2689 N N . LYS B 1 110 ? -62.553 -1.831 8.749 1.00 59.87 110 LYS B N 1
ATOM 2690 C CA . LYS B 1 110 ? -61.755 -3.007 8.410 1.00 60.43 110 LYS B CA 1
ATOM 2691 C C . LYS B 1 110 ? -61.792 -3.976 9.584 1.00 58.05 110 LYS B C 1
ATOM 2692 O O . LYS B 1 110 ? -61.425 -3.606 10.707 1.00 58.06 110 LYS B O 1
ATOM 2698 N N . ILE B 1 111 ? -62.233 -5.208 9.330 1.00 50.73 111 ILE B N 1
ATOM 2699 C CA . ILE B 1 111 ? -62.314 -6.243 10.351 1.00 47.42 111 ILE B CA 1
ATOM 2700 C C . ILE B 1 111 ? -61.608 -7.471 9.806 1.00 51.16 111 ILE B C 1
ATOM 2701 O O . ILE B 1 111 ? -61.906 -7.923 8.691 1.00 52.21 111 ILE B O 1
ATOM 2706 N N . SER B 1 112 ? -60.663 -8.001 10.569 1.00 49.16 112 SER B N 1
ATOM 2707 C CA . SER B 1 112 ? -59.923 -9.176 10.134 1.00 49.90 112 SER B CA 1
ATOM 2708 C C . SER B 1 112 ? -60.273 -10.310 11.082 1.00 46.95 112 SER B C 1
ATOM 2709 O O . SER B 1 112 ? -60.344 -10.106 12.298 1.00 48.82 112 SER B O 1
ATOM 2712 N N . GLU B 1 113 ? -60.531 -11.486 10.528 1.00 46.98 113 GLU B N 1
ATOM 2713 C CA . GLU B 1 113 ? -60.957 -12.632 11.314 1.00 48.18 113 GLU B CA 1
ATOM 2714 C C . GLU B 1 113 ? -60.063 -13.816 10.981 1.00 45.58 113 GLU B C 1
ATOM 2715 O O . GLU B 1 113 ? -60.031 -14.269 9.831 1.00 49.00 113 GLU B O 1
ATOM 2721 N N . TYR B 1 114 ? -59.336 -14.307 11.980 1.00 44.27 114 TYR B N 1
ATOM 2722 C CA . TYR B 1 114 ? -58.373 -15.384 11.799 1.00 46.63 114 TYR B CA 1
ATOM 2723 C C . TYR B 1 114 ? -58.780 -16.590 12.637 1.00 49.62 114 TYR B C 1
ATOM 2724 O O . TYR B 1 114 ? -59.352 -16.450 13.727 1.00 45.33 114 TYR B O 1
ATOM 2733 N N . SER B 1 115 ? -58.455 -17.779 12.138 1.00 45.73 115 SER B N 1
ATOM 2734 C CA . SER B 1 115 ? -58.689 -18.996 12.891 1.00 49.39 115 SER B CA 1
ATOM 2735 C C . SER B 1 115 ? -57.480 -19.910 12.782 1.00 55.19 115 SER B C 1
ATOM 2736 O O . SER B 1 115 ? -57.016 -20.203 11.671 1.00 50.35 115 SER B O 1
ATOM 2739 N N . LEU B 1 116 ? -56.967 -20.339 13.944 1.00 53.47 116 LEU B N 1
ATOM 2740 C CA . LEU B 1 116 ? -55.823 -21.242 14.040 1.00 52.40 116 LEU B CA 1
ATOM 2741 C C . LEU B 1 116 ? -56.299 -22.566 14.622 1.00 52.44 116 LEU B C 1
ATOM 2742 O O . LEU B 1 116 ? -57.059 -22.571 15.599 1.00 51.18 116 LEU B O 1
ATOM 2747 N N . LYS B 1 117 ? -55.862 -23.681 14.027 1.00 49.41 117 LYS B N 1
ATOM 2748 C CA . LYS B 1 117 ? -56.258 -24.987 14.551 1.00 56.22 117 LYS B CA 1
ATOM 2749 C C . LYS B 1 117 ? -55.418 -25.341 15.779 1.00 56.19 117 LYS B C 1
ATOM 2750 O O . LYS B 1 117 ? -54.224 -25.022 15.847 1.00 52.38 117 LYS B O 1
ATOM 2756 N N . LEU B 1 118 ? -56.051 -25.981 16.765 1.00 56.80 118 LEU B N 1
ATOM 2757 C CA . LEU B 1 118 ? -55.350 -26.229 18.019 1.00 55.06 118 LEU B CA 1
ATOM 2758 C C . LEU B 1 118 ? -54.583 -27.542 17.971 1.00 52.27 118 LEU B C 1
ATOM 2759 O O . LEU B 1 118 ? -54.910 -28.466 17.228 1.00 59.76 118 LEU B O 1
ATOM 2764 N N . MET B 1 119 ? -53.515 -27.587 18.756 1.00 52.41 119 MET B N 1
ATOM 2765 C CA . MET B 1 119 ? -52.783 -28.803 19.038 1.00 50.56 119 MET B CA 1
ATOM 2766 C C . MET B 1 119 ? -53.125 -29.293 20.443 1.00 56.09 119 MET B C 1
ATOM 2767 O O . MET B 1 119 ? -53.456 -28.504 21.345 1.00 58.51 119 MET B O 1
ATOM 2772 N N . ASP B 1 120 ? -53.016 -30.603 20.622 1.00 57.28 120 ASP B N 1
ATOM 2773 C CA . ASP B 1 120 ? -53.166 -31.237 21.922 1.00 58.43 120 ASP B CA 1
ATOM 2774 C C . ASP B 1 120 ? -51.779 -31.369 22.535 1.00 58.15 120 ASP B C 1
ATOM 2775 O O . ASP B 1 120 ? -50.944 -32.148 22.051 1.00 55.47 120 ASP B O 1
ATOM 2780 N N . ILE B 1 121 ? -51.509 -30.578 23.580 1.00 62.21 121 ILE B N 1
ATOM 2781 C CA . ILE B 1 121 ? -50.228 -30.691 24.273 1.00 62.77 121 ILE B CA 1
ATOM 2782 C C . ILE B 1 121 ? -50.200 -32.007 25.049 1.00 73.58 121 ILE B C 1
ATOM 2783 O O . ILE B 1 121 ? -49.127 -32.603 25.253 1.00 75.12 121 ILE B O 1
ATOM 2788 N N . ASP B 1 122 ? -51.390 -32.523 25.422 1.00 83.70 122 ASP B N 1
ATOM 2789 C CA . ASP B 1 122 ? -51.555 -33.931 25.854 1.00 77.96 122 ASP B CA 1
ATOM 2790 C C . ASP B 1 122 ? -50.525 -34.287 26.924 1.00 66.49 122 ASP B C 1
ATOM 2791 O O . ASP B 1 122 ? -50.034 -35.421 27.021 1.00 55.79 122 ASP B O 1
ATOM 2793 N N . SER B 1 123 ? -50.163 -33.252 27.660 1.00 74.14 123 SER B N 1
ATOM 2794 C CA . SER B 1 123 ? -49.385 -33.220 28.876 1.00 76.82 123 SER B CA 1
ATOM 2795 C C . SER B 1 123 ? -49.630 -31.804 29.384 1.00 73.32 123 SER B C 1
ATOM 2796 O O . SER B 1 123 ? -48.979 -30.865 28.916 1.00 76.47 123 SER B O 1
ATOM 2798 N N . GLU B 1 124 ? -50.640 -31.617 30.234 1.00 59.24 124 GLU B N 1
ATOM 2799 C CA . GLU B 1 124 ? -50.766 -30.342 30.916 1.00 53.19 124 GLU B CA 1
ATOM 2800 C C . GLU B 1 124 ? -49.435 -30.062 31.607 1.00 51.22 124 GLU B C 1
ATOM 2801 O O . GLU B 1 124 ? -48.807 -30.974 32.148 1.00 49.52 124 GLU B O 1
ATOM 2803 N N . PHE B 1 125 ? -48.954 -28.830 31.494 1.00 52.00 125 PHE B N 1
ATOM 2804 C CA . PHE B 1 125 ? -47.721 -28.388 32.142 1.00 48.87 125 PHE B CA 1
ATOM 2805 C C . PHE B 1 125 ? -48.128 -27.628 33.408 1.00 47.24 125 PHE B C 1
ATOM 2806 O O . PHE B 1 125 ? -48.779 -26.584 33.315 1.00 51.55 125 PHE B O 1
ATOM 2814 N N . LEU B 1 126 ? -47.771 -28.138 34.580 1.00 46.26 126 LEU B N 1
ATOM 2815 C CA . LEU B 1 126 ? -48.186 -27.503 35.822 1.00 46.13 126 LEU B CA 1
ATOM 2816 C C . LEU B 1 126 ? -46.976 -26.803 36.452 1.00 48.20 126 LEU B C 1
ATOM 2817 O O . LEU B 1 126 ? -45.825 -27.204 36.251 1.00 47.74 126 LEU B O 1
ATOM 2822 N N . GLN B 1 127 ? -47.227 -25.682 37.133 1.00 59.69 127 GLN B N 1
ATOM 2823 C CA . GLN B 1 127 ? -46.148 -25.014 37.861 1.00 55.57 127 GLN B CA 1
ATOM 2824 C C . GLN B 1 127 ? -46.622 -24.058 38.954 1.00 58.15 127 GLN B C 1
ATOM 2825 O O . GLN B 1 127 ? -47.521 -23.247 38.725 1.00 57.42 127 GLN B O 1
ATOM 2831 N N . ILE B 1 128 ? -46.014 -24.149 40.139 1.00 62.34 128 ILE B N 1
ATOM 2832 C CA . ILE B 1 128 ? -46.317 -23.289 41.277 1.00 68.86 128 ILE B CA 1
ATOM 2833 C C . ILE B 1 128 ? -45.032 -23.141 42.081 1.00 75.33 128 ILE B C 1
ATOM 2834 O O . ILE B 1 128 ? -44.379 -24.144 42.407 1.00 76.32 128 ILE B O 1
ATOM 2839 N N . ASP B 1 129 ? -44.630 -21.882 42.350 1.00 83.92 129 ASP B N 1
ATOM 2840 C CA . ASP B 1 129 ? -43.495 -21.589 43.242 1.00 86.28 129 ASP B CA 1
ATOM 2841 C C . ASP B 1 129 ? -43.527 -20.129 43.758 1.00 83.99 129 ASP B C 1
ATOM 2842 O O . ASP B 1 129 ? -42.818 -19.239 43.273 1.00 81.01 129 ASP B O 1
ATOM 2847 N N . ASP B 1 130 ? -44.294 -19.833 44.787 1.00 90.02 130 ASP B N 1
ATOM 2848 C CA . ASP B 1 130 ? -44.026 -18.593 45.519 1.00 87.95 130 ASP B CA 1
ATOM 2849 C C . ASP B 1 130 ? -42.861 -18.863 46.478 1.00 90.26 130 ASP B C 1
ATOM 2850 O O . ASP B 1 130 ? -42.895 -19.852 47.217 1.00 87.15 130 ASP B O 1
ATOM 2855 N N . MET B 1 131 ? -41.828 -18.007 46.474 1.00 88.33 131 MET B N 1
ATOM 2856 C CA . MET B 1 131 ? -40.518 -18.405 46.999 1.00 84.43 131 MET B CA 1
ATOM 2857 C C . MET B 1 131 ? -39.872 -17.280 47.805 1.00 73.09 131 MET B C 1
ATOM 2858 O O . MET B 1 131 ? -40.273 -16.115 47.726 1.00 68.24 131 MET B O 1
ATOM 2863 N N . GLU B 1 132 ? -38.849 -17.657 48.575 1.00 73.81 132 GLU B N 1
ATOM 2864 C CA . GLU B 1 132 ? -38.018 -16.726 49.331 1.00 71.27 132 GLU B CA 1
ATOM 2865 C C . GLU B 1 132 ? -36.611 -16.657 48.729 1.00 70.69 132 GLU B C 1
ATOM 2866 O O . GLU B 1 132 ? -35.980 -17.688 48.458 1.00 64.94 132 GLU B O 1
ATOM 2872 N N . TYR B 1 133 ? -36.121 -15.432 48.530 1.00 60.00 133 TYR B N 1
ATOM 2873 C CA . TYR B 1 133 ? -34.904 -15.198 47.768 1.00 54.53 133 TYR B CA 1
ATOM 2874 C C . TYR B 1 133 ? -33.869 -14.474 48.623 1.00 53.93 133 TYR B C 1
ATOM 2875 O O . TYR B 1 133 ? -34.212 -13.752 49.564 1.00 57.06 133 TYR B O 1
ATOM 2884 N N . ASP B 1 134 ? -32.590 -14.692 48.288 1.00 49.87 134 ASP B N 1
ATOM 2885 C CA . ASP B 1 134 ? -31.506 -14.007 48.992 1.00 48.74 134 ASP B CA 1
ATOM 2886 C C . ASP B 1 134 ? -31.457 -12.519 48.651 1.00 49.80 134 ASP B C 1
ATOM 2887 O O . ASP B 1 134 ? -31.129 -11.694 49.518 1.00 50.41 134 ASP B O 1
ATOM 2892 N N . ALA B 1 135 ? -31.727 -12.154 47.388 1.00 46.79 135 ALA B N 1
ATOM 2893 C CA . ALA B 1 135 ? -31.567 -10.772 46.935 1.00 45.50 135 ALA B CA 1
ATOM 2894 C C . ALA B 1 135 ? -32.528 -10.464 45.799 1.00 37.51 135 ALA B C 1
ATOM 2895 O O . ALA B 1 135 ? -32.876 -11.337 45.006 1.00 38.76 135 ALA B O 1
ATOM 2897 N N . VAL B 1 136 ? -32.937 -9.204 45.717 1.00 35.91 136 VAL B N 1
ATOM 2898 C CA . VAL B 1 136 ? -33.851 -8.751 44.681 1.00 35.93 136 VAL B CA 1
ATOM 2899 C C . VAL B 1 136 ? -33.308 -7.448 44.101 1.00 35.40 136 VAL B C 1
ATOM 2900 O O . VAL B 1 136 ? -32.966 -6.520 44.845 1.00 34.24 136 VAL B O 1
ATOM 2904 N N . VAL B 1 137 ? -33.205 -7.393 42.777 1.00 34.53 137 VAL B N 1
ATOM 2905 C CA . VAL B 1 137 ? -32.712 -6.227 42.061 1.00 31.46 137 VAL B CA 1
ATOM 2906 C C . VAL B 1 137 ? -33.838 -5.728 41.172 1.00 33.07 137 VAL B C 1
ATOM 2907 O O . VAL B 1 137 ? -34.527 -6.528 40.524 1.00 31.11 137 VAL B O 1
ATOM 2911 N N . ASN B 1 138 ? -34.059 -4.415 41.184 1.00 33.10 138 ASN B N 1
ATOM 2912 C CA . ASN B 1 138 ? -34.963 -3.757 40.248 1.00 34.58 138 ASN B CA 1
ATOM 2913 C C . ASN B 1 138 ? -34.162 -2.756 39.436 1.00 35.48 138 ASN B C 1
ATOM 2914 O O . ASN B 1 138 ? -33.450 -1.921 40.001 1.00 37.26 138 ASN B O 1
ATOM 2919 N N . MET B 1 139 ? -34.254 -2.856 38.120 1.00 35.56 139 MET B N 1
ATOM 2920 C CA . MET B 1 139 ? -33.436 -2.026 37.253 1.00 35.61 139 MET B CA 1
ATOM 2921 C C . MET B 1 139 ? -34.155 -1.908 35.924 1.00 34.65 139 MET B C 1
ATOM 2922 O O . MET B 1 139 ? -35.088 -2.673 35.656 1.00 34.50 139 MET B O 1
ATOM 2927 N N . PRO B 1 140 ? -33.761 -0.962 35.073 1.00 34.36 140 PRO B N 1
ATOM 2928 C CA . PRO B 1 140 ? -34.489 -0.814 33.809 1.00 35.77 140 PRO B CA 1
ATOM 2929 C C . PRO B 1 140 ? -34.262 -2.018 32.924 1.00 36.17 140 PRO B C 1
ATOM 2930 O O . PRO B 1 140 ? -33.143 -2.518 32.796 1.00 35.72 140 PRO B O 1
ATOM 2934 N N . SER B 1 141 ? -35.355 -2.513 32.347 1.00 36.75 141 SER B N 1
ATOM 2935 C CA . SER B 1 141 ? -35.237 -3.649 31.449 1.00 35.74 141 SER B CA 1
ATOM 2936 C C . SER B 1 141 ? -34.273 -3.320 30.317 1.00 35.79 141 SER B C 1
ATOM 2937 O O . SER B 1 141 ? -33.467 -4.166 29.916 1.00 40.34 141 SER B O 1
ATOM 2940 N N . SER B 1 142 ? -34.286 -2.070 29.845 1.00 34.50 142 SER B N 1
ATOM 2941 C CA . SER B 1 142 ? -33.482 -1.722 28.683 1.00 32.78 142 SER B CA 1
ATOM 2942 C C . SER B 1 142 ? -31.995 -1.808 28.998 1.00 32.15 142 SER B C 1
ATOM 2943 O O . SER B 1 142 ? -31.216 -2.322 28.192 1.00 33.51 142 SER B O 1
ATOM 2946 N N . ASP B 1 143 ? -31.587 -1.361 30.185 1.00 31.61 143 ASP B N 1
ATOM 2947 C CA . ASP B 1 143 ? -30.183 -1.470 30.559 1.00 32.73 143 ASP B CA 1
ATOM 2948 C C . ASP B 1 143 ? -29.753 -2.917 30.735 1.00 33.02 143 ASP B C 1
ATOM 2949 O O . ASP B 1 143 ? -28.613 -3.272 30.417 1.00 32.80 143 ASP B O 1
ATOM 2954 N N . PHE B 1 144 ? -30.636 -3.761 31.280 1.00 33.83 144 PHE B N 1
ATOM 2955 C CA . PHE B 1 144 ? -30.288 -5.168 31.437 1.00 33.04 144 PHE B CA 1
ATOM 2956 C C . PHE B 1 144 ? -30.274 -5.889 30.087 1.00 34.58 144 PHE B C 1
ATOM 2957 O O . PHE B 1 144 ? -29.399 -6.730 29.836 1.00 35.05 144 PHE B O 1
ATOM 2965 N N . ALA B 1 145 ? -31.212 -5.564 29.194 1.00 32.27 145 ALA B N 1
ATOM 2966 C CA . ALA B 1 145 ? -31.140 -6.110 27.845 1.00 32.24 145 ALA B CA 1
ATOM 2967 C C . ALA B 1 145 ? -29.824 -5.739 27.190 1.00 31.40 145 ALA B C 1
ATOM 2968 O O . ALA B 1 145 ? -29.166 -6.577 26.566 1.00 31.70 145 ALA B O 1
ATOM 2970 N N . LYS B 1 146 ? -29.398 -4.491 27.376 1.00 31.54 146 LYS B N 1
ATOM 2971 C CA . LYS B 1 146 ? -28.220 -3.991 26.680 1.00 33.70 146 LYS B CA 1
ATOM 2972 C C . LYS B 1 146 ? -26.942 -4.622 27.223 1.00 34.19 146 LYS B C 1
ATOM 2973 O O . LYS B 1 146 ? -26.045 -4.977 26.453 1.00 35.87 146 LYS B O 1
ATOM 2979 N N . LEU B 1 147 ? -26.837 -4.789 28.540 1.00 33.10 147 LEU B N 1
ATOM 2980 C CA . LEU B 1 147 ? -25.620 -5.394 29.063 1.00 34.41 147 LEU B CA 1
ATOM 2981 C C . LEU B 1 147 ? -25.548 -6.880 28.744 1.00 34.05 147 LEU B C 1
ATOM 2982 O O . LEU B 1 147 ? -24.452 -7.437 28.670 1.00 35.03 147 LEU B O 1
ATOM 2987 N N . VAL B 1 148 ? -26.693 -7.538 28.550 1.00 37.61 148 VAL B N 1
ATOM 2988 C CA . VAL B 1 148 ? -26.685 -8.953 28.197 1.00 36.71 148 VAL B CA 1
ATOM 2989 C C . VAL B 1 148 ? -26.139 -9.126 26.794 1.00 36.88 148 VAL B C 1
ATOM 2990 O O . VAL B 1 148 ? -25.249 -9.944 26.550 1.00 37.03 148 VAL B O 1
ATOM 2994 N N . ARG B 1 149 ? -26.656 -8.332 25.856 1.00 38.28 149 ARG B N 1
ATOM 2995 C CA . ARG B 1 149 ? -26.179 -8.374 24.477 1.00 39.35 149 ARG B CA 1
ATOM 2996 C C . ARG B 1 149 ? -24.723 -7.943 24.384 1.00 37.11 149 ARG B C 1
ATOM 2997 O O . ARG B 1 149 ? -23.930 -8.562 23.668 1.00 39.82 149 ARG B O 1
ATOM 3005 N N . ASP B 1 150 ? -24.351 -6.880 25.101 1.00 33.34 150 ASP B N 1
ATOM 3006 C CA . ASP B 1 150 ? -22.979 -6.396 25.028 1.00 33.46 150 ASP B CA 1
ATOM 3007 C C . ASP B 1 150 ? -22.006 -7.430 25.572 1.00 36.58 150 ASP B C 1
ATOM 3008 O O . ASP B 1 150 ? -20.961 -7.682 24.968 1.00 38.47 150 ASP B O 1
ATOM 3013 N N . LEU B 1 151 ? -22.347 -8.067 26.690 1.00 38.00 151 LEU B N 1
ATOM 3014 C CA . LEU B 1 151 ? -21.428 -8.997 27.334 1.00 40.84 151 LEU B CA 1
ATOM 3015 C C . LEU B 1 151 ? -21.468 -10.391 26.716 1.00 42.52 151 LEU B C 1
ATOM 3016 O O . LEU B 1 151 ? -20.541 -11.190 26.942 1.00 40.64 151 LEU B O 1
ATOM 3021 N N . LYS B 1 152 ? -22.518 -10.696 25.949 1.00 39.82 152 LYS B N 1
ATOM 3022 C CA . LYS B 1 152 ? -22.542 -11.918 25.154 1.00 42.47 152 LYS B CA 1
ATOM 3023 C C . LYS B 1 152 ? -21.436 -11.919 24.104 1.00 47.37 152 LYS B C 1
ATOM 3024 O O . LYS B 1 152 ? -20.941 -12.987 23.727 1.00 52.39 152 LYS B O 1
ATOM 3030 N N . ASN B 1 153 ? -21.017 -10.738 23.634 1.00 45.51 153 ASN B N 1
ATOM 3031 C CA . ASN B 1 153 ? -19.920 -10.664 22.670 1.00 48.11 153 ASN B CA 1
ATOM 3032 C C . ASN B 1 153 ? -18.599 -11.170 23.234 1.00 48.93 153 ASN B C 1
ATOM 3033 O O . ASN B 1 153 ? -17.671 -11.432 22.453 1.00 55.19 153 ASN B O 1
ATOM 3038 N N . LEU B 1 154 ? -18.474 -11.304 24.552 1.00 44.66 154 LEU B N 1
ATOM 3039 C CA . LEU B 1 154 ? -17.193 -11.699 25.106 1.00 45.63 154 LEU B CA 1
ATOM 3040 C C . LEU B 1 154 ? -17.168 -13.125 25.620 1.00 45.67 154 LEU B C 1
ATOM 3041 O O . LEU B 1 154 ? -16.084 -13.715 25.698 1.00 54.84 154 LEU B O 1
ATOM 3046 N N . SER B 1 155 ? -18.306 -13.707 25.969 1.00 47.22 155 SER B N 1
ATOM 3047 C CA . SER B 1 155 ? -18.292 -15.076 26.463 1.00 46.55 155 SER B CA 1
ATOM 3048 C C . SER B 1 155 ? -19.730 -15.563 26.536 1.00 43.42 155 SER B C 1
ATOM 3049 O O . SER B 1 155 ? -20.678 -14.824 26.247 1.00 42.49 155 SER B O 1
ATOM 3052 N N . GLU B 1 156 ? -19.884 -16.821 26.938 1.00 42.69 156 GLU B N 1
ATOM 3053 C CA . GLU B 1 156 ? -21.191 -17.444 27.041 1.00 44.24 156 GLU B CA 1
ATOM 3054 C C . GLU B 1 156 ? -21.721 -17.468 28.469 1.00 42.16 156 GLU B C 1
ATOM 3055 O O . GLU B 1 156 ? -22.757 -18.095 28.725 1.00 42.09 156 GLU B O 1
ATOM 3061 N N . SER B 1 157 ? -21.041 -16.805 29.400 1.00 41.28 157 SER B N 1
ATOM 3062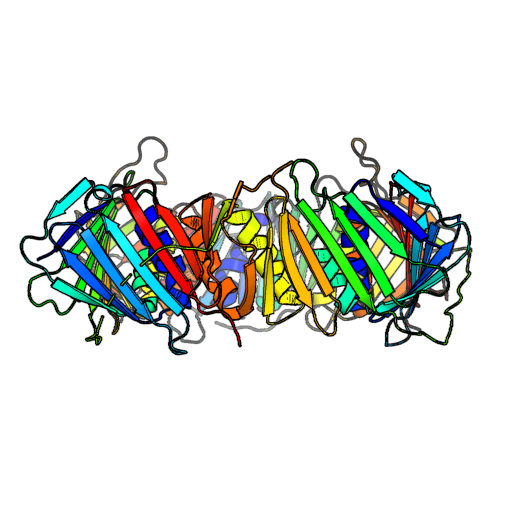 C CA . SER B 1 157 ? -21.433 -16.822 30.798 1.00 37.50 157 SER B CA 1
ATOM 3063 C C . SER B 1 157 ? -21.513 -15.409 31.349 1.00 39.67 157 SER B C 1
ATOM 3064 O O . SER B 1 157 ? -20.687 -14.548 31.029 1.00 40.16 157 SER B O 1
ATOM 3067 N N . LEU B 1 158 ? -22.510 -15.179 32.184 1.00 38.58 158 LEU B N 1
ATOM 3068 C CA . LEU B 1 158 ? -22.646 -13.921 32.898 1.00 34.85 158 LEU B CA 1
ATOM 3069 C C . LEU B 1 158 ? -22.592 -14.228 34.385 1.00 35.60 158 LEU B C 1
ATOM 3070 O O . LEU B 1 158 ? -23.499 -14.865 34.934 1.00 35.71 158 LEU B O 1
ATOM 3075 N N . ARG B 1 159 ? -21.531 -13.785 35.029 1.00 35.58 159 ARG B N 1
ATOM 3076 C CA . ARG B 1 159 ? -21.466 -13.849 36.473 1.00 33.60 159 ARG B CA 1
ATOM 3077 C C . ARG B 1 159 ? -22.208 -12.666 37.083 1.00 35.30 159 ARG B C 1
ATOM 3078 O O . ARG B 1 159 ? -22.097 -11.529 36.612 1.00 36.87 159 ARG B O 1
ATOM 3086 N N . VAL B 1 160 ? -22.982 -12.940 38.126 1.00 33.24 160 VAL B N 1
ATOM 3087 C CA . VAL B 1 160 ? -23.816 -11.937 38.772 1.00 31.67 160 VAL B CA 1
ATOM 3088 C C . VAL B 1 160 ? -23.460 -11.926 40.249 1.00 30.79 160 VAL B C 1
ATOM 3089 O O . VAL B 1 160 ? -23.551 -12.962 40.913 1.00 34.75 160 VAL B O 1
ATOM 3093 N N . VAL B 1 161 ? -23.050 -10.769 40.765 1.00 33.93 161 VAL B N 1
ATOM 3094 C CA . VAL B 1 161 ? -22.617 -10.644 42.156 1.00 34.04 161 VAL B CA 1
ATOM 3095 C C . VAL B 1 161 ? -23.344 -9.465 42.783 1.00 36.51 161 VAL B C 1
ATOM 3096 O O . VAL B 1 161 ? -23.114 -8.314 42.395 1.00 40.41 161 VAL B O 1
ATOM 3100 N N . VAL B 1 162 ? -24.184 -9.737 43.783 1.00 38.56 162 VAL B N 1
ATOM 3101 C CA . VAL B 1 162 ? -24.997 -8.705 44.423 1.00 36.80 162 VAL B CA 1
ATOM 3102 C C . VAL B 1 162 ? -24.581 -8.575 45.888 1.00 36.92 162 VAL B C 1
ATOM 3103 O O . VAL B 1 162 ? -24.545 -9.576 46.614 1.00 37.22 162 VAL B O 1
ATOM 3107 N N . THR B 1 163 ? -24.263 -7.343 46.313 1.00 37.81 163 THR B N 1
ATOM 3108 C CA . THR B 1 163 ? -24.071 -6.938 47.709 1.00 35.26 163 THR B CA 1
ATOM 3109 C C . THR B 1 163 ? -25.025 -5.793 48.033 1.00 39.55 163 THR B C 1
ATOM 3110 O O . THR B 1 163 ? -25.872 -5.417 47.221 1.00 44.29 163 THR B O 1
ATOM 3114 N N . LYS B 1 164 ? -24.918 -5.250 49.248 1.00 44.55 164 LYS B N 1
ATOM 3115 C CA . LYS B 1 164 ? -25.826 -4.165 49.626 1.00 44.71 164 LYS B CA 1
ATOM 3116 C C . LYS B 1 164 ? -25.496 -2.889 48.869 1.00 41.76 164 LYS B C 1
ATOM 3117 O O . LYS B 1 164 ? -26.365 -2.030 48.681 1.00 36.18 164 LYS B O 1
ATOM 3123 N N . ASP B 1 165 ? -24.252 -2.762 48.414 1.00 42.13 165 ASP B N 1
ATOM 3124 C CA . ASP B 1 165 ? -23.779 -1.544 47.780 1.00 42.10 165 ASP B CA 1
ATOM 3125 C C . ASP B 1 165 ? -23.902 -1.580 46.260 1.00 40.08 165 ASP B C 1
ATOM 3126 O O . ASP B 1 165 ? -23.944 -0.517 45.635 1.00 38.12 165 ASP B O 1
ATOM 3131 N N . SER B 1 166 ? -23.986 -2.756 45.636 1.00 37.60 166 SER B N 1
ATOM 3132 C CA . SER B 1 166 ? -23.790 -2.791 44.195 1.00 36.70 166 SER B CA 1
ATOM 3133 C C . SER B 1 166 ? -24.250 -4.122 43.621 1.00 35.81 166 SER B C 1
ATOM 3134 O O . SER B 1 166 ? -24.332 -5.127 44.328 1.00 38.08 166 SER B O 1
ATOM 3137 N N . VAL B 1 167 ? -24.523 -4.122 42.311 1.00 34.85 167 VAL B N 1
ATOM 3138 C CA . VAL B 1 167 ? -24.651 -5.342 41.509 1.00 35.24 167 VAL B CA 1
ATOM 3139 C C . VAL B 1 167 ? -23.612 -5.297 40.386 1.00 32.36 167 VAL B C 1
ATOM 3140 O O . VAL B 1 167 ? -23.436 -4.259 39.739 1.00 32.73 167 VAL B O 1
ATOM 3144 N N . LYS B 1 168 ? -22.939 -6.422 40.146 1.00 31.34 168 LYS B N 1
ATOM 3145 C CA . LYS B 1 168 ? -21.793 -6.486 39.247 1.00 33.38 168 LYS B CA 1
ATOM 3146 C C . LYS B 1 168 ? -21.988 -7.617 38.244 1.00 33.87 168 LYS B C 1
ATOM 3147 O O . LYS B 1 168 ? -22.048 -8.787 38.634 1.00 37.81 168 LYS B O 1
ATOM 3153 N N . PHE B 1 169 ? -22.067 -7.286 36.960 1.00 30.39 169 PHE B N 1
ATOM 3154 C CA . PHE B 1 169 ? -22.153 -8.305 35.920 1.00 31.78 169 PHE B CA 1
ATOM 3155 C C . PHE B 1 169 ? -20.813 -8.397 35.210 1.00 30.94 169 PHE B C 1
ATOM 3156 O O . PHE B 1 169 ? -20.238 -7.373 34.853 1.00 34.78 169 PHE B O 1
ATOM 3164 N N . THR B 1 170 ? -20.303 -9.608 35.028 1.00 30.20 170 THR B N 1
ATOM 3165 C CA . THR B 1 170 ? -19.008 -9.804 34.394 1.00 31.42 170 THR B CA 1
ATOM 3166 C C . THR B 1 170 ? -19.101 -10.930 33.378 1.00 33.67 170 THR B C 1
ATOM 3167 O O . THR B 1 170 ? -19.943 -11.825 33.480 1.00 35.05 170 THR B O 1
ATOM 3171 N N . SER B 1 171 ? -18.200 -10.878 32.408 1.00 35.40 171 SER B N 1
ATOM 3172 C CA . SER B 1 171 ? -18.174 -11.811 31.294 1.00 37.72 171 SER B CA 1
ATOM 3173 C C . SER B 1 171 ? -16.749 -11.804 30.760 1.00 45.82 171 SER B C 1
ATOM 3174 O O . SER B 1 171 ? -16.260 -10.740 30.370 1.00 46.58 171 SER B O 1
ATOM 3177 N N . GLU B 1 172 ? -16.048 -12.942 30.790 1.00 48.71 172 GLU B N 1
ATOM 3178 C CA . GLU B 1 172 ? -14.677 -12.991 30.285 1.00 48.74 172 GLU B CA 1
ATOM 3179 C C . GLU B 1 172 ? -14.521 -14.090 29.250 1.00 51.38 172 GLU B C 1
ATOM 3180 O O . GLU B 1 172 ? -14.932 -15.233 29.488 1.00 58.06 172 GLU B O 1
ATOM 3186 N N . GLY B 1 173 ? -13.913 -13.743 28.118 1.00 52.71 173 GLY B N 1
ATOM 3187 C CA . GLY B 1 173 ? -13.536 -14.685 27.089 1.00 56.57 173 GLY B CA 1
ATOM 3188 C C . GLY B 1 173 ? -12.090 -14.470 26.669 1.00 69.71 173 GLY B C 1
ATOM 3189 O O . GLY B 1 173 ? -11.356 -13.733 27.346 1.00 72.76 173 GLY B O 1
ATOM 3190 N N . ASP B 1 174 ? -11.683 -15.074 25.540 1.00 73.76 174 ASP B N 1
ATOM 3191 C CA . ASP B 1 174 ? -10.271 -15.083 25.163 1.00 75.02 174 ASP B CA 1
ATOM 3192 C C . ASP B 1 174 ? -9.840 -13.723 24.629 1.00 74.89 174 ASP B C 1
ATOM 3193 O O . ASP B 1 174 ? -8.701 -13.293 24.831 1.00 76.93 174 ASP B O 1
ATOM 3198 N N . SER B 1 175 ? -10.748 -13.009 23.987 1.00 65.99 175 SER B N 1
ATOM 3199 C CA . SER B 1 175 ? -10.469 -11.626 23.618 1.00 68.71 175 SER B CA 1
ATOM 3200 C C . SER B 1 175 ? -10.161 -10.786 24.864 1.00 75.79 175 SER B C 1
ATOM 3201 O O . SER B 1 175 ? -9.066 -10.207 24.998 1.00 67.05 175 SER B O 1
ATOM 3204 N N . GLY B 1 176 ? -11.083 -10.785 25.823 1.00 74.24 176 GLY B N 1
ATOM 3205 C CA . GLY B 1 176 ? -10.928 -9.922 26.978 1.00 66.86 176 GLY B CA 1
ATOM 3206 C C . GLY B 1 176 ? -12.183 -9.968 27.817 1.00 58.20 176 GLY B C 1
ATOM 3207 O O . GLY B 1 176 ? -13.160 -10.636 27.474 1.00 58.45 176 GLY B O 1
ATOM 3208 N N . SER B 1 177 ? -12.151 -9.246 28.927 1.00 50.12 177 SER B N 1
ATOM 3209 C CA . SER B 1 177 ? -13.197 -9.337 29.934 1.00 48.44 177 SER B CA 1
ATOM 3210 C C . SER B 1 177 ? -14.043 -8.074 29.924 1.00 45.10 177 SER B C 1
ATOM 3211 O O . SER B 1 177 ? -13.623 -7.029 29.432 1.00 42.44 177 SER B O 1
ATOM 3214 N N . GLY B 1 178 ? -15.243 -8.169 30.481 1.00 43.27 178 GLY B N 1
ATOM 3215 C CA . GLY B 1 178 ? -16.013 -6.957 30.651 1.00 40.68 178 GLY B CA 1
ATOM 3216 C C . GLY B 1 178 ? -16.826 -7.021 31.921 1.00 40.76 178 GLY B C 1
ATOM 3217 O O . GLY B 1 178 ? -17.391 -8.072 32.218 1.00 42.10 178 GLY B O 1
ATOM 3218 N N . SER B 1 179 ? -16.892 -5.928 32.678 1.00 34.94 179 SER B N 1
ATOM 3219 C CA . SER B 1 179 ? -17.742 -5.857 33.853 1.00 33.62 179 SER B CA 1
ATOM 3220 C C . SER B 1 179 ? -18.670 -4.645 33.751 1.00 35.08 179 SER B C 1
ATOM 3221 O O . SER B 1 179 ? -18.259 -3.591 33.258 1.00 34.96 179 SER B O 1
ATOM 3224 N N . VAL B 1 180 ? -19.916 -4.786 34.210 1.00 31.82 180 VAL B N 1
ATOM 3225 C CA . VAL B 1 180 ? -20.849 -3.665 34.335 1.00 32.30 180 VAL B CA 1
ATOM 3226 C C . VAL B 1 180 ? -21.314 -3.577 35.791 1.00 34.33 180 VAL B C 1
ATOM 3227 O O . VAL B 1 180 ? -21.878 -4.542 36.328 1.00 37.14 180 VAL B O 1
ATOM 3231 N N . ILE B 1 181 ? -21.089 -2.427 36.433 1.00 32.47 181 ILE B N 1
ATOM 3232 C CA . ILE B 1 181 ? -21.334 -2.275 37.866 1.00 32.45 181 ILE B CA 1
ATOM 3233 C C . ILE B 1 181 ? -22.368 -1.183 38.105 1.00 32.92 181 ILE B C 1
ATOM 3234 O O . ILE B 1 181 ? -22.125 -0.007 37.803 1.00 31.00 181 ILE B O 1
ATOM 3239 N N . LEU B 1 182 ? -23.487 -1.559 38.721 1.00 33.60 182 LEU B N 1
ATOM 3240 C CA . LEU B 1 182 ? -24.555 -0.625 39.043 1.00 36.79 182 LEU B CA 1
ATOM 3241 C C . LEU B 1 182 ? -24.685 -0.447 40.549 1.00 36.78 182 LEU B C 1
ATOM 3242 O O . LEU B 1 182 ? -24.624 -1.413 41.311 1.00 37.25 182 LEU B O 1
ATOM 3247 N N . LYS B 1 183 ? -24.890 0.770 40.962 1.00 37.25 183 LYS B N 1
ATOM 3248 C CA . LYS B 1 183 ? -25.149 1.062 42.353 1.00 36.61 183 LYS B CA 1
ATOM 3249 C C . LYS B 1 183 ? -26.581 1.560 42.507 1.00 35.17 183 LYS B C 1
ATOM 3250 O O . LYS B 1 183 ? -27.170 2.037 41.536 1.00 36.27 183 LYS B O 1
ATOM 3256 N N . PRO B 1 184 ? -27.188 1.439 43.686 1.00 38.80 184 PRO B N 1
ATOM 3257 C CA . PRO B 1 184 ? -28.580 1.905 43.836 1.00 38.10 184 PRO B CA 1
ATOM 3258 C C . PRO B 1 184 ? -28.706 3.403 43.551 1.00 40.24 184 PRO B C 1
ATOM 3259 O O . PRO B 1 184 ? -27.894 4.213 44.004 1.00 43.58 184 PRO B O 1
ATOM 3263 N N . TYR B 1 185 ? -29.728 3.779 42.791 1.00 35.02 185 TYR B N 1
ATOM 3264 C CA . TYR B 1 185 ? -29.913 5.199 42.565 1.00 35.35 185 TYR B CA 1
ATOM 3265 C C . TYR B 1 185 ? -31.349 5.469 42.171 1.00 37.27 185 TYR B C 1
ATOM 3266 O O . TYR B 1 185 ? -32.049 4.591 41.674 1.00 36.68 185 TYR B O 1
ATOM 3275 N N . THR B 1 186 ? -31.765 6.707 42.374 1.00 42.91 186 THR B N 1
ATOM 3276 C CA . THR B 1 186 ? -33.138 7.109 42.146 1.00 45.58 186 THR B CA 1
ATOM 3277 C C . THR B 1 186 ? -33.192 8.027 40.938 1.00 51.17 186 THR B C 1
ATOM 3278 O O . THR B 1 186 ? -32.358 8.935 40.802 1.00 46.49 186 THR B O 1
ATOM 3282 N N . ASN B 1 187 ? -34.151 7.772 40.050 1.00 47.59 187 ASN B N 1
ATOM 3283 C CA . ASN B 1 187 ? -34.485 8.718 38.999 1.00 45.12 187 ASN B CA 1
ATOM 3284 C C . ASN B 1 187 ? -35.717 9.453 39.484 1.00 51.57 187 ASN B C 1
ATOM 3285 O O . ASN B 1 187 ? -36.794 8.856 39.624 1.00 54.16 187 ASN B O 1
ATOM 3290 N N . LEU B 1 188 ? -35.556 10.748 39.753 1.00 56.75 188 LEU B N 1
ATOM 3291 C CA . LEU B 1 188 ? -36.604 11.474 40.467 1.00 55.48 188 LEU B CA 1
ATOM 3292 C C . LEU B 1 188 ? -37.804 11.746 39.573 1.00 52.61 188 LEU B C 1
ATOM 3293 O O . LEU B 1 188 ? -38.955 11.706 40.043 1.00 52.35 188 LEU B O 1
ATOM 3298 N N . LYS B 1 189 ? -37.547 11.958 38.284 1.00 49.35 189 LYS B N 1
ATOM 3299 C CA . LYS B 1 189 ? -38.603 12.232 37.326 1.00 53.14 189 LYS B CA 1
ATOM 3300 C C . LYS B 1 189 ? -39.428 10.994 37.027 1.00 56.62 189 LYS B C 1
ATOM 3301 O O . LYS B 1 189 ? -40.660 11.059 36.940 1.00 63.44 189 LYS B O 1
ATOM 3307 N N . ASN B 1 190 ? -38.762 9.856 36.854 1.00 53.59 190 ASN B N 1
ATOM 3308 C CA . ASN B 1 190 ? -39.404 8.605 36.456 1.00 52.06 190 ASN B CA 1
ATOM 3309 C C . ASN B 1 190 ? -38.807 7.485 37.304 1.00 52.13 190 ASN B C 1
ATOM 3310 O O . ASN B 1 190 ? -37.752 6.938 36.963 1.00 49.71 190 ASN B O 1
ATOM 3315 N N . GLU B 1 191 ? -39.508 7.123 38.385 1.00 56.59 191 GLU B N 1
ATOM 3316 C CA . GLU B 1 191 ? -38.968 6.171 39.353 1.00 52.77 191 GLU B CA 1
ATOM 3317 C C . GLU B 1 191 ? -38.747 4.808 38.737 1.00 48.77 191 GLU B C 1
ATOM 3318 O O . GLU B 1 191 ? -38.063 3.968 39.327 1.00 45.63 191 GLU B O 1
ATOM 3324 N N . ARG B 1 192 ? -39.344 4.549 37.576 1.00 49.86 192 ARG B N 1
ATOM 3325 C CA . ARG B 1 192 ? -39.198 3.232 36.974 1.00 50.73 192 ARG B CA 1
ATOM 3326 C C . ARG B 1 192 ? -37.818 3.037 36.374 1.00 46.55 192 ARG B C 1
ATOM 3327 O O . ARG B 1 192 ? -37.443 1.899 36.073 1.00 47.27 192 ARG B O 1
ATOM 3335 N N . GLU B 1 193 ? -37.058 4.114 36.182 1.00 43.97 193 GLU B N 1
ATOM 3336 C CA . GLU B 1 193 ? -35.697 3.979 35.684 1.00 43.95 193 GLU B CA 1
ATOM 3337 C C . GLU B 1 193 ? -34.658 3.962 36.802 1.00 41.19 193 GLU B C 1
ATOM 3338 O O . GLU B 1 193 ? -33.459 4.062 36.506 1.00 42.57 193 GLU B O 1
ATOM 3344 N N . SER B 1 194 ? -35.086 3.762 38.050 1.00 36.62 194 SER B N 1
ATOM 3345 C CA . SER B 1 194 ? -34.206 3.616 39.197 1.00 37.16 194 SER B CA 1
ATOM 3346 C C . SER B 1 194 ? -33.617 2.215 39.267 1.00 35.46 194 SER B C 1
ATOM 3347 O O . SER B 1 194 ? -34.055 1.283 38.597 1.00 33.87 194 SER B O 1
ATOM 3350 N N . VAL B 1 195 ? -32.611 2.081 40.121 1.00 38.55 195 VAL B N 1
ATOM 3351 C CA . VAL B 1 195 ? -32.028 0.800 40.486 1.00 36.27 195 VAL B CA 1
ATOM 3352 C C . VAL B 1 195 ? -32.164 0.654 41.994 1.00 37.72 195 VAL B C 1
ATOM 3353 O O . VAL B 1 195 ? -31.769 1.553 42.742 1.00 36.29 195 VAL B O 1
ATOM 3357 N N . THR B 1 196 ? -32.751 -0.459 42.437 1.00 35.76 196 THR B N 1
ATOM 3358 C CA . THR B 1 196 ? -32.839 -0.783 43.854 1.00 34.14 196 THR B CA 1
ATOM 3359 C C . THR B 1 196 ? -32.264 -2.169 44.104 1.00 33.00 196 THR B C 1
ATOM 3360 O O . THR B 1 196 ? -32.284 -3.028 43.224 1.00 38.02 196 THR B O 1
ATOM 3364 N N . ILE B 1 197 ? -31.758 -2.374 45.320 1.00 34.72 197 ILE B N 1
ATOM 3365 C CA . ILE B 1 197 ? -31.227 -3.654 45.786 1.00 34.02 197 ILE B CA 1
ATOM 3366 C C . ILE B 1 197 ? -31.701 -3.864 47.219 1.00 35.92 197 ILE B C 1
ATOM 3367 O O . ILE B 1 197 ? -31.538 -2.975 48.059 1.00 39.42 197 ILE B O 1
ATOM 3372 N N . SER B 1 198 ? -32.279 -5.031 47.506 1.00 40.51 198 SER B N 1
ATOM 3373 C CA . SER B 1 198 ? -32.566 -5.443 48.882 1.00 44.89 198 SER B CA 1
ATOM 3374 C C . SER B 1 198 ? -32.136 -6.887 49.075 1.00 45.77 198 SER B C 1
ATOM 3375 O O . SER B 1 198 ? -32.534 -7.757 48.297 1.00 46.44 198 SER B O 1
ATOM 3378 N N . LEU B 1 199 ? -31.345 -7.148 50.113 1.00 43.52 199 LEU B N 1
ATOM 3379 C CA . LEU B 1 199 ? -30.750 -8.469 50.258 1.00 50.25 199 LEU B CA 1
ATOM 3380 C C . LEU B 1 199 ? -30.760 -8.909 51.721 1.00 54.35 199 LEU B C 1
ATOM 3381 O O . LEU B 1 199 ? -30.707 -8.093 52.648 1.00 50.40 199 LEU B O 1
ATOM 3386 N N . ASP B 1 200 ? -30.868 -10.224 51.906 1.00 51.15 200 ASP B N 1
ATOM 3387 C CA . ASP B 1 200 ? -30.466 -10.839 53.162 1.00 53.23 200 ASP B CA 1
ATOM 3388 C C . ASP B 1 200 ? -28.979 -11.156 53.128 1.00 54.53 200 ASP B C 1
ATOM 3389 O O . ASP B 1 200 ? -28.207 -10.688 53.979 1.00 56.12 200 ASP B O 1
ATOM 3394 N N . ASP B 1 201 ? -28.570 -11.965 52.140 1.00 48.71 201 ASP B N 1
ATOM 3395 C CA . ASP B 1 201 ? -27.227 -12.498 51.987 1.00 53.94 201 ASP B CA 1
ATOM 3396 C C . ASP B 1 201 ? -26.634 -12.100 50.632 1.00 54.69 201 ASP B C 1
ATOM 3397 O O . ASP B 1 201 ? -27.377 -11.979 49.645 1.00 48.89 201 ASP B O 1
ATOM 3402 N N . PRO B 1 202 ? -25.321 -11.844 50.556 1.00 51.04 202 PRO B N 1
ATOM 3403 C CA . PRO B 1 202 ? -24.684 -11.621 49.248 1.00 44.80 202 PRO B CA 1
ATOM 3404 C C . PRO B 1 202 ? -24.863 -12.833 48.348 1.00 40.65 202 PRO B C 1
ATOM 3405 O O . PRO B 1 202 ? -25.058 -13.955 48.824 1.00 45.40 202 PRO B O 1
ATOM 3409 N N . VAL B 1 203 ? -24.822 -12.589 47.033 1.00 39.92 203 VAL B N 1
ATOM 3410 C CA . VAL B 1 203 ? -25.161 -13.574 46.008 1.00 36.73 203 VAL B CA 1
ATOM 3411 C C . VAL B 1 203 ? -24.067 -13.572 44.955 1.00 36.91 203 VAL B C 1
ATOM 3412 O O . VAL B 1 203 ? -23.557 -12.508 44.600 1.00 39.22 203 VAL B O 1
ATOM 3416 N N . ASP B 1 204 ? -23.722 -14.751 44.427 1.00 37.31 204 ASP B N 1
ATOM 3417 C CA . ASP B 1 204 ? -22.699 -14.860 43.379 1.00 35.18 204 ASP B CA 1
ATOM 3418 C C . ASP B 1 204 ? -23.068 -16.037 42.473 1.00 39.16 204 ASP B C 1
ATOM 3419 O O . ASP B 1 204 ? -22.793 -17.194 42.806 1.00 48.06 204 ASP B O 1
ATOM 3424 N N . LEU B 1 205 ? -23.671 -15.763 41.325 1.00 32.95 205 LEU B N 1
ATOM 3425 C CA . LEU B 1 205 ? -24.220 -16.837 40.510 1.00 35.31 205 LEU B CA 1
ATOM 3426 C C . LEU B 1 205 ? -23.862 -16.615 39.050 1.00 32.99 205 LEU B C 1
ATOM 3427 O O . LEU B 1 205 ? -23.662 -15.481 38.618 1.00 34.02 205 LEU B O 1
ATOM 3432 N N . THR B 1 206 ? -23.775 -17.693 38.283 1.00 31.09 206 THR B N 1
ATOM 3433 C CA . THR B 1 206 ? -23.414 -17.569 36.876 1.00 38.43 206 THR B CA 1
ATOM 3434 C C . THR B 1 206 ? -24.514 -18.155 36.001 1.00 35.31 206 THR B C 1
ATOM 3435 O O . THR B 1 206 ? -25.095 -19.191 36.327 1.00 41.21 206 THR B O 1
ATOM 3439 N N . PHE B 1 207 ? -24.832 -17.471 34.909 1.00 32.07 207 PHE B N 1
ATOM 3440 C CA . PHE B 1 207 ? -25.927 -17.899 34.053 1.00 36.80 207 PHE B CA 1
ATOM 3441 C C . PHE B 1 207 ? -25.448 -17.947 32.617 1.00 36.56 207 PHE B C 1
ATOM 3442 O O . PHE B 1 207 ? -24.495 -17.256 32.250 1.00 38.95 207 PHE B O 1
ATOM 3450 N N . GLY B 1 208 ? -26.107 -18.777 31.812 1.00 33.72 208 GLY B N 1
ATOM 3451 C CA . GLY B 1 208 ? -25.746 -18.903 30.413 1.00 35.30 208 GLY B CA 1
ATOM 3452 C C . GLY B 1 208 ? -26.333 -17.764 29.599 1.00 37.86 208 GLY B C 1
ATOM 3453 O O . GLY B 1 208 ? -27.565 -17.599 29.544 1.00 39.67 208 GLY B O 1
ATOM 3454 N N . LEU B 1 209 ? -25.475 -16.966 28.962 1.00 39.43 209 LEU B N 1
ATOM 3455 C CA . LEU B 1 209 ? -25.973 -15.800 28.242 1.00 38.48 209 LEU B CA 1
ATOM 3456 C C . LEU B 1 209 ? -26.898 -16.166 27.077 1.00 40.57 209 LEU B C 1
ATOM 3457 O O . LEU B 1 209 ? -27.716 -15.331 26.679 1.00 38.44 209 LEU B O 1
ATOM 3462 N N . LYS B 1 210 ? -26.808 -17.391 26.540 1.00 44.33 210 LYS B N 1
ATOM 3463 C CA . LYS B 1 210 ? -27.769 -17.861 25.541 1.00 41.41 210 LYS B CA 1
ATOM 3464 C C . LYS B 1 210 ? -29.195 -17.679 26.051 1.00 41.15 210 LYS B C 1
ATOM 3465 O O . LYS B 1 210 ? -30.059 -17.138 25.351 1.00 40.17 210 LYS B O 1
ATOM 3471 N N . TYR B 1 211 ? -29.441 -18.080 27.305 1.00 41.17 211 TYR B N 1
ATOM 3472 C CA . TYR B 1 211 ? -30.788 -18.013 27.860 1.00 40.80 211 TYR B CA 1
ATOM 3473 C C . TYR B 1 211 ? -31.155 -16.597 28.294 1.00 38.38 211 TYR B C 1
ATOM 3474 O O . TYR B 1 211 ? -32.307 -16.177 28.131 1.00 36.60 211 TYR B O 1
ATOM 3483 N N . LEU B 1 212 ? -30.198 -15.848 28.852 1.00 36.02 212 LEU B N 1
ATOM 3484 C CA . LEU B 1 212 ? -30.462 -14.455 29.208 1.00 37.14 212 LEU B CA 1
ATOM 3485 C C . LEU B 1 212 ? -30.835 -13.629 27.982 1.00 37.99 212 LEU B C 1
ATOM 3486 O O . LEU B 1 212 ? -31.629 -12.686 28.081 1.00 37.69 212 LEU B O 1
ATOM 3491 N N . ASN B 1 213 ? -30.271 -13.975 26.816 1.00 39.22 213 ASN B N 1
ATOM 3492 C CA . ASN B 1 213 ? -30.577 -13.275 25.570 1.00 40.22 213 ASN B CA 1
ATOM 3493 C C . ASN B 1 213 ? -32.022 -13.474 25.141 1.00 39.66 213 ASN B C 1
ATOM 3494 O O . ASN B 1 213 ? -32.599 -12.598 24.490 1.00 42.30 213 ASN B O 1
ATOM 3499 N N . ASP B 1 214 ? -32.605 -14.631 25.462 1.00 39.93 214 ASP B N 1
ATOM 3500 C CA . ASP B 1 214 ? -34.011 -14.894 25.189 1.00 40.40 214 ASP B CA 1
ATOM 3501 C C . ASP B 1 214 ? -34.908 -14.199 26.198 1.00 39.26 214 ASP B C 1
ATOM 3502 O O . ASP B 1 214 ? -35.967 -13.674 25.841 1.00 43.13 214 ASP B O 1
ATOM 3507 N N . ILE B 1 215 ? -34.493 -14.200 27.460 1.00 35.86 215 ILE B N 1
ATOM 3508 C CA . ILE B 1 215 ? -35.266 -13.574 28.526 1.00 35.59 215 ILE B CA 1
ATOM 3509 C C . ILE B 1 215 ? -35.485 -12.097 28.235 1.00 37.65 215 ILE B C 1
ATOM 3510 O O . ILE B 1 215 ? -36.604 -11.578 28.365 1.00 36.87 215 ILE B O 1
ATOM 3515 N N . VAL B 1 216 ? -34.416 -11.400 27.824 1.00 38.00 216 VAL B N 1
ATOM 3516 C CA . VAL B 1 216 ? -34.454 -9.941 27.720 1.00 38.40 216 VAL B CA 1
ATOM 3517 C C . VAL B 1 216 ? -35.292 -9.443 26.551 1.00 38.37 216 VAL B C 1
ATOM 3518 O O . VAL B 1 216 ? -35.546 -8.237 26.472 1.00 39.09 216 VAL B O 1
ATOM 3522 N N . LYS B 1 217 ? -35.761 -10.332 25.664 1.00 38.46 217 LYS B N 1
ATOM 3523 C CA . LYS B 1 217 ? -36.734 -9.932 24.650 1.00 38.11 217 LYS B CA 1
ATOM 3524 C C . LYS B 1 217 ? -38.051 -9.489 25.269 1.00 37.68 217 LYS B C 1
ATOM 3525 O O . LYS B 1 217 ? -38.840 -8.806 24.600 1.00 37.37 217 LYS B O 1
ATOM 3531 N N . ALA B 1 218 ? -38.315 -9.872 26.518 1.00 38.23 218 ALA B N 1
ATOM 3532 C CA . ALA B 1 218 ? -39.506 -9.418 27.213 1.00 39.24 218 ALA B CA 1
ATOM 3533 C C . ALA B 1 218 ? -39.387 -7.982 27.708 1.00 39.65 218 ALA B C 1
ATOM 3534 O O . ALA B 1 218 ? -40.342 -7.470 28.294 1.00 44.28 218 ALA B O 1
ATOM 3536 N N . ALA B 1 219 ? -38.263 -7.306 27.461 1.00 38.75 219 ALA B N 1
ATOM 3537 C CA . ALA B 1 219 ? -38.116 -5.896 27.817 1.00 38.20 219 ALA B CA 1
ATOM 3538 C C . ALA B 1 219 ? -39.167 -4.979 27.187 1.00 38.00 219 ALA B C 1
ATOM 3539 O O . ALA B 1 219 ? -39.361 -3.868 27.692 1.00 39.38 219 ALA B O 1
ATOM 3541 N N . THR B 1 220 ? -39.860 -5.420 26.129 1.00 38.86 220 THR B N 1
ATOM 3542 C CA . THR B 1 220 ? -40.967 -4.692 25.511 1.00 38.22 220 THR B CA 1
ATOM 3543 C C . THR B 1 220 ? -42.234 -4.670 26.370 1.00 38.14 220 THR B C 1
ATOM 3544 O O . THR B 1 220 ? -43.117 -3.843 26.113 1.00 39.24 220 THR B O 1
ATOM 3548 N N . LEU B 1 221 ? -42.346 -5.557 27.373 1.00 37.15 221 LEU B N 1
ATOM 3549 C CA . LEU B 1 221 ? -43.531 -5.670 28.223 1.00 36.16 221 LEU B CA 1
ATOM 3550 C C . LEU B 1 221 ? -43.492 -4.779 29.457 1.00 36.04 221 LEU B C 1
ATOM 3551 O O . LEU B 1 221 ? -44.552 -4.502 30.034 1.00 39.24 221 LEU B O 1
ATOM 3556 N N . SER B 1 222 ? -42.315 -4.316 29.869 1.00 37.21 222 SER B N 1
ATOM 3557 C CA . SER B 1 222 ? -42.220 -3.450 31.030 1.00 37.43 222 SER B CA 1
ATOM 3558 C C . SER B 1 222 ? -40.882 -2.714 31.013 1.00 39.05 222 SER B C 1
ATOM 3559 O O . SER B 1 222 ? -39.854 -3.292 30.637 1.00 36.22 222 SER B O 1
ATOM 3562 N N . ASP B 1 223 ? -40.916 -1.437 31.430 1.00 45.79 223 ASP B N 1
ATOM 3563 C CA . ASP B 1 223 ? -39.702 -0.654 31.684 1.00 45.28 223 ASP B CA 1
ATOM 3564 C C . ASP B 1 223 ? -38.785 -1.324 32.699 1.00 41.88 223 ASP B C 1
ATOM 3565 O O . ASP B 1 223 ? -37.560 -1.151 32.642 1.00 38.08 223 ASP B O 1
ATOM 3570 N N . VAL B 1 224 ? -39.361 -2.010 33.694 1.00 43.49 224 VAL B N 1
ATOM 3571 C CA . VAL B 1 224 ? -38.613 -2.495 34.857 1.00 43.69 224 VAL B CA 1
ATOM 3572 C C . VAL B 1 224 ? -38.471 -4.007 34.738 1.00 35.82 224 VAL B C 1
ATOM 3573 O O . VAL B 1 224 ? -39.418 -4.692 34.342 1.00 37.69 224 VAL B O 1
ATOM 3577 N N . ILE B 1 225 ? -37.285 -4.525 35.060 1.00 32.15 225 ILE B N 1
ATOM 3578 C CA . ILE B 1 225 ? -37.081 -5.955 35.259 1.00 31.91 225 ILE B CA 1
ATOM 3579 C C . ILE B 1 225 ? -36.764 -6.199 36.733 1.00 35.17 225 ILE B C 1
ATOM 3580 O O . ILE B 1 225 ? -35.869 -5.557 37.301 1.00 36.67 225 ILE B O 1
ATOM 3585 N N . THR B 1 226 ? -37.512 -7.107 37.363 1.00 33.42 226 THR B N 1
ATOM 3586 C CA . THR B 1 226 ? -37.211 -7.545 38.723 1.00 31.94 226 THR B CA 1
ATOM 3587 C C . THR B 1 226 ? -36.433 -8.855 38.641 1.00 31.60 226 THR B C 1
ATOM 3588 O O . THR B 1 226 ? -36.911 -9.825 38.049 1.00 33.33 226 THR B O 1
ATOM 3592 N N . ILE B 1 227 ? -35.240 -8.882 39.227 1.00 32.31 227 ILE B N 1
ATOM 3593 C CA . ILE B 1 227 ? -34.383 -10.067 39.242 1.00 33.07 227 ILE B CA 1
ATOM 3594 C C . ILE B 1 227 ? -34.309 -10.569 40.682 1.00 33.15 227 ILE B C 1
ATOM 3595 O O . ILE B 1 227 ? -33.892 -9.833 41.578 1.00 35.93 227 ILE B O 1
ATOM 3600 N N . LYS B 1 228 ? -34.732 -11.808 40.913 1.00 35.56 228 LYS B N 1
ATOM 3601 C CA . LYS B 1 228 ? -34.689 -12.403 42.246 1.00 37.00 228 LYS B CA 1
ATOM 3602 C C . LYS B 1 228 ? -33.732 -13.588 42.223 1.00 36.31 228 LYS B C 1
ATOM 3603 O O . LYS B 1 228 ? -33.909 -14.510 41.421 1.00 34.89 228 LYS B O 1
ATOM 3609 N N . LEU B 1 229 ? -32.726 -13.566 43.102 1.00 36.18 229 LEU B N 1
ATOM 3610 C CA . LEU B 1 229 ? -31.658 -14.563 43.122 1.00 40.26 229 LEU B CA 1
ATOM 3611 C C . LEU B 1 229 ? -31.573 -15.307 44.457 1.00 42.40 229 LEU B C 1
ATOM 3612 O O . LEU B 1 229 ? -31.761 -14.712 45.526 1.00 39.92 229 LEU B O 1
ATOM 3617 N N . ALA B 1 230 ? -31.258 -16.610 44.391 1.00 46.39 230 ALA B N 1
ATOM 3618 C CA . ALA B 1 230 ? -31.003 -17.421 45.579 1.00 50.61 230 ALA B CA 1
ATOM 3619 C C . ALA B 1 230 ? -29.895 -18.434 45.306 1.00 53.64 230 ALA B C 1
ATOM 3620 O O . ALA B 1 230 ? -29.664 -18.835 44.160 1.00 51.38 230 ALA B O 1
ATOM 3622 N N . ASP B 1 231 ? -29.257 -18.887 46.399 1.00 58.90 231 ASP B N 1
ATOM 3623 C CA . ASP B 1 231 ? -27.911 -19.469 46.333 1.00 58.74 231 ASP B CA 1
ATOM 3624 C C . ASP B 1 231 ? -27.839 -20.745 45.506 1.00 56.13 231 ASP B C 1
ATOM 3625 O O . ASP B 1 231 ? -26.834 -20.994 44.828 1.00 60.00 231 ASP B O 1
ATOM 3630 N N . LYS B 1 232 ? -28.861 -21.584 45.567 1.00 54.34 232 LYS B N 1
ATOM 3631 C CA . LYS B 1 232 ? -28.881 -22.762 44.704 1.00 64.18 232 LYS B CA 1
ATOM 3632 C C . LYS B 1 232 ? -30.291 -22.974 44.175 1.00 61.99 232 LYS B C 1
ATOM 3633 O O . LYS B 1 232 ? -30.856 -24.062 44.263 1.00 66.58 232 LYS B O 1
ATOM 3639 N N . THR B 1 233 ? -30.871 -21.920 43.613 1.00 59.61 233 THR B N 1
ATOM 3640 C CA . THR B 1 233 ? -32.281 -21.858 43.273 1.00 55.37 233 THR B CA 1
ATOM 3641 C C . THR B 1 233 ? -32.402 -21.180 41.926 1.00 52.26 233 THR B C 1
ATOM 3642 O O . THR B 1 233 ? -31.563 -20.335 41.587 1.00 51.98 233 THR B O 1
ATOM 3646 N N . PRO B 1 234 ? -33.394 -21.552 41.120 1.00 47.05 234 PRO B N 1
ATOM 3647 C CA . PRO B 1 234 ? -33.602 -20.829 39.862 1.00 45.51 234 PRO B CA 1
ATOM 3648 C C . PRO B 1 234 ? -33.828 -19.355 40.152 1.00 44.26 234 PRO B C 1
ATOM 3649 O O . PRO B 1 234 ? -34.506 -18.992 41.121 1.00 41.87 234 PRO B O 1
ATOM 3653 N N . ALA B 1 235 ? -33.177 -18.503 39.364 1.00 41.01 235 ALA B N 1
ATOM 3654 C CA . ALA B 1 235 ? -33.387 -17.072 39.508 1.00 38.72 235 ALA B CA 1
ATOM 3655 C C . ALA B 1 235 ? -34.657 -16.679 38.774 1.00 37.48 235 ALA B C 1
ATOM 3656 O O . ALA B 1 235 ? -35.020 -17.284 37.761 1.00 39.11 235 ALA B O 1
ATOM 3658 N N . LEU B 1 236 ? -35.341 -15.675 39.290 1.00 35.90 236 LEU B N 1
ATOM 3659 C CA . LEU B 1 236 ? -36.547 -15.178 38.659 1.00 35.59 236 LEU B CA 1
ATOM 3660 C C . LEU B 1 236 ? -36.218 -13.896 37.886 1.00 37.86 236 LEU B C 1
ATOM 3661 O O . LEU B 1 236 ? -35.518 -13.013 38.399 1.00 36.76 236 LEU B O 1
ATOM 3666 N N . PHE B 1 237 ? -36.685 -13.811 36.644 1.00 34.24 237 PHE B N 1
ATOM 3667 C CA . PHE B 1 237 ? -36.596 -12.580 35.865 1.00 33.95 237 PHE B CA 1
ATOM 3668 C C . PHE B 1 237 ? -38.022 -12.150 35.545 1.00 34.72 237 PHE B C 1
ATOM 3669 O O . PHE B 1 237 ? -38.681 -12.772 34.709 1.00 36.18 237 PHE B O 1
ATOM 3677 N N . GLU B 1 238 ? -38.512 -11.111 36.214 1.00 35.77 238 GLU B N 1
ATOM 3678 C CA . GLU B 1 238 ? -39.930 -10.777 36.178 1.00 36.47 238 GLU B CA 1
ATOM 3679 C C . GLU B 1 238 ? -40.189 -9.472 35.424 1.00 36.72 238 GLU B C 1
ATOM 3680 O O . GLU B 1 238 ? -39.573 -8.439 35.710 1.00 35.06 238 GLU B O 1
ATOM 3686 N N . PHE B 1 239 ? -41.136 -9.513 34.499 1.00 36.47 239 PHE B N 1
ATOM 3687 C CA . PHE B 1 239 ? -41.606 -8.332 33.791 1.00 36.87 239 PHE B CA 1
ATOM 3688 C C . PHE B 1 239 ? -43.070 -8.103 34.163 1.00 37.99 239 PHE B C 1
ATOM 3689 O O . PHE B 1 239 ? -43.949 -8.845 33.727 1.00 38.42 239 PHE B O 1
ATOM 3697 N N . LYS B 1 240 ? -43.352 -7.091 34.971 1.00 41.62 240 LYS B N 1
ATOM 3698 C CA . LYS B 1 240 ? -44.730 -6.837 35.377 1.00 45.11 240 LYS B CA 1
ATOM 3699 C C . LYS B 1 240 ? -45.419 -5.985 34.319 1.00 45.77 240 LYS B C 1
ATOM 3700 O O . LYS B 1 240 ? -44.902 -4.936 33.926 1.00 49.52 240 LYS B O 1
ATOM 3706 N N . MET B 1 241 ? -46.581 -6.422 33.856 1.00 47.43 241 MET B N 1
ATOM 3707 C CA . MET B 1 241 ? -47.339 -5.615 32.918 1.00 48.62 241 MET B CA 1
ATOM 3708 C C . MET B 1 241 ? -48.170 -4.604 33.689 1.00 49.07 241 MET B C 1
ATOM 3709 O O . MET B 1 241 ? -48.913 -4.972 34.604 1.00 46.42 241 MET B O 1
ATOM 3714 N N . GLN B 1 242 ? -48.050 -3.327 33.320 1.00 54.17 242 GLN B N 1
ATOM 3715 C CA . GLN B 1 242 ? -48.773 -2.285 34.045 1.00 55.84 242 GLN B CA 1
ATOM 3716 C C . GLN B 1 242 ? -50.283 -2.481 33.951 1.00 56.20 242 GLN B C 1
ATOM 3717 O O . GLN B 1 242 ? -51.013 -2.181 34.901 1.00 50.72 242 GLN B O 1
ATOM 3723 N N . SER B 1 243 ? -50.773 -2.997 32.817 1.00 59.14 243 SER B N 1
ATOM 3724 C CA . SER B 1 243 ? -52.207 -3.249 32.675 1.00 50.46 243 SER B CA 1
ATOM 3725 C C . SER B 1 243 ? -52.699 -4.359 33.606 1.00 51.64 243 SER B C 1
ATOM 3726 O O . SER B 1 243 ? -53.914 -4.472 33.829 1.00 55.84 243 SER B O 1
ATOM 3729 N N . GLY B 1 244 ? -51.791 -5.151 34.180 1.00 43.44 244 GLY B N 1
ATOM 3730 C CA . GLY B 1 244 ? -52.166 -6.226 35.081 1.00 45.36 244 GLY B CA 1
ATOM 3731 C C . GLY B 1 244 ? -51.793 -7.603 34.558 1.00 45.34 244 GLY B C 1
ATOM 3732 O O . GLY B 1 244 ? -52.340 -8.054 33.539 1.00 39.98 244 GLY B O 1
ATOM 3733 N N . GLY B 1 245 ? -50.847 -8.273 35.243 1.00 43.50 245 GLY B N 1
ATOM 3734 C CA . GLY B 1 245 ? -50.294 -9.545 34.828 1.00 35.74 245 GLY B CA 1
ATOM 3735 C C . GLY B 1 245 ? -48.777 -9.510 34.833 1.00 37.35 245 GLY B C 1
ATOM 3736 O O . GLY B 1 245 ? -48.152 -8.582 35.339 1.00 41.51 245 GLY B O 1
ATOM 3737 N N . TYR B 1 246 ? -48.156 -10.534 34.256 1.00 35.67 246 TYR B N 1
ATOM 3738 C CA . TYR B 1 246 ? -46.703 -10.572 34.257 1.00 33.81 246 TYR B CA 1
ATOM 3739 C C . TYR B 1 246 ? -46.211 -11.567 33.219 1.00 35.03 246 TYR B C 1
ATOM 3740 O O . TYR B 1 246 ? -46.969 -12.401 32.724 1.00 39.01 246 TYR B O 1
ATOM 3749 N N . LEU B 1 247 ? -44.921 -11.468 32.898 1.00 36.47 247 LEU B N 1
ATOM 3750 C CA . LEU B 1 247 ? -44.184 -12.516 32.197 1.00 35.59 247 LEU B CA 1
ATOM 3751 C C . LEU B 1 247 ? -42.922 -12.800 32.995 1.00 37.42 247 LEU B C 1
ATOM 3752 O O . LEU B 1 247 ? -42.128 -11.886 33.235 1.00 33.15 247 LEU B O 1
ATOM 3757 N N . ARG B 1 248 ? -42.735 -14.062 33.394 1.00 37.94 248 ARG B N 1
ATOM 3758 C CA . ARG B 1 248 ? -41.638 -14.470 34.262 1.00 33.12 248 ARG B CA 1
ATOM 3759 C C . ARG B 1 248 ? -40.808 -15.554 33.589 1.00 33.27 248 ARG B C 1
ATOM 3760 O O . ARG B 1 248 ? -41.341 -16.385 32.855 1.00 32.89 248 ARG B O 1
ATOM 3768 N N . PHE B 1 249 ? -39.503 -15.539 33.844 1.00 33.67 249 PHE B N 1
ATOM 3769 C CA . PHE B 1 249 ? -38.581 -16.570 33.389 1.00 32.41 249 PHE B CA 1
ATOM 3770 C C . PHE B 1 249 ? -37.853 -17.096 34.610 1.00 35.12 249 PHE B C 1
ATOM 3771 O O . PHE B 1 249 ? -37.453 -16.312 35.481 1.00 36.01 249 PHE B O 1
ATOM 3779 N N . TYR B 1 250 ? -37.715 -18.411 34.700 1.00 35.47 250 TYR B N 1
ATOM 3780 C CA . TYR B 1 250 ? -36.941 -19.029 35.765 1.00 35.36 250 TYR B CA 1
ATOM 3781 C C . TYR B 1 250 ? -35.770 -19.732 35.107 1.00 36.54 250 TYR B C 1
ATOM 3782 O O . TYR B 1 250 ? -35.953 -20.426 34.105 1.00 38.29 250 TYR B O 1
ATOM 3791 N N . LEU B 1 251 ? -34.569 -19.517 35.639 1.00 37.61 251 LEU B N 1
ATOM 3792 C CA . LEU B 1 251 ? -33.349 -20.021 35.016 1.00 35.34 251 LEU B CA 1
ATOM 3793 C C . LEU B 1 251 ? -32.385 -20.488 36.094 1.00 40.18 251 LEU B C 1
ATOM 3794 O O . LEU B 1 251 ? -32.015 -19.708 36.975 1.00 40.55 251 LEU B O 1
ATOM 3799 N N . ALA B 1 252 ? -31.963 -21.742 36.031 1.00 43.42 252 ALA B N 1
ATOM 3800 C CA . ALA B 1 252 ? -31.036 -22.220 37.041 1.00 36.99 252 ALA B CA 1
ATOM 3801 C C . ALA B 1 252 ? -29.655 -21.629 36.789 1.00 44.37 252 ALA B C 1
ATOM 3802 O O . ALA B 1 252 ? -29.281 -21.404 35.631 1.00 43.46 252 ALA B O 1
ATOM 3804 N N . PRO B 1 253 ? -28.878 -21.368 37.838 1.00 45.39 253 PRO B N 1
ATOM 3805 C CA . PRO B 1 253 ? -27.461 -21.027 37.644 1.00 43.21 253 PRO B CA 1
ATOM 3806 C C . PRO B 1 253 ? -26.659 -22.245 37.219 1.00 46.16 253 PRO B C 1
ATOM 3807 O O . PRO B 1 253 ? -27.125 -23.381 37.265 1.00 49.97 253 PRO B O 1
ATOM 3811 N N . LYS B 1 254 ? -25.422 -21.999 36.796 1.00 53.19 254 LYS B N 1
ATOM 3812 C CA . LYS B 1 254 ? -24.493 -23.084 36.516 1.00 58.17 254 LYS B CA 1
ATOM 3813 C C . LYS B 1 254 ? -23.836 -23.566 37.811 1.00 60.70 254 LYS B C 1
ATOM 3814 O O . LYS B 1 254 ? -23.447 -22.755 38.658 1.00 62.14 254 LYS B O 1
ATOM 3816 N N . PHE B 1 255 ? -23.723 -24.888 37.963 1.00 64.63 255 PHE B N 1
ATOM 3817 C CA . PHE B 1 255 ? -23.156 -25.484 39.182 1.00 62.23 255 PHE B CA 1
ATOM 3818 C C . PHE B 1 255 ? -21.833 -26.182 38.907 1.00 60.71 255 PHE B C 1
ATOM 3819 O O . PHE B 1 255 ? -20.853 -25.530 38.554 1.00 65.54 255 PHE B O 1
ATOM 3821 N N . MET C 1 1 ? 2.847 5.521 30.762 1.00 65.22 1 MET C N 1
ATOM 3822 C CA . MET C 1 1 ? 1.545 4.792 30.928 1.00 62.27 1 MET C CA 1
ATOM 3823 C C . MET C 1 1 ? 0.431 5.732 30.403 1.00 62.39 1 MET C C 1
ATOM 3824 O O . MET C 1 1 ? 0.646 6.956 30.375 1.00 71.01 1 MET C O 1
ATOM 3829 N N . LEU C 1 2 ? -0.778 5.204 30.172 1.00 54.54 2 LEU C N 1
ATOM 3830 C CA . LEU C 1 2 ? -1.906 5.871 29.484 1.00 47.42 2 LEU C CA 1
ATOM 3831 C C . LEU C 1 2 ? -3.102 6.076 30.405 1.00 46.59 2 LEU C C 1
ATOM 3832 O O . LEU C 1 2 ? -3.655 5.100 30.925 1.00 46.57 2 LEU C O 1
ATOM 3837 N N . GLU C 1 3 ? -3.568 7.318 30.479 1.00 43.61 3 GLU C N 1
ATOM 3838 C CA . GLU C 1 3 ? -4.848 7.650 31.066 1.00 42.89 3 GLU C CA 1
ATOM 3839 C C . GLU C 1 3 ? -5.401 8.798 30.229 1.00 43.03 3 GLU C C 1
ATOM 3840 O O . GLU C 1 3 ? -5.026 9.963 30.422 1.00 44.07 3 GLU C O 1
ATOM 3846 N N . GLY C 1 4 ? -6.246 8.460 29.278 1.00 35.40 4 GLY C N 1
ATOM 3847 C CA . GLY C 1 4 ? -6.920 9.502 28.560 1.00 38.82 4 GLY C CA 1
ATOM 3848 C C . GLY C 1 4 ? -8.420 9.449 28.725 1.00 37.00 4 GLY C C 1
ATOM 3849 O O . GLY C 1 4 ? -9.054 8.458 28.355 1.00 35.37 4 GLY C O 1
ATOM 3850 N N . LYS C 1 5 ? -9.003 10.524 29.235 1.00 35.27 5 LYS C N 1
ATOM 3851 C CA . LYS C 1 5 ? -10.438 10.607 29.445 1.00 38.27 5 LYS C CA 1
ATOM 3852 C C . LYS C 1 5 ? -11.080 11.468 28.362 1.00 39.89 5 LYS C C 1
ATOM 3853 O O . LYS C 1 5 ? -10.608 12.574 28.087 1.00 41.39 5 LYS C O 1
ATOM 3859 N N . PHE C 1 6 ? -12.142 10.963 27.745 1.00 38.62 6 PHE C N 1
ATOM 3860 C CA . PHE C 1 6 ? -12.938 11.749 26.812 1.00 37.97 6 PHE C CA 1
ATOM 3861 C C . PHE C 1 6 ? -14.181 12.253 27.526 1.00 36.78 6 PHE C C 1
ATOM 3862 O O . PHE C 1 6 ? -14.796 11.524 28.300 1.00 39.02 6 PHE C O 1
ATOM 3870 N N . GLU C 1 7 ? -14.571 13.492 27.245 1.00 41.15 7 GLU C N 1
ATOM 3871 C CA . GLU C 1 7 ? -15.881 13.948 27.684 1.00 36.71 7 GLU C CA 1
ATOM 3872 C C . GLU C 1 7 ? -16.994 13.123 27.049 1.00 37.65 7 GLU C C 1
ATOM 3873 O O . GLU C 1 7 ? -18.048 12.922 27.658 1.00 40.97 7 GLU C O 1
ATOM 3879 N N . GLU C 1 8 ? -16.798 12.646 25.821 1.00 38.67 8 GLU C N 1
ATOM 3880 C CA . GLU C 1 8 ? -17.849 11.875 25.174 1.00 39.15 8 GLU C CA 1
ATOM 3881 C C . GLU C 1 8 ? -17.236 10.731 24.402 1.00 37.26 8 GLU C C 1
ATOM 3882 O O . GLU C 1 8 ? -16.161 10.873 23.824 1.00 43.34 8 GLU C O 1
ATOM 3888 N N . ALA C 1 9 ? -17.904 9.588 24.409 1.00 37.11 9 ALA C N 1
ATOM 3889 C CA . ALA C 1 9 ? -17.322 8.471 23.691 1.00 38.17 9 ALA C CA 1
ATOM 3890 C C . ALA C 1 9 ? -17.512 8.595 22.189 1.00 37.94 9 ALA C C 1
ATOM 3891 O O . ALA C 1 9 ? -16.890 7.831 21.448 1.00 40.39 9 ALA C O 1
ATOM 3893 N N . ALA C 1 10 ? -18.337 9.543 21.728 1.00 39.53 10 ALA C N 1
ATOM 3894 C CA . ALA C 1 10 ? -18.700 9.617 20.315 1.00 39.36 10 ALA C CA 1
ATOM 3895 C C . ALA C 1 10 ? -17.479 9.595 19.409 1.00 39.16 10 ALA C C 1
ATOM 3896 O O . ALA C 1 10 ? -17.435 8.836 18.436 1.00 38.01 10 ALA C O 1
ATOM 3898 N N . LEU C 1 11 ? -16.454 10.378 19.750 1.00 40.18 11 LEU C N 1
ATOM 3899 C CA . LEU C 1 11 ? -15.277 10.483 18.895 1.00 41.45 11 LEU C CA 1
ATOM 3900 C C . LEU C 1 11 ? -14.629 9.122 18.632 1.00 41.47 11 LEU C C 1
ATOM 3901 O O . LEU C 1 11 ? -14.416 8.735 17.480 1.00 44.44 11 LEU C O 1
ATOM 3906 N N . LEU C 1 12 ? -14.321 8.368 19.690 1.00 39.77 12 LEU C N 1
ATOM 3907 C CA . LEU C 1 12 ? -13.631 7.095 19.501 1.00 39.72 12 LEU C CA 1
ATOM 3908 C C . LEU C 1 12 ? -14.506 6.091 18.764 1.00 38.47 12 LEU C C 1
ATOM 3909 O O . LEU C 1 12 ? -14.008 5.308 17.938 1.00 37.97 12 LEU C O 1
ATOM 3914 N N . LYS C 1 13 ? -15.809 6.104 19.053 1.00 37.53 13 LYS C N 1
ATOM 3915 C CA . LYS C 1 13 ? -16.746 5.200 18.396 1.00 38.39 13 LYS C CA 1
ATOM 3916 C C . LYS C 1 13 ? -16.730 5.394 16.883 1.00 37.34 13 LYS C C 1
ATOM 3917 O O . LYS C 1 13 ? -16.717 4.425 16.109 1.00 37.56 13 LYS C O 1
ATOM 3923 N N . LYS C 1 14 ? -16.778 6.651 16.445 1.00 37.35 14 LYS C N 1
ATOM 3924 C CA . LYS C 1 14 ? -16.792 6.926 15.022 1.00 39.82 14 LYS C CA 1
ATOM 3925 C C . LYS C 1 14 ? -15.443 6.598 14.405 1.00 41.35 14 LYS C C 1
ATOM 3926 O O . LYS C 1 14 ? -15.376 6.070 13.288 1.00 40.43 14 LYS C O 1
ATOM 3932 N N . VAL C 1 15 ? -14.359 6.869 15.136 1.00 39.15 15 VAL C N 1
ATOM 3933 C CA . VAL C 1 15 ? -13.029 6.507 14.655 1.00 39.42 15 VAL C CA 1
ATOM 3934 C C . VAL C 1 15 ? -12.934 5.005 14.444 1.00 39.91 15 VAL C C 1
ATOM 3935 O O . VAL C 1 15 ? -12.507 4.529 13.387 1.00 44.00 15 VAL C O 1
ATOM 3939 N N . VAL C 1 16 ? -13.311 4.231 15.457 1.00 40.99 16 VAL C N 1
ATOM 3940 C CA . VAL C 1 16 ? -13.156 2.789 15.331 1.00 45.57 16 VAL C CA 1
ATOM 3941 C C . VAL C 1 16 ? -14.025 2.259 14.201 1.00 43.72 16 VAL C C 1
ATOM 3942 O O . VAL C 1 16 ? -13.603 1.387 13.437 1.00 46.96 16 VAL C O 1
ATOM 3946 N N . GLU C 1 17 ? -15.219 2.821 14.033 1.00 44.14 17 GLU C N 1
ATOM 3947 C CA . GLU C 1 17 ? -16.103 2.340 12.979 1.00 49.70 17 GLU C CA 1
ATOM 3948 C C . GLU C 1 17 ? -15.562 2.706 11.605 1.00 46.39 17 GLU C C 1
ATOM 3949 O O . GLU C 1 17 ? -15.659 1.915 10.658 1.00 51.84 17 GLU C O 1
ATOM 3955 N N . ALA C 1 18 ? -14.944 3.880 11.491 1.00 44.56 18 ALA C N 1
ATOM 3956 C CA . ALA C 1 18 ? -14.472 4.335 10.195 1.00 47.78 18 ALA C CA 1
ATOM 3957 C C . ALA C 1 18 ? -13.358 3.452 9.643 1.00 56.15 18 ALA C C 1
ATOM 3958 O O . ALA C 1 18 ? -13.244 3.290 8.418 1.00 66.33 18 ALA C O 1
ATOM 3960 N N . ILE C 1 19 ? -12.528 2.867 10.493 1.00 49.71 19 ILE C N 1
ATOM 3961 C CA . ILE C 1 19 ? -11.354 2.182 9.981 1.00 53.97 19 ILE C CA 1
ATOM 3962 C C . ILE C 1 19 ? -11.393 0.679 10.174 1.00 54.24 19 ILE C C 1
ATOM 3963 O O . ILE C 1 19 ? -10.526 -0.013 9.621 1.00 55.89 19 ILE C O 1
ATOM 3968 N N . LYS C 1 20 ? -12.367 0.141 10.908 1.00 54.35 20 LYS C N 1
ATOM 3969 C CA . LYS C 1 20 ? -12.280 -1.262 11.296 1.00 53.47 20 LYS C CA 1
ATOM 3970 C C . LYS C 1 20 ? -12.450 -2.177 10.098 1.00 58.36 20 LYS C C 1
ATOM 3971 O O . LYS C 1 20 ? -12.009 -3.330 10.126 1.00 58.95 20 LYS C O 1
ATOM 3977 N N . ASP C 1 21 ? -13.070 -1.674 9.034 1.00 65.03 21 ASP C N 1
ATOM 3978 C CA . ASP C 1 21 ? -13.218 -2.441 7.809 1.00 62.75 21 ASP C CA 1
ATOM 3979 C C . ASP C 1 21 ? -11.901 -2.467 7.044 1.00 65.59 21 ASP C C 1
ATOM 3980 O O . ASP C 1 21 ? -11.401 -3.537 6.679 1.00 66.71 21 ASP C O 1
ATOM 3985 N N . CYS C 1 22 ? -11.292 -1.294 6.826 1.00 63.81 22 CYS C N 1
ATOM 3986 C CA . CYS C 1 22 ? -10.067 -1.261 6.024 1.00 65.27 22 CYS C CA 1
ATOM 3987 C C . CYS C 1 22 ? -8.896 -1.905 6.755 1.00 64.40 22 CYS C C 1
ATOM 3988 O O . CYS C 1 22 ? -7.913 -2.305 6.114 1.00 60.30 22 CYS C O 1
ATOM 3991 N N . VAL C 1 23 ? -8.947 -1.963 8.082 1.00 65.87 23 VAL C N 1
ATOM 3992 C CA . VAL C 1 23 ? -7.794 -2.308 8.903 1.00 60.87 23 VAL C CA 1
ATOM 3993 C C . VAL C 1 23 ? -8.244 -3.285 9.980 1.00 61.71 23 VAL C C 1
ATOM 3994 O O . VAL C 1 23 ? -9.108 -2.955 10.800 1.00 62.06 23 VAL C O 1
ATOM 3998 N N . LYS C 1 24 ? -7.641 -4.474 10.007 1.00 62.91 24 LYS C N 1
ATOM 3999 C CA . LYS C 1 24 ? -8.082 -5.474 10.979 1.00 63.18 24 LYS C CA 1
ATOM 4000 C C . LYS C 1 24 ? -7.417 -5.278 12.337 1.00 56.67 24 LYS C C 1
ATOM 4001 O O . LYS C 1 24 ? -8.051 -5.489 13.375 1.00 57.06 24 LYS C O 1
ATOM 4007 N N . LYS C 1 25 ? -6.143 -4.895 12.358 1.00 56.45 25 LYS C N 1
ATOM 4008 C CA . LYS C 1 25 ? -5.414 -4.714 13.607 1.00 53.07 25 LYS C CA 1
ATOM 4009 C C . LYS C 1 25 ? -4.453 -3.552 13.426 1.00 49.77 25 LYS C C 1
ATOM 4010 O O . LYS C 1 25 ? -4.038 -3.249 12.309 1.00 51.93 25 LYS C O 1
ATOM 4016 N N . CYS C 1 26 ? -4.103 -2.887 14.524 1.00 44.51 26 CYS C N 1
ATOM 4017 C CA . CYS C 1 26 ? -3.203 -1.748 14.385 1.00 41.90 26 CYS C CA 1
ATOM 4018 C C . CYS C 1 26 ? -2.568 -1.416 15.730 1.00 48.66 26 CYS C C 1
ATOM 4019 O O . CYS C 1 26 ? -3.007 -1.882 16.784 1.00 51.17 26 CYS C O 1
ATOM 4022 N N . ASN C 1 27 ? -1.505 -0.627 15.674 1.00 42.95 27 ASN C N 1
ATOM 4023 C CA . ASN C 1 27 ? -0.856 -0.144 16.873 1.00 41.90 27 ASN C CA 1
ATOM 4024 C C . ASN C 1 27 ? -1.435 1.225 17.210 1.00 45.50 27 ASN C C 1
ATOM 4025 O O . ASN C 1 27 ? -1.617 2.063 16.326 1.00 45.30 27 ASN C O 1
ATOM 4030 N N . PHE C 1 28 ? -1.749 1.444 18.480 1.00 48.47 28 PHE C N 1
ATOM 4031 C CA . PHE C 1 28 ? -2.089 2.768 18.979 1.00 41.62 28 PHE C CA 1
ATOM 4032 C C . PHE C 1 28 ? -0.848 3.296 19.683 1.00 44.47 28 PHE C C 1
ATOM 4033 O O . PHE C 1 28 ? -0.516 2.834 20.776 1.00 47.66 28 PHE C O 1
ATOM 4041 N N . ASN C 1 29 ? -0.146 4.240 19.055 1.00 45.08 29 ASN C N 1
ATOM 4042 C CA . ASN C 1 29 ? 1.062 4.834 19.631 1.00 40.76 29 ASN C CA 1
ATOM 4043 C C . ASN C 1 29 ? 0.665 6.053 20.460 1.00 42.97 29 ASN C C 1
ATOM 4044 O O . ASN C 1 29 ? 0.145 7.038 19.924 1.00 45.26 29 ASN C O 1
ATOM 4049 N N . CYS C 1 30 ? 0.902 5.992 21.758 1.00 42.37 30 CYS C N 1
ATOM 4050 C CA . CYS C 1 30 ? 0.495 7.039 22.675 1.00 42.52 30 CYS C CA 1
ATOM 4051 C C . CYS C 1 30 ? 1.728 7.771 23.172 1.00 42.62 30 CYS C C 1
ATOM 4052 O O . CYS C 1 30 ? 2.770 7.157 23.434 1.00 44.41 30 CYS C O 1
ATOM 4055 N N . SER C 1 31 ? 1.614 9.085 23.244 1.00 38.06 31 SER C N 1
ATOM 4056 C CA . SER C 1 31 ? 2.732 9.954 23.537 1.00 44.09 31 SER C CA 1
ATOM 4057 C C . SER C 1 31 ? 2.135 11.135 24.271 1.00 45.03 31 SER C C 1
ATOM 4058 O O . SER C 1 31 ? 0.930 11.172 24.519 1.00 47.34 31 SER C O 1
ATOM 4061 N N . GLU C 1 32 ? 2.958 12.108 24.632 1.00 48.47 32 GLU C N 1
ATOM 4062 C CA . GLU C 1 32 ? 2.346 13.293 25.202 1.00 50.60 32 GLU C CA 1
ATOM 4063 C C . GLU C 1 32 ? 1.624 14.054 24.096 1.00 49.46 32 GLU C C 1
ATOM 4064 O O . GLU C 1 32 ? 0.649 14.765 24.352 1.00 51.76 32 GLU C O 1
ATOM 4070 N N . HIS C 1 33 ? 2.035 13.843 22.840 1.00 48.54 33 HIS C N 1
ATOM 4071 C CA . HIS C 1 33 ? 1.353 14.498 21.717 1.00 49.82 33 HIS C CA 1
ATOM 4072 C C . HIS C 1 33 ? -0.100 14.039 21.614 1.00 47.67 33 HIS C C 1
ATOM 4073 O O . HIS C 1 33 ? -0.965 14.785 21.137 1.00 51.60 33 HIS C O 1
ATOM 4080 N N . GLY C 1 34 ? -0.382 12.798 21.997 1.00 45.81 34 GLY C N 1
ATOM 4081 C CA . GLY C 1 34 ? -1.705 12.252 21.792 1.00 40.95 34 GLY C CA 1
ATOM 4082 C C . GLY C 1 34 ? -1.613 10.824 21.292 1.00 41.18 34 GLY C C 1
ATOM 4083 O O . GLY C 1 34 ? -0.585 10.177 21.503 1.00 39.62 34 GLY C O 1
ATOM 4084 N N . ILE C 1 35 ? -2.652 10.309 20.631 1.00 38.11 35 ILE C N 1
ATOM 4085 C CA . ILE C 1 35 ? -2.693 8.922 20.163 1.00 42.12 35 ILE C CA 1
ATOM 4086 C C . ILE C 1 35 ? -2.752 8.935 18.642 1.00 37.50 35 ILE C C 1
ATOM 4087 O O . ILE C 1 35 ? -3.565 9.669 18.067 1.00 39.03 35 ILE C O 1
ATOM 4092 N N . THR C 1 36 ? -1.894 8.133 17.994 1.00 34.65 36 THR C N 1
ATOM 4093 C CA . THR C 1 36 ? -1.836 8.071 16.539 1.00 32.75 36 THR C CA 1
ATOM 4094 C C . THR C 1 36 ? -1.869 6.622 16.094 1.00 34.75 36 THR C C 1
ATOM 4095 O O . THR C 1 36 ? -1.463 5.726 16.833 1.00 36.98 36 THR C O 1
ATOM 4099 N N . VAL C 1 37 ? -2.330 6.402 14.865 1.00 35.32 37 VAL C N 1
ATOM 4100 C CA . VAL C 1 37 ? -2.326 5.081 14.239 1.00 36.15 37 VAL C CA 1
ATOM 4101 C C . VAL C 1 37 ? -1.827 5.231 12.813 1.00 38.99 37 VAL C C 1
ATOM 4102 O O . VAL C 1 37 ? -2.319 6.096 12.081 1.00 43.46 37 VAL C O 1
ATOM 4106 N N . GLN C 1 38 ? -0.871 4.388 12.407 1.00 41.89 38 GLN C N 1
ATOM 4107 C CA . GLN C 1 38 ? -0.459 4.304 11.007 1.00 45.14 38 GLN C CA 1
ATOM 4108 C C . GLN C 1 38 ? -0.524 2.844 10.583 1.00 41.10 38 GLN C C 1
ATOM 4109 O O . GLN C 1 38 ? 0.177 2.003 11.149 1.00 41.48 38 GLN C O 1
ATOM 4115 N N . ALA C 1 39 ? -1.362 2.544 9.592 1.00 44.54 39 ALA C N 1
ATOM 4116 C CA . ALA C 1 39 ? -1.598 1.173 9.171 1.00 46.01 39 ALA C CA 1
ATOM 4117 C C . ALA C 1 39 ? -1.892 1.166 7.676 1.00 57.20 39 ALA C C 1
ATOM 4118 O O . ALA C 1 39 ? -2.209 2.204 7.080 1.00 53.02 39 ALA C O 1
ATOM 4120 N N . VAL C 1 40 ? -1.778 -0.011 7.063 1.00 47.87 40 VAL C N 1
ATOM 4121 C CA . VAL C 1 40 ? -2.012 -0.129 5.634 1.00 49.80 40 VAL C CA 1
ATOM 4122 C C . VAL C 1 40 ? -2.839 -1.380 5.393 1.00 58.50 40 VAL C C 1
ATOM 4123 O O . VAL C 1 40 ? -2.741 -2.361 6.136 1.00 56.91 40 VAL C O 1
ATOM 4127 N N . ASP C 1 41 ? -3.686 -1.322 4.360 1.00 60.61 41 ASP C N 1
ATOM 4128 C CA . ASP C 1 41 ? -4.600 -2.408 4.040 1.00 60.67 41 ASP C CA 1
ATOM 4129 C C . ASP C 1 41 ? -3.816 -3.668 3.691 1.00 68.19 41 ASP C C 1
ATOM 4130 O O . ASP C 1 41 ? -2.601 -3.633 3.463 1.00 69.34 41 ASP C O 1
ATOM 4135 N N . ASP C 1 42 ? -4.543 -4.793 3.642 1.00 74.30 42 ASP C N 1
ATOM 4136 C CA . ASP C 1 42 ? -3.946 -6.071 3.253 1.00 75.38 42 ASP C CA 1
ATOM 4137 C C . ASP C 1 42 ? -3.413 -6.022 1.823 1.00 74.56 42 ASP C C 1
ATOM 4138 O O . ASP C 1 42 ? -2.368 -6.610 1.515 1.00 78.41 42 ASP C O 1
ATOM 4143 N N . SER C 1 43 ? -4.103 -5.311 0.942 1.00 63.90 43 SER C N 1
ATOM 4144 C CA . SER C 1 43 ? -3.661 -5.146 -0.435 1.00 66.80 43 SER C CA 1
ATOM 4145 C C . SER C 1 43 ? -2.437 -4.236 -0.589 1.00 69.81 43 SER C C 1
ATOM 4146 O O . SER C 1 43 ? -1.935 -4.094 -1.711 1.00 71.31 43 SER C O 1
ATOM 4149 N N . ARG C 1 44 ? -1.965 -3.583 0.474 1.00 69.70 44 ARG C N 1
ATOM 4150 C CA . ARG C 1 44 ? -0.839 -2.630 0.384 1.00 70.25 44 ARG C CA 1
ATOM 4151 C C . ARG C 1 44 ? -1.132 -1.509 -0.628 1.00 70.12 44 ARG C C 1
ATOM 4152 O O . ARG C 1 44 ? -0.267 -1.094 -1.407 1.00 73.23 44 ARG C O 1
ATOM 4160 N N . VAL C 1 45 ? -2.369 -1.007 -0.605 1.00 66.19 45 VAL C N 1
ATOM 4161 C CA . VAL C 1 45 ? -2.775 0.066 -1.512 1.00 63.70 45 VAL C CA 1
ATOM 4162 C C . VAL C 1 45 ? -3.161 1.338 -0.755 1.00 55.95 45 VAL C C 1
ATOM 4163 O O . VAL C 1 45 ? -2.913 2.450 -1.245 1.00 53.72 45 VAL C O 1
ATOM 4165 N N . LEU C 1 46 ? -3.726 1.183 0.449 1.00 47.68 46 LEU C N 1
ATOM 4166 C CA . LEU C 1 46 ? -4.334 2.257 1.233 1.00 47.53 46 LEU C CA 1
ATOM 4167 C C . LEU C 1 46 ? -3.594 2.427 2.557 1.00 50.76 46 LEU C C 1
ATOM 4168 O O . LEU C 1 46 ? -3.497 1.477 3.341 1.00 53.84 46 LEU C O 1
ATOM 4173 N N . LEU C 1 47 ? -3.096 3.631 2.824 1.00 47.34 47 LEU C N 1
ATOM 4174 C CA . LEU C 1 47 ? -2.423 3.926 4.083 1.00 48.65 47 LEU C CA 1
ATOM 4175 C C . LEU C 1 47 ? -3.352 4.780 4.940 1.00 50.63 47 LEU C C 1
ATOM 4176 O O . LEU C 1 47 ? -3.838 5.819 4.477 1.00 46.83 47 LEU C O 1
ATOM 4181 N N . VAL C 1 48 ? -3.625 4.327 6.167 1.00 46.94 48 VAL C N 1
ATOM 4182 C CA . VAL C 1 48 ? -4.523 5.019 7.094 1.00 44.02 48 VAL C CA 1
ATOM 4183 C C . VAL C 1 48 ? -3.663 5.669 8.169 1.00 46.88 48 VAL C C 1
ATOM 4184 O O . VAL C 1 48 ? -2.876 4.982 8.832 1.00 45.42 48 VAL C O 1
ATOM 4188 N N . SER C 1 49 ? -3.815 6.983 8.357 1.00 40.70 49 SER C N 1
ATOM 4189 C CA . SER C 1 49 ? -3.052 7.717 9.365 1.00 40.72 49 SER C CA 1
ATOM 4190 C C . SER C 1 49 ? -4.016 8.499 10.249 1.00 39.51 49 SER C C 1
ATOM 4191 O O . SER C 1 49 ? -4.696 9.414 9.776 1.00 39.75 49 SER C O 1
ATOM 4194 N N . LEU C 1 50 ? -4.062 8.155 11.530 1.00 38.23 50 LEU C N 1
ATOM 4195 C CA . LEU C 1 50 ? -4.949 8.800 12.484 1.00 34.62 50 LEU C CA 1
ATOM 4196 C C . LEU C 1 50 ? -4.133 9.597 13.492 1.00 34.02 50 LEU C C 1
ATOM 4197 O O . LEU C 1 50 ? -3.017 9.209 13.837 1.00 33.99 50 LEU C O 1
ATOM 4202 N N . LEU C 1 51 ? -4.680 10.720 13.948 1.00 32.88 51 LEU C N 1
ATOM 4203 C CA . LEU C 1 51 ? -4.126 11.446 15.084 1.00 32.69 51 LEU C CA 1
ATOM 4204 C C . LEU C 1 51 ? -5.281 11.893 15.969 1.00 33.21 51 LEU C C 1
ATOM 4205 O O . LEU C 1 51 ? -6.118 12.686 15.529 1.00 31.72 51 LEU C O 1
ATOM 4210 N N . ILE C 1 52 ? -5.327 11.392 17.205 1.00 32.91 52 ILE C N 1
ATOM 4211 C CA . ILE C 1 52 ? -6.200 11.926 18.246 1.00 33.39 52 ILE C CA 1
ATOM 4212 C C . ILE C 1 52 ? -5.321 12.767 19.159 1.00 35.65 52 ILE C C 1
ATOM 4213 O O . ILE C 1 52 ? -4.698 12.234 20.081 1.00 35.61 52 ILE C O 1
ATOM 4218 N N . GLY C 1 53 ? -5.266 14.079 18.916 1.00 37.65 53 GLY C N 1
ATOM 4219 C CA . GLY C 1 53 ? -4.410 14.938 19.714 1.00 39.12 53 GLY C CA 1
ATOM 4220 C C . GLY C 1 53 ? -4.882 15.036 21.150 1.00 38.69 53 GLY C C 1
ATOM 4221 O O . GLY C 1 53 ? -6.049 14.800 21.463 1.00 38.81 53 GLY C O 1
ATOM 4222 N N . GLN C 1 54 ? -3.966 15.399 22.053 1.00 39.05 54 GLN C N 1
ATOM 4223 C CA . GLN C 1 54 ? -4.382 15.512 23.451 1.00 40.25 54 GLN C CA 1
ATOM 4224 C C . GLN C 1 54 ? -5.430 16.595 23.636 1.00 37.80 54 GLN C C 1
ATOM 4225 O O . GLN C 1 54 ? -6.099 16.622 24.673 1.00 37.96 54 GLN C O 1
ATOM 4231 N N . THR C 1 55 ? -5.601 17.473 22.646 1.00 38.66 55 THR C N 1
ATOM 4232 C CA . THR C 1 55 ? -6.625 18.509 22.731 1.00 38.67 55 THR C CA 1
ATOM 4233 C C . THR C 1 55 ? -8.020 17.927 22.656 1.00 35.65 55 THR C C 1
ATOM 4234 O O . THR C 1 55 ? -8.987 18.582 23.062 1.00 37.06 55 THR C O 1
ATOM 4238 N N . SER C 1 56 ? -8.150 16.709 22.131 1.00 37.22 56 SER C N 1
ATOM 4239 C CA . SER C 1 56 ? -9.455 16.071 22.046 1.00 42.14 56 SER C CA 1
ATOM 4240 C C . SER C 1 56 ? -9.899 15.433 23.352 1.00 39.54 56 SER C C 1
ATOM 4241 O O . SER C 1 56 ? -11.077 15.073 23.465 1.00 39.36 56 SER C O 1
ATOM 4244 N N . PHE C 1 57 ? -9.010 15.326 24.336 1.00 40.16 57 PHE C N 1
ATOM 4245 C CA . PHE C 1 57 ? -9.284 14.786 25.663 1.00 42.39 57 PHE C CA 1
ATOM 4246 C C . PHE C 1 57 ? -9.634 15.899 26.640 1.00 43.60 57 PHE C C 1
ATOM 4247 O O . PHE C 1 57 ? -9.176 17.037 26.512 1.00 44.42 57 PHE C O 1
ATOM 4255 N N . SER C 1 58 ? -10.441 15.552 27.641 1.00 42.98 58 SER C N 1
ATOM 4256 C CA . SER C 1 58 ? -10.591 16.442 28.788 1.00 40.82 58 SER C CA 1
ATOM 4257 C C . SER C 1 58 ? -9.482 16.230 29.808 1.00 42.29 58 SER C C 1
ATOM 4258 O O . SER C 1 58 ? -9.133 17.159 30.544 1.00 45.56 58 SER C O 1
ATOM 4261 N N . GLU C 1 59 ? -8.941 15.020 29.885 1.00 37.69 59 GLU C N 1
ATOM 4262 C CA . GLU C 1 59 ? -7.801 14.731 30.739 1.00 39.69 59 GLU C CA 1
ATOM 4263 C C . GLU C 1 59 ? -6.930 13.734 29.998 1.00 39.07 59 GLU C C 1
ATOM 4264 O O . GLU C 1 59 ? -7.439 12.744 29.463 1.00 41.79 59 GLU C O 1
ATOM 4270 N N . TYR C 1 60 ? -5.632 13.994 29.945 1.00 38.96 60 TYR C N 1
ATOM 4271 C CA . TYR C 1 60 ? -4.735 13.119 29.199 1.00 41.18 60 TYR C CA 1
ATOM 4272 C C . TYR C 1 60 ? -3.371 13.188 29.864 1.00 42.75 60 TYR C C 1
ATOM 4273 O O . TYR C 1 60 ? -2.798 14.280 29.966 1.00 39.67 60 TYR C O 1
ATOM 4282 N N . ARG C 1 61 ? -2.896 12.036 30.357 1.00 45.58 61 ARG C N 1
ATOM 4283 C CA . ARG C 1 61 ? -1.526 11.849 30.817 1.00 50.21 61 ARG C CA 1
ATOM 4284 C C . ARG C 1 61 ? -0.940 10.647 30.100 1.00 46.89 61 ARG C C 1
ATOM 4285 O O . ARG C 1 61 ? -1.576 9.590 30.029 1.00 48.87 61 ARG C O 1
ATOM 4293 N N . CYS C 1 62 ? 0.281 10.807 29.591 1.00 51.75 62 CYS C N 1
ATOM 4294 C CA . CYS C 1 62 ? 1.052 9.728 29.006 1.00 56.76 62 CYS C CA 1
ATOM 4295 C C . CYS C 1 62 ? 2.526 10.041 29.323 1.00 62.55 62 CYS C C 1
ATOM 4296 O O . CYS C 1 62 ? 3.303 10.525 28.494 1.00 65.37 62 CYS C O 1
ATOM 4299 N N . ASP C 1 63 ? 2.920 9.782 30.575 1.00 65.15 63 ASP C N 1
ATOM 4300 C CA . ASP C 1 63 ? 4.255 10.165 31.031 1.00 65.71 63 ASP C CA 1
ATOM 4301 C C . ASP C 1 63 ? 5.342 9.413 30.275 1.00 62.72 63 ASP C C 1
ATOM 4302 O O . ASP C 1 63 ? 6.476 9.900 30.155 1.00 71.07 63 ASP C O 1
ATOM 4307 N N . ARG C 1 64 ? 5.011 8.239 29.739 1.00 56.35 64 ARG C N 1
ATOM 4308 C CA . ARG C 1 64 ? 5.935 7.448 28.940 1.00 56.42 64 ARG C CA 1
ATOM 4309 C C . ARG C 1 64 ? 5.205 6.847 27.752 1.00 56.37 64 ARG C C 1
ATOM 4310 O O . ARG C 1 64 ? 4.117 6.277 27.903 1.00 60.33 64 ARG C O 1
ATOM 4318 N N . ASP C 1 65 ? 5.835 6.940 26.582 1.00 54.09 65 ASP C N 1
ATOM 4319 C CA . ASP C 1 65 ? 5.283 6.391 25.347 1.00 48.95 65 ASP C CA 1
ATOM 4320 C C . ASP C 1 65 ? 4.981 4.897 25.482 1.00 49.52 65 ASP C C 1
ATOM 4321 O O . ASP C 1 65 ? 5.690 4.152 26.162 1.00 58.71 65 ASP C O 1
ATOM 4326 N N . VAL C 1 66 ? 3.916 4.454 24.824 1.00 46.89 66 VAL C N 1
ATOM 4327 C CA . VAL C 1 66 ? 3.512 3.052 24.865 1.00 48.18 66 VAL C CA 1
ATOM 4328 C C . VAL C 1 66 ? 2.833 2.727 23.547 1.00 47.03 66 VAL C C 1
ATOM 4329 O O . VAL C 1 66 ? 2.098 3.551 22.998 1.00 49.41 66 VAL C O 1
ATOM 4333 N N . THR C 1 67 ? 3.063 1.514 23.055 1.00 48.83 67 THR C N 1
ATOM 4334 C CA . THR C 1 67 ? 2.464 1.023 21.825 1.00 44.93 67 THR C CA 1
ATOM 4335 C C . THR C 1 67 ? 1.448 -0.042 22.191 1.00 49.20 67 THR C C 1
ATOM 4336 O O . THR C 1 67 ? 1.755 -0.937 22.982 1.00 54.78 67 THR C O 1
ATOM 4340 N N . LEU C 1 68 ? 0.241 0.045 21.631 1.00 46.45 68 LEU C N 1
ATOM 4341 C CA . LEU C 1 68 ? -0.835 -0.877 21.996 1.00 45.83 68 LEU C CA 1
ATOM 4342 C C . LEU C 1 68 ? -1.329 -1.605 20.750 1.00 46.20 68 LEU C C 1
ATOM 4343 O O . LEU C 1 68 ? -2.053 -1.032 19.935 1.00 48.18 68 LEU C O 1
ATOM 4348 N N . GLY C 1 69 ? -0.963 -2.869 20.599 1.00 47.83 69 GLY C N 1
ATOM 4349 C CA . GLY C 1 69 ? -1.410 -3.585 19.420 1.00 51.84 69 GLY C CA 1
ATOM 4350 C C . GLY C 1 69 ? -2.780 -4.178 19.657 1.00 52.17 69 GLY C C 1
ATOM 4351 O O . GLY C 1 69 ? -2.940 -4.983 20.577 1.00 58.95 69 GLY C O 1
ATOM 4352 N N . ILE C 1 70 ? -3.772 -3.807 18.849 1.00 51.85 70 ILE C N 1
ATOM 4353 C CA . ILE C 1 70 ? -5.178 -4.044 19.163 1.00 47.56 70 ILE C CA 1
ATOM 4354 C C . ILE C 1 70 ? -5.847 -4.707 17.972 1.00 45.90 70 ILE C C 1
ATOM 4355 O O . ILE C 1 70 ? -5.634 -4.288 16.833 1.00 50.61 70 ILE C O 1
ATOM 4360 N N . ASP C 1 71 ? -6.638 -5.748 18.229 1.00 51.71 71 ASP C N 1
ATOM 4361 C CA . ASP C 1 71 ? -7.528 -6.313 17.214 1.00 50.41 71 ASP C CA 1
ATOM 4362 C C . ASP C 1 71 ? -8.747 -5.399 17.116 1.00 51.68 71 ASP C C 1
ATOM 4363 O O . ASP C 1 71 ? -9.498 -5.259 18.088 1.00 55.19 71 ASP C O 1
ATOM 4368 N N . LEU C 1 72 ? -8.940 -4.747 15.964 1.00 48.77 72 LEU C N 1
ATOM 4369 C CA . LEU C 1 72 ? -9.979 -3.718 15.901 1.00 54.29 72 LEU C CA 1
ATOM 4370 C C . LEU C 1 72 ? -11.385 -4.310 15.942 1.00 54.08 72 LEU C C 1
ATOM 4371 O O . LEU C 1 72 ? -12.321 -3.640 16.395 1.00 50.26 72 LEU C O 1
ATOM 4376 N N . GLU C 1 73 ? -11.568 -5.545 15.484 1.00 55.84 73 GLU C N 1
ATOM 4377 C CA . GLU C 1 73 ? -12.896 -6.132 15.572 1.00 56.82 73 GLU C CA 1
ATOM 4378 C C . GLU C 1 73 ? -13.286 -6.330 17.030 1.00 60.40 73 GLU C C 1
ATOM 4379 O O . GLU C 1 73 ? -14.343 -5.856 17.469 1.00 57.59 73 GLU C O 1
ATOM 4385 N N . SER C 1 74 ? -12.408 -6.982 17.807 1.00 60.62 74 SER C N 1
ATOM 4386 C CA . SER C 1 74 ? -12.626 -7.129 19.243 1.00 53.50 74 SER C CA 1
ATOM 4387 C C . SER C 1 74 ? -12.862 -5.777 19.897 1.00 53.28 74 SER C C 1
ATOM 4388 O O . SER C 1 74 ? -13.815 -5.601 20.664 1.00 51.51 74 SER C O 1
ATOM 4391 N N . PHE C 1 75 ? -12.021 -4.796 19.572 1.00 52.67 75 PHE C N 1
ATOM 4392 C CA . PHE C 1 75 ? -12.150 -3.475 20.173 1.00 49.88 75 PHE C CA 1
ATOM 4393 C C . PHE C 1 75 ? -13.450 -2.776 19.774 1.00 45.81 75 PHE C C 1
ATOM 4394 O O . PHE C 1 75 ? -13.977 -1.978 20.556 1.00 42.20 75 PHE C O 1
ATOM 4402 N N . SER C 1 76 ? -13.976 -3.050 18.572 1.00 48.26 76 SER C N 1
ATOM 4403 C CA . SER C 1 76 ? -15.228 -2.432 18.139 1.00 44.92 76 SER C CA 1
ATOM 4404 C C . SER C 1 76 ? -16.395 -2.993 18.930 1.00 46.25 76 SER C C 1
ATOM 4405 O O . SER C 1 76 ? -17.297 -2.253 19.338 1.00 43.68 76 SER C O 1
ATOM 4408 N N . LYS C 1 77 ? -16.385 -4.303 19.166 1.00 47.73 77 LYS C N 1
ATOM 4409 C CA . LYS C 1 77 ? -17.391 -4.916 20.017 1.00 50.99 77 LYS C CA 1
ATOM 4410 C C . LYS C 1 77 ? -17.480 -4.185 21.347 1.00 50.25 77 LYS C C 1
ATOM 4411 O O . LYS C 1 77 ? -18.578 -3.916 21.846 1.00 56.77 77 LYS C O 1
ATOM 4417 N N . ILE C 1 78 ? -16.337 -3.803 21.907 1.00 47.62 78 ILE C N 1
ATOM 4418 C CA . ILE C 1 78 ? -16.342 -3.080 23.175 1.00 47.18 78 ILE C CA 1
ATOM 4419 C C . ILE C 1 78 ? -16.868 -1.660 22.975 1.00 44.32 78 ILE C C 1
ATOM 4420 O O . ILE C 1 78 ? -17.891 -1.276 23.548 1.00 47.99 78 ILE C O 1
ATOM 4425 N N . ILE C 1 79 ? -16.208 -0.883 22.110 1.00 41.63 79 ILE C N 1
ATOM 4426 C CA . ILE C 1 79 ? -16.478 0.549 21.999 1.00 39.92 79 ILE C CA 1
ATOM 4427 C C . ILE C 1 79 ? -17.875 0.834 21.455 1.00 39.45 79 ILE C C 1
ATOM 4428 O O . ILE C 1 79 ? -18.479 1.858 21.797 1.00 38.12 79 ILE C O 1
ATOM 4433 N N . LYS C 1 80 ? -18.425 -0.043 20.611 1.00 41.21 80 LYS C N 1
ATOM 4434 C CA . LYS C 1 80 ? -19.768 0.246 20.116 1.00 44.75 80 LYS C CA 1
ATOM 4435 C C . LYS C 1 80 ? -20.831 0.055 21.189 1.00 44.21 80 LYS C C 1
ATOM 4436 O O . LYS C 1 80 ? -21.949 0.544 21.025 1.00 46.09 80 LYS C O 1
ATOM 4442 N N . SER C 1 81 ? -20.508 -0.613 22.293 1.00 42.41 81 SER C N 1
ATOM 4443 C CA . SER C 1 81 ? -21.474 -0.749 23.377 1.00 42.39 81 SER C CA 1
ATOM 4444 C C . SER C 1 81 ? -21.686 0.563 24.115 1.00 40.74 81 SER C C 1
ATOM 4445 O O . SER C 1 81 ? -22.690 0.717 24.815 1.00 41.74 81 SER C O 1
ATOM 4448 N N . ALA C 1 82 ? -20.760 1.510 23.986 1.00 39.24 82 ALA C N 1
ATOM 4449 C CA . ALA C 1 82 ? -20.872 2.790 24.675 1.00 38.04 82 ALA C CA 1
ATOM 4450 C C . ALA C 1 82 ? -21.915 3.687 24.026 1.00 37.56 82 ALA C C 1
ATOM 4451 O O . ALA C 1 82 ? -22.105 3.662 22.811 1.00 39.82 82 ALA C O 1
ATOM 4453 N N . ASN C 1 83 ? -22.580 4.497 24.842 1.00 38.50 83 ASN C N 1
ATOM 4454 C CA . ASN C 1 83 ? -23.379 5.598 24.326 1.00 36.96 83 ASN C CA 1
ATOM 4455 C C . ASN C 1 83 ? -22.462 6.740 23.902 1.00 40.34 83 ASN C C 1
ATOM 4456 O O . ASN C 1 83 ? -21.366 6.903 24.438 1.00 38.84 83 ASN C O 1
ATOM 4461 N N . ASN C 1 84 ? -22.917 7.543 22.927 1.00 43.73 84 ASN C N 1
ATOM 4462 C CA . ASN C 1 84 ? -22.124 8.693 22.488 1.00 37.56 84 ASN C CA 1
ATOM 4463 C C . ASN C 1 84 ? -21.798 9.606 23.662 1.00 39.78 84 ASN C C 1
ATOM 4464 O O . ASN C 1 84 ? -20.694 10.154 23.754 1.00 40.99 84 ASN C O 1
ATOM 4469 N N . GLU C 1 85 ? -22.742 9.761 24.584 1.00 42.41 85 GLU C N 1
ATOM 4470 C CA . GLU C 1 85 ? -22.620 10.723 25.669 1.00 41.81 85 GLU C CA 1
ATOM 4471 C C . GLU C 1 85 ? -21.818 10.194 26.847 1.00 40.45 85 GLU C C 1
ATOM 4472 O O . GLU C 1 85 ? -21.613 10.935 27.812 1.00 43.80 85 GLU C O 1
ATOM 4478 N N . ASP C 1 86 ? -21.377 8.943 26.799 1.00 37.68 86 ASP C N 1
ATOM 4479 C CA . ASP C 1 86 ? -20.691 8.340 27.935 1.00 37.48 86 ASP C CA 1
ATOM 4480 C C . ASP C 1 86 ? -19.316 8.972 28.134 1.00 35.51 86 ASP C C 1
ATOM 4481 O O . ASP C 1 86 ? -18.636 9.314 27.166 1.00 39.25 86 ASP C O 1
ATOM 4486 N N . PHE C 1 87 ? -18.907 9.143 29.391 1.00 35.06 87 PHE C N 1
ATOM 4487 C CA . PHE C 1 87 ? -17.490 9.334 29.665 1.00 34.69 87 PHE C CA 1
ATOM 4488 C C . PHE C 1 87 ? -16.743 8.096 29.188 1.00 33.93 87 PHE C C 1
ATOM 4489 O O . PHE C 1 87 ? -17.219 6.971 29.372 1.00 34.44 87 PHE C O 1
ATOM 4497 N N . LEU C 1 88 ? -15.580 8.291 28.565 1.00 32.28 88 LEU C N 1
ATOM 4498 C CA . LEU C 1 88 ? -14.754 7.174 28.112 1.00 33.07 88 LEU C CA 1
ATOM 4499 C C . LEU C 1 88 ? -13.317 7.439 28.529 1.00 33.12 88 LEU C C 1
ATOM 4500 O O . LEU C 1 88 ? -12.793 8.532 28.296 1.00 35.09 88 LEU C O 1
ATOM 4505 N N . THR C 1 89 ? -12.697 6.462 29.184 1.00 32.19 89 THR C N 1
ATOM 4506 C CA . THR C 1 89 ? -11.314 6.574 29.618 1.00 32.27 89 THR C CA 1
ATOM 4507 C C . THR C 1 89 ? -10.558 5.374 29.091 1.00 34.23 89 THR C C 1
ATOM 4508 O O . THR C 1 89 ? -11.001 4.235 29.266 1.00 32.89 89 THR C O 1
ATOM 4512 N N . LEU C 1 90 ? -9.431 5.630 28.438 1.00 36.32 90 LEU C N 1
ATOM 4513 C CA . LEU C 1 90 ? -8.532 4.575 27.995 1.00 32.79 90 LEU C CA 1
ATOM 4514 C C . LEU C 1 90 ? -7.378 4.506 28.973 1.00 35.50 90 LEU C C 1
ATOM 4515 O O . LEU C 1 90 ? -6.805 5.543 29.328 1.00 36.63 90 LEU C O 1
ATOM 4520 N N . LEU C 1 91 ? -7.061 3.299 29.430 1.00 35.30 91 LEU C N 1
ATOM 4521 C CA . LEU C 1 91 ? -5.954 3.112 30.344 1.00 37.17 91 LEU C CA 1
ATOM 4522 C C . LEU C 1 91 ? -5.051 2.016 29.828 1.00 39.57 91 LEU C C 1
ATOM 4523 O O . LEU C 1 91 ? -5.517 1.015 29.279 1.00 40.02 91 LEU C O 1
ATOM 4528 N N . ALA C 1 92 ? -3.756 2.227 30.005 1.00 42.07 92 ALA C N 1
ATOM 4529 C CA . ALA C 1 92 ? -2.767 1.178 29.846 1.00 49.24 92 ALA C CA 1
ATOM 4530 C C . ALA C 1 92 ? -1.638 1.448 30.830 1.00 47.50 92 ALA C C 1
ATOM 4531 O O . ALA C 1 92 ? -1.300 2.604 31.077 1.00 48.59 92 ALA C O 1
ATOM 4533 N N . GLU C 1 93 ? -1.062 0.391 31.396 1.00 54.23 93 GLU C N 1
ATOM 4534 C CA . GLU C 1 93 ? 0.080 0.546 32.282 1.00 59.02 93 GLU C CA 1
ATOM 4535 C C . GLU C 1 93 ? 1.382 0.417 31.496 1.00 62.10 93 GLU C C 1
ATOM 4536 O O . GLU C 1 93 ? 1.392 0.066 30.309 1.00 58.16 93 GLU C O 1
ATOM 4542 N N . ASP C 1 94 ? 2.501 0.665 32.183 1.00 68.75 94 ASP C N 1
ATOM 4543 C CA . ASP C 1 94 ? 3.817 0.531 31.563 1.00 65.00 94 ASP C CA 1
ATOM 4544 C C . ASP C 1 94 ? 4.105 -0.937 31.251 1.00 59.49 94 ASP C C 1
ATOM 4545 O O . ASP C 1 94 ? 3.788 -1.834 32.045 1.00 54.99 94 ASP C O 1
ATOM 4550 N N . SER C 1 95 ? 4.675 -1.178 30.073 1.00 58.70 95 SER C N 1
ATOM 4551 C CA . SER C 1 95 ? 4.819 -2.530 29.553 1.00 65.38 95 SER C CA 1
ATOM 4552 C C . SER C 1 95 ? 3.479 -3.255 29.651 1.00 62.32 95 SER C C 1
ATOM 4553 O O . SER C 1 95 ? 3.356 -4.247 30.381 1.00 59.70 95 SER C O 1
ATOM 4556 N N . PRO C 1 96 ? 2.467 -2.811 28.916 1.00 61.35 96 PRO C N 1
ATOM 4557 C CA . PRO C 1 96 ? 1.124 -3.344 29.128 1.00 52.04 96 PRO C CA 1
ATOM 4558 C C . PRO C 1 96 ? 0.907 -4.701 28.478 1.00 51.49 96 PRO C C 1
ATOM 4559 O O . PRO C 1 96 ? 1.473 -5.037 27.434 1.00 55.38 96 PRO C O 1
ATOM 4563 N N . ASP C 1 97 ? 0.054 -5.480 29.133 1.00 49.81 97 ASP C N 1
ATOM 4564 C CA . ASP C 1 97 ? -0.463 -6.742 28.631 1.00 51.13 97 ASP C CA 1
ATOM 4565 C C . ASP C 1 97 ? -1.832 -6.579 27.963 1.00 52.62 97 ASP C C 1
ATOM 4566 O O . ASP C 1 97 ? -2.267 -7.482 27.230 1.00 48.11 97 ASP C O 1
ATOM 4571 N N . GLN C 1 98 ? -2.505 -5.436 28.181 1.00 51.26 98 GLN C N 1
ATOM 4572 C CA . GLN C 1 98 ? -3.900 -5.226 27.799 1.00 47.27 98 GLN C CA 1
ATOM 4573 C C . GLN C 1 98 ? -4.208 -3.733 27.797 1.00 42.75 98 GLN C C 1
ATOM 4574 O O . GLN C 1 98 ? -3.494 -2.926 28.392 1.00 42.52 98 GLN C O 1
ATOM 4580 N N . ILE C 1 99 ? -5.298 -3.370 27.132 1.00 43.82 99 ILE C N 1
ATOM 4581 C CA . ILE C 1 99 ? -5.821 -2.009 27.185 1.00 41.67 99 ILE C CA 1
ATOM 4582 C C . ILE C 1 99 ? -7.142 -2.045 27.938 1.00 37.41 99 ILE C C 1
ATOM 4583 O O . ILE C 1 99 ? -7.922 -2.995 27.800 1.00 38.59 99 ILE C O 1
ATOM 4588 N N . MET C 1 100 ? -7.385 -1.026 28.745 1.00 33.19 100 MET C N 1
ATOM 4589 C CA . MET C 1 100 ? -8.610 -0.928 29.518 1.00 39.22 100 MET C CA 1
ATOM 4590 C C . MET C 1 100 ? -9.461 0.218 28.988 1.00 32.87 100 MET C C 1
ATOM 4591 O O . MET C 1 100 ? -8.942 1.284 28.661 1.00 30.96 100 MET C O 1
ATOM 4596 N N . ALA C 1 101 ? -10.767 -0.003 28.918 1.00 30.36 101 ALA C N 1
ATOM 4597 C CA . ALA C 1 101 ? -11.728 1.028 28.555 1.00 28.51 101 ALA C CA 1
ATOM 4598 C C . ALA C 1 101 ? -12.769 1.109 29.655 1.00 29.80 101 ALA C C 1
ATOM 4599 O O . ALA C 1 101 ? -13.399 0.102 29.976 1.00 34.65 101 ALA C O 1
ATOM 4601 N N . ILE C 1 102 ? -12.943 2.286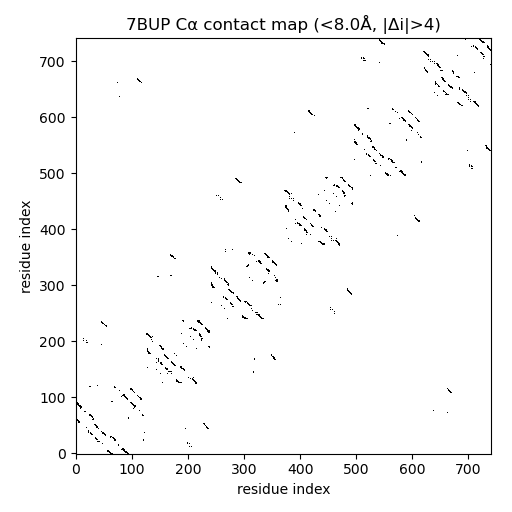 30.242 1.00 30.16 102 ILE C N 1
ATOM 4602 C CA . ILE C 1 102 ? -13.926 2.488 31.303 1.00 29.46 102 ILE C CA 1
ATOM 4603 C C . ILE C 1 102 ? -15.006 3.415 30.779 1.00 29.58 102 ILE C C 1
ATOM 4604 O O . ILE C 1 102 ? -14.724 4.551 30.393 1.00 30.24 102 ILE C O 1
ATOM 4609 N N . LEU C 1 103 ? -16.245 2.961 30.800 1.00 33.21 103 LEU C N 1
ATOM 4610 C CA . LEU C 1 103 ? -17.373 3.788 30.392 1.00 34.23 103 LEU C CA 1
ATOM 4611 C C . LEU C 1 103 ? -18.164 4.200 31.630 1.00 33.43 103 LEU C C 1
ATOM 4612 O O . LEU C 1 103 ? -18.527 3.343 32.433 1.00 33.30 103 LEU C O 1
ATOM 4617 N N . GLU C 1 104 ? -18.425 5.500 31.794 1.00 36.29 104 GLU C N 1
ATOM 4618 C CA . GLU C 1 104 ? -19.293 6.005 32.864 1.00 37.78 104 GLU C CA 1
ATOM 4619 C C . GLU C 1 104 ? -20.553 6.601 32.263 1.00 36.59 104 GLU C C 1
ATOM 4620 O O . GLU C 1 104 ? -20.466 7.568 31.503 1.00 40.22 104 GLU C O 1
ATOM 4626 N N . GLU C 1 105 ? -21.724 6.075 32.611 1.00 35.23 105 GLU C N 1
ATOM 4627 C CA . GLU C 1 105 ? -22.938 6.666 32.048 1.00 40.96 105 GLU C CA 1
ATOM 4628 C C . GLU C 1 105 ? -23.264 7.958 32.795 1.00 43.67 105 GLU C C 1
ATOM 4629 O O . GLU C 1 105 ? -23.138 8.026 34.021 1.00 41.18 105 GLU C O 1
ATOM 4635 N N . LYS C 1 106 ? -23.646 8.993 32.047 1.00 45.11 106 LYS C N 1
ATOM 4636 C CA . LYS C 1 106 ? -24.154 10.188 32.698 1.00 42.77 106 LYS C CA 1
ATOM 4637 C C . LYS C 1 106 ? -25.519 9.890 33.317 1.00 43.50 106 LYS C C 1
ATOM 4638 O O . LYS C 1 106 ? -26.312 9.087 32.797 1.00 40.72 106 LYS C O 1
ATOM 4644 N N . GLN C 1 107 ? -25.781 10.555 34.446 1.00 39.21 107 GLN C N 1
ATOM 4645 C CA . GLN C 1 107 ? -27.071 10.546 35.125 1.00 39.27 107 GLN C CA 1
ATOM 4646 C C . GLN C 1 107 ? -27.393 9.196 35.736 1.00 37.20 107 GLN C C 1
ATOM 4647 O O . GLN C 1 107 ? -28.547 8.928 36.039 1.00 34.47 107 GLN C O 1
ATOM 4653 N N . LYS C 1 108 ? -26.406 8.323 35.912 1.00 37.83 108 LYS C N 1
ATOM 4654 C CA . LYS C 1 108 ? -26.657 7.022 36.513 1.00 33.95 108 LYS C CA 1
ATOM 4655 C C . LYS C 1 108 ? -25.422 6.596 37.277 1.00 35.48 108 LYS C C 1
ATOM 4656 O O . LYS C 1 108 ? -24.315 7.083 37.031 1.00 36.66 108 LYS C O 1
ATOM 4662 N N . GLU C 1 109 ? -25.625 5.647 38.185 1.00 33.11 109 GLU C N 1
ATOM 4663 C CA . GLU C 1 109 ? -24.525 4.971 38.858 1.00 33.00 109 GLU C CA 1
ATOM 4664 C C . GLU C 1 109 ? -24.243 3.673 38.106 1.00 33.05 109 GLU C C 1
ATOM 4665 O O . GLU C 1 109 ? -24.545 2.576 38.556 1.00 35.87 109 GLU C O 1
ATOM 4671 N N . LYS C 1 110 ? -23.668 3.823 36.917 1.00 32.36 110 LYS C N 1
ATOM 4672 C CA . LYS C 1 110 ? -23.411 2.714 36.012 1.00 31.55 110 LYS C CA 1
ATOM 4673 C C . LYS C 1 110 ? -22.020 2.903 35.430 1.00 33.69 110 LYS C C 1
ATOM 4674 O O . LYS C 1 110 ? -21.789 3.865 34.691 1.00 41.12 110 LYS C O 1
ATOM 4680 N N . ILE C 1 111 ? -21.093 2.007 35.765 1.00 31.76 111 ILE C N 1
ATOM 4681 C CA . ILE C 1 111 ? -19.720 2.061 35.263 1.00 32.33 111 ILE C CA 1
ATOM 4682 C C . ILE C 1 111 ? -19.377 0.719 34.624 1.00 32.14 111 ILE C C 1
ATOM 4683 O O . ILE C 1 111 ? -19.553 -0.331 35.251 1.00 39.52 111 ILE C O 1
ATOM 4688 N N . SER C 1 112 ? -18.888 0.748 33.388 1.00 31.40 112 SER C N 1
ATOM 4689 C CA . SER C 1 112 ? -18.540 -0.461 32.655 1.00 32.59 112 SER C CA 1
ATOM 4690 C C . SER C 1 112 ? -17.037 -0.473 32.463 1.00 35.24 112 SER C C 1
ATOM 4691 O O . SER C 1 112 ? -16.447 0.554 32.119 1.00 38.20 112 SER C O 1
ATOM 4694 N N . GLU C 1 113 ? -16.412 -1.613 32.709 1.00 36.96 113 GLU C N 1
ATOM 4695 C CA . GLU C 1 113 ? -14.963 -1.710 32.663 1.00 37.07 113 GLU C CA 1
ATOM 4696 C C . GLU C 1 113 ? -14.608 -2.879 31.766 1.00 34.75 113 GLU C C 1
ATOM 4697 O O . GLU C 1 113 ? -15.022 -4.013 32.025 1.00 38.52 113 GLU C O 1
ATOM 4703 N N . TYR C 1 114 ? -13.880 -2.603 30.703 1.00 33.60 114 TYR C N 1
ATOM 4704 C CA . TYR C 1 114 ? -13.507 -3.623 29.742 1.00 37.65 114 TYR C CA 1
ATOM 4705 C C . TYR C 1 114 ? -11.994 -3.672 29.630 1.00 39.63 114 TYR C C 1
ATOM 4706 O O . TYR C 1 114 ? -11.305 -2.654 29.758 1.00 38.63 114 TYR C O 1
ATOM 4715 N N . SER C 1 115 ? -11.471 -4.851 29.362 1.00 40.67 115 SER C N 1
ATOM 4716 C CA . SER C 1 115 ? -10.055 -4.925 29.086 1.00 41.22 115 SER C CA 1
ATOM 4717 C C . SER C 1 115 ? -9.860 -5.967 28.003 1.00 45.21 115 SER C C 1
ATOM 4718 O O . SER C 1 115 ? -10.450 -7.049 28.060 1.00 47.73 115 SER C O 1
ATOM 4721 N N . LEU C 1 116 ? -9.089 -5.607 26.989 1.00 47.23 116 LEU C N 1
ATOM 4722 C CA . LEU C 1 116 ? -8.789 -6.487 25.878 1.00 50.03 116 LEU C CA 1
ATOM 4723 C C . LEU C 1 116 ? -7.288 -6.729 25.895 1.00 50.13 116 LEU C C 1
ATOM 4724 O O . LEU C 1 116 ? -6.518 -5.793 26.131 1.00 43.34 116 LEU C O 1
ATOM 4729 N N . LYS C 1 117 ? -6.881 -7.985 25.699 1.00 56.23 117 LYS C N 1
ATOM 4730 C CA . LYS C 1 117 ? -5.458 -8.307 25.643 1.00 56.84 117 LYS C CA 1
ATOM 4731 C C . LYS C 1 117 ? -4.832 -7.783 24.350 1.00 54.27 117 LYS C C 1
ATOM 4732 O O . LYS C 1 117 ? -5.471 -7.773 23.286 1.00 48.74 117 LYS C O 1
ATOM 4738 N N . LEU C 1 118 ? -3.562 -7.369 24.441 1.00 49.03 118 LEU C N 1
ATOM 4739 C CA . LEU C 1 118 ? -2.814 -6.850 23.304 1.00 48.59 118 LEU C CA 1
ATOM 4740 C C . LEU C 1 118 ? -2.153 -7.977 22.503 1.00 53.58 118 LEU C C 1
ATOM 4741 O O . LEU C 1 118 ? -2.029 -9.113 22.966 1.00 58.76 118 LEU C O 1
ATOM 4746 N N . MET C 1 119 ? -1.754 -7.644 21.268 1.00 57.07 119 MET C N 1
ATOM 4747 C CA . MET C 1 119 ? -0.947 -8.490 20.394 1.00 51.78 119 MET C CA 1
ATOM 4748 C C . MET C 1 119 ? 0.245 -7.683 19.901 1.00 56.00 119 MET C C 1
ATOM 4749 O O . MET C 1 119 ? 0.196 -6.450 19.848 1.00 56.04 119 MET C O 1
ATOM 4754 N N . ASP C 1 120 ? 1.326 -8.378 19.548 1.00 63.66 120 ASP C N 1
ATOM 4755 C CA . ASP C 1 120 ? 2.445 -7.699 18.904 1.00 59.40 120 ASP C CA 1
ATOM 4756 C C . ASP C 1 120 ? 2.089 -7.450 17.439 1.00 56.04 120 ASP C C 1
ATOM 4757 O O . ASP C 1 120 ? 1.676 -8.375 16.726 1.00 48.85 120 ASP C O 1
ATOM 4762 N N . ILE C 1 121 ? 2.186 -6.192 17.002 1.00 55.18 121 ILE C N 1
ATOM 4763 C CA . ILE C 1 121 ? 2.015 -5.833 15.595 1.00 55.24 121 ILE C CA 1
ATOM 4764 C C . ILE C 1 121 ? 3.121 -4.868 15.184 1.00 55.35 121 ILE C C 1
ATOM 4765 O O . ILE C 1 121 ? 3.541 -4.019 15.977 1.00 57.95 121 ILE C O 1
ATOM 4770 N N . ASP C 1 122 ? 3.580 -4.988 13.934 1.00 59.70 122 ASP C N 1
ATOM 4771 C CA . ASP C 1 122 ? 4.653 -4.125 13.412 1.00 65.23 122 ASP C CA 1
ATOM 4772 C C . ASP C 1 122 ? 4.093 -2.788 12.884 1.00 58.00 122 ASP C C 1
ATOM 4773 O O . ASP C 1 122 ? 3.115 -2.759 12.123 1.00 52.78 122 ASP C O 1
ATOM 4778 N N . MET C 1 131 ? 3.785 16.408 1.554 1.00 78.17 131 MET C N 1
ATOM 4779 C CA . MET C 1 131 ? 4.028 16.344 0.115 1.00 82.27 131 MET C CA 1
ATOM 4780 C C . MET C 1 131 ? 3.547 17.625 -0.589 1.00 77.90 131 MET C C 1
ATOM 4781 O O . MET C 1 131 ? 2.792 18.434 -0.028 1.00 70.95 131 MET C O 1
ATOM 4786 N N . GLU C 1 132 ? 4.027 17.791 -1.817 1.00 77.75 132 GLU C N 1
ATOM 4787 C CA . GLU C 1 132 ? 3.587 18.834 -2.733 1.00 78.19 132 GLU C CA 1
ATOM 4788 C C . GLU C 1 132 ? 2.474 18.287 -3.626 1.00 73.18 132 GLU C C 1
ATOM 4789 O O . GLU C 1 132 ? 2.577 17.173 -4.153 1.00 73.43 132 GLU C O 1
ATOM 4795 N N . TYR C 1 133 ? 1.413 19.073 -3.793 1.00 62.70 133 TYR C N 1
ATOM 4796 C CA . TYR C 1 133 ? 0.249 18.616 -4.529 1.00 55.32 133 TYR C CA 1
ATOM 4797 C C . TYR C 1 133 ? -0.115 19.585 -5.641 1.00 56.03 133 TYR C C 1
ATOM 4798 O O . TYR C 1 133 ? 0.048 20.806 -5.522 1.00 55.43 133 TYR C O 1
ATOM 4807 N N . ASP C 1 134 ? -0.630 19.007 -6.728 1.00 55.41 134 ASP C N 1
ATOM 4808 C CA . ASP C 1 134 ? -1.052 19.806 -7.871 1.00 57.12 134 ASP C CA 1
ATOM 4809 C C . ASP C 1 134 ? -2.386 20.510 -7.610 1.00 54.66 134 ASP C C 1
ATOM 4810 O O . ASP C 1 134 ? -2.565 21.663 -8.024 1.00 56.83 134 ASP C O 1
ATOM 4815 N N . ALA C 1 135 ? -3.341 19.844 -6.945 1.00 49.37 135 ALA C N 1
ATOM 4816 C CA . ALA C 1 135 ? -4.648 20.460 -6.713 1.00 48.11 135 ALA C CA 1
ATOM 4817 C C . ALA C 1 135 ? -5.231 20.031 -5.369 1.00 43.93 135 ALA C C 1
ATOM 4818 O O . ALA C 1 135 ? -5.007 18.909 -4.911 1.00 41.26 135 ALA C O 1
ATOM 4820 N N . VAL C 1 136 ? -6.012 20.923 -4.757 1.00 38.42 136 VAL C N 1
ATOM 4821 C CA . VAL C 1 136 ? -6.673 20.661 -3.482 1.00 35.66 136 VAL C CA 1
ATOM 4822 C C . VAL C 1 136 ? -8.171 20.979 -3.616 1.00 39.66 136 VAL C C 1
ATOM 4823 O O . VAL C 1 136 ? -8.549 22.120 -3.925 1.00 40.64 136 VAL C O 1
ATOM 4827 N N . VAL C 1 137 ? -9.024 19.986 -3.360 1.00 36.48 137 VAL C N 1
ATOM 4828 C CA . VAL C 1 137 ? -10.472 20.174 -3.350 1.00 33.81 137 VAL C CA 1
ATOM 4829 C C . VAL C 1 137 ? -11.008 20.094 -1.919 1.00 36.13 137 VAL C C 1
ATOM 4830 O O . VAL C 1 137 ? -10.639 19.190 -1.160 1.00 38.05 137 VAL C O 1
ATOM 4834 N N . ASN C 1 138 ? -11.879 21.037 -1.545 1.00 35.24 138 ASN C N 1
ATOM 4835 C CA . ASN C 1 138 ? -12.640 20.952 -0.296 1.00 38.85 138 ASN C CA 1
ATOM 4836 C C . ASN C 1 138 ? -14.132 20.905 -0.601 1.00 38.67 138 ASN C C 1
ATOM 4837 O O . ASN C 1 138 ? -14.653 21.751 -1.331 1.00 39.60 138 ASN C O 1
ATOM 4842 N N . MET C 1 139 ? -14.832 19.938 -0.033 1.00 37.21 139 MET C N 1
ATOM 4843 C CA . MET C 1 139 ? -16.252 19.794 -0.310 1.00 36.96 139 MET C CA 1
ATOM 4844 C C . MET C 1 139 ? -16.888 19.067 0.862 1.00 40.26 139 MET C C 1
ATOM 4845 O O . MET C 1 139 ? -16.182 18.507 1.708 1.00 38.08 139 MET C O 1
ATOM 4850 N N . PRO C 1 140 ? -18.213 19.085 0.962 1.00 42.19 140 PRO C N 1
ATOM 4851 C CA . PRO C 1 140 ? -18.852 18.319 2.029 1.00 33.48 140 PRO C CA 1
ATOM 4852 C C . PRO C 1 140 ? -18.558 16.844 1.854 1.00 34.97 140 PRO C C 1
ATOM 4853 O O . PRO C 1 140 ? -18.610 16.307 0.744 1.00 37.50 140 PRO C O 1
ATOM 4857 N N . SER C 1 141 ? -18.192 16.207 2.966 1.00 34.44 141 SER C N 1
ATOM 4858 C CA . SER C 1 141 ? -17.942 14.774 2.965 1.00 31.85 141 SER C CA 1
ATOM 4859 C C . SER C 1 141 ? -19.198 13.990 2.602 1.00 33.15 141 SER C C 1
ATOM 4860 O O . SER C 1 141 ? -19.105 12.936 1.972 1.00 33.11 141 SER C O 1
ATOM 4863 N N . SER C 1 142 ? -20.382 14.482 2.997 1.00 36.82 142 SER C N 1
ATOM 4864 C CA . SER C 1 142 ? -21.634 13.832 2.600 1.00 35.85 142 SER C CA 1
ATOM 4865 C C . SER C 1 142 ? -21.735 13.739 1.096 1.00 33.25 142 SER C C 1
ATOM 4866 O O . SER C 1 142 ? -22.080 12.689 0.548 1.00 30.81 142 SER C O 1
ATOM 4869 N N . ASP C 1 143 ? -21.461 14.847 0.412 1.00 34.38 143 ASP C N 1
ATOM 4870 C CA . ASP C 1 143 ? -21.634 14.865 -1.033 1.00 35.53 143 ASP C CA 1
ATOM 4871 C C . ASP C 1 143 ? -20.621 13.948 -1.701 1.00 35.25 143 ASP C C 1
ATOM 4872 O O . ASP C 1 143 ? -20.969 13.217 -2.632 1.00 41.31 143 ASP C O 1
ATOM 4877 N N . PHE C 1 144 ? -19.383 13.910 -1.190 1.00 33.03 144 PHE C N 1
ATOM 4878 C CA . PHE C 1 144 ? -18.398 12.991 -1.748 1.00 31.81 144 PHE C CA 1
ATOM 4879 C C . PHE C 1 144 ? -18.760 11.540 -1.470 1.00 31.62 144 PHE C C 1
ATOM 4880 O O . PHE C 1 144 ? -18.644 10.689 -2.363 1.00 33.36 144 PHE C O 1
ATOM 4888 N N . ALA C 1 145 ? -19.192 11.232 -0.242 1.00 31.54 145 ALA C N 1
ATOM 4889 C CA . ALA C 1 145 ? -19.674 9.887 0.052 1.00 30.05 145 ALA C CA 1
ATOM 4890 C C . ALA C 1 145 ? -20.785 9.476 -0.916 1.00 33.79 145 ALA C C 1
ATOM 4891 O O . ALA C 1 145 ? -20.773 8.364 -1.456 1.00 33.81 145 ALA C O 1
ATOM 4893 N N . LYS C 1 146 ? -21.731 10.377 -1.190 1.00 28.34 146 LYS C N 1
ATOM 4894 C CA . LYS C 1 146 ? -22.876 9.978 -1.989 1.00 29.17 146 LYS C CA 1
ATOM 4895 C C . LYS C 1 146 ? -22.465 9.635 -3.407 1.00 32.12 146 LYS C C 1
ATOM 4896 O O . LYS C 1 146 ? -22.893 8.610 -3.946 1.00 35.79 146 LYS C O 1
ATOM 4902 N N . LEU C 1 147 ? -21.597 10.455 -4.013 1.00 32.39 147 LEU C N 1
ATOM 4903 C CA . LEU C 1 147 ? -21.196 10.225 -5.398 1.00 30.63 147 LEU C CA 1
ATOM 4904 C C . LEU C 1 147 ? -20.337 8.978 -5.536 1.00 34.65 147 LEU C C 1
ATOM 4905 O O . LEU C 1 147 ? -20.477 8.240 -6.519 1.00 35.22 147 LEU C O 1
ATOM 4910 N N . VAL C 1 148 ? -19.481 8.704 -4.549 1.00 34.54 148 VAL C N 1
ATOM 4911 C CA . VAL C 1 148 ? -18.736 7.449 -4.538 1.00 33.89 148 VAL C CA 1
ATOM 4912 C C . VAL C 1 148 ? -19.699 6.257 -4.569 1.00 37.16 148 VAL C C 1
ATOM 4913 O O . VAL C 1 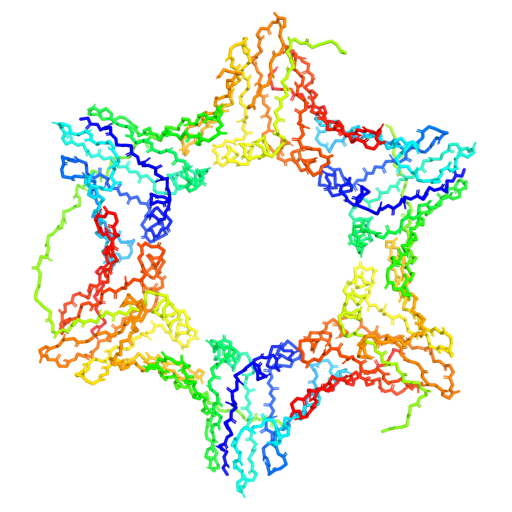148 ? -19.623 5.398 -5.460 1.00 35.63 148 VAL C O 1
ATOM 4917 N N . ARG C 1 149 ? -20.662 6.218 -3.640 1.00 37.64 149 ARG C N 1
ATOM 4918 C CA . ARG C 1 149 ? -21.580 5.083 -3.598 1.00 38.25 149 ARG C CA 1
ATOM 4919 C C . ARG C 1 149 ? -22.383 4.983 -4.885 1.00 40.81 149 ARG C C 1
ATOM 4920 O O . ARG C 1 149 ? -22.552 3.891 -5.444 1.00 43.84 149 ARG C O 1
ATOM 4928 N N . ASP C 1 150 ? -22.860 6.122 -5.391 1.00 39.16 150 ASP C N 1
ATOM 4929 C CA . ASP C 1 150 ? -23.686 6.104 -6.590 1.00 38.21 150 ASP C CA 1
ATOM 4930 C C . ASP C 1 150 ? -22.895 5.626 -7.796 1.00 43.05 150 ASP C C 1
ATOM 4931 O O . ASP C 1 150 ? -23.418 4.872 -8.625 1.00 46.76 150 ASP C O 1
ATOM 4936 N N . LEU C 1 151 ? -21.632 6.038 -7.913 1.00 38.09 151 LEU C N 1
ATOM 4937 C CA . LEU C 1 151 ? -20.876 5.676 -9.103 1.00 39.31 151 LEU C CA 1
ATOM 4938 C C . LEU C 1 151 ? -20.220 4.315 -8.973 1.00 42.07 151 LEU C C 1
ATOM 4939 O O . LEU C 1 151 ? -19.845 3.726 -9.992 1.00 43.95 151 LEU C O 1
ATOM 4944 N N . LYS C 1 152 ? -20.073 3.808 -7.747 1.00 44.73 152 LYS C N 1
ATOM 4945 C CA . LYS C 1 152 ? -19.620 2.437 -7.562 1.00 43.55 152 LYS C CA 1
ATOM 4946 C C . LYS C 1 152 ? -20.576 1.454 -8.217 1.00 42.58 152 LYS C C 1
ATOM 4947 O O . LYS C 1 152 ? -20.166 0.358 -8.620 1.00 43.10 152 LYS C O 1
ATOM 4953 N N . ASN C 1 153 ? -21.847 1.838 -8.358 1.00 41.24 153 ASN C N 1
ATOM 4954 C CA . ASN C 1 153 ? -22.821 0.961 -8.992 1.00 44.92 153 ASN C CA 1
ATOM 4955 C C . ASN C 1 153 ? -22.553 0.758 -10.479 1.00 44.81 153 ASN C C 1
ATOM 4956 O O . ASN C 1 153 ? -23.124 -0.164 -11.071 1.00 50.39 153 ASN C O 1
ATOM 4961 N N . LEU C 1 154 ? -21.715 1.578 -11.107 1.00 40.34 154 LEU C N 1
ATOM 4962 C CA . LEU C 1 154 ? -21.502 1.403 -12.533 1.00 44.19 154 LEU C CA 1
ATOM 4963 C C . LEU C 1 154 ? -20.130 0.868 -12.895 1.00 45.85 154 LEU C C 1
ATOM 4964 O O . LEU C 1 154 ? -19.975 0.320 -13.992 1.00 54.76 154 LEU C O 1
ATOM 4969 N N . SER C 1 155 ? -19.134 0.994 -12.033 1.00 45.02 155 SER C N 1
ATOM 4970 C CA . SER C 1 155 ? -17.834 0.411 -12.356 1.00 47.33 155 SER C CA 1
ATOM 4971 C C . SER C 1 155 ? -17.016 0.352 -11.079 1.00 47.41 155 SER C C 1
ATOM 4972 O O . SER C 1 155 ? -17.454 0.787 -10.004 1.00 45.91 155 SER C O 1
ATOM 4975 N N . GLU C 1 156 ? -15.807 -0.186 -11.217 1.00 48.13 156 GLU C N 1
ATOM 4976 C CA . GLU C 1 156 ? -14.874 -0.309 -10.111 1.00 45.16 156 GLU C CA 1
ATOM 4977 C C . GLU C 1 156 ? -13.782 0.758 -10.096 1.00 46.93 15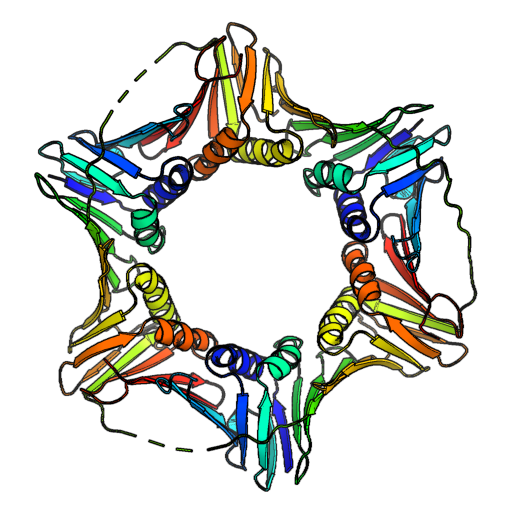6 GLU C C 1
ATOM 4978 O O . GLU C 1 156 ? -12.867 0.650 -9.273 1.00 53.46 156 GLU C O 1
ATOM 4984 N N . SER C 1 157 ? -13.836 1.786 -10.957 1.00 40.04 157 SER C N 1
ATOM 4985 C CA . SER C 1 157 ? -12.847 2.859 -10.892 1.00 40.56 157 SER C CA 1
ATOM 4986 C C . SER C 1 157 ? -13.473 4.217 -11.171 1.00 41.71 157 SER C C 1
ATOM 4987 O O . SER C 1 157 ? -14.350 4.354 -12.033 1.00 48.47 157 SER C O 1
ATOM 4990 N N . LEU C 1 158 ? -13.002 5.226 -10.448 1.00 37.52 158 LEU C N 1
ATOM 4991 C CA . LEU C 1 158 ? -13.558 6.570 -10.492 1.00 37.53 158 LEU C CA 1
ATOM 4992 C C . LEU C 1 158 ? -12.505 7.472 -11.120 1.00 39.53 158 LEU C C 1
ATOM 4993 O O . LEU C 1 158 ? -11.401 7.589 -10.584 1.00 39.53 158 LEU C O 1
ATOM 4998 N N . ARG C 1 159 ? -12.817 8.096 -12.254 1.00 35.12 159 ARG C N 1
ATOM 4999 C CA . ARG C 1 159 ? -11.880 9.053 -12.830 1.00 33.28 159 ARG C CA 1
ATOM 5000 C C . ARG C 1 159 ? -12.132 10.430 -12.225 1.00 33.82 159 ARG C C 1
ATOM 5001 O O . ARG C 1 159 ? -13.284 10.814 -12.001 1.00 36.45 159 ARG C O 1
ATOM 5009 N N . VAL C 1 160 ? -11.059 11.160 -11.911 1.00 32.84 160 VAL C N 1
ATOM 5010 C CA . VAL C 1 160 ? -11.159 12.452 -11.221 1.00 30.80 160 VAL C CA 1
ATOM 5011 C C . VAL C 1 160 ? -10.396 13.491 -12.023 1.00 31.48 160 VAL C C 1
ATOM 5012 O O . VAL C 1 160 ? -9.200 13.322 -12.280 1.00 33.85 160 VAL C O 1
ATOM 5016 N N . VAL C 1 161 ? -11.071 14.565 -12.417 1.00 30.59 161 VAL C N 1
ATOM 5017 C CA . VAL C 1 161 ? -10.458 15.546 -13.300 1.00 31.49 161 VAL C CA 1
ATOM 5018 C C . VAL C 1 161 ? -10.728 16.920 -12.718 1.00 33.35 161 VAL C C 1
ATOM 5019 O O . VAL C 1 161 ? -11.891 17.311 -12.560 1.00 35.18 161 VAL C O 1
ATOM 5023 N N . VAL C 1 162 ? -9.666 17.649 -12.382 1.00 35.88 162 VAL C N 1
ATOM 5024 C CA . VAL C 1 162 ? -9.811 18.916 -11.668 1.00 40.96 162 VAL C CA 1
ATOM 5025 C C . VAL C 1 162 ? -9.217 20.049 -12.493 1.00 42.27 162 VAL C C 1
ATOM 5026 O O . VAL C 1 162 ? -8.040 19.998 -12.878 1.00 45.90 162 VAL C O 1
ATOM 5030 N N . THR C 1 163 ? -10.016 21.086 -12.714 1.00 44.18 163 THR C N 1
ATOM 5031 C CA . THR C 1 163 ? -9.604 22.329 -13.357 1.00 51.17 163 THR C CA 1
ATOM 5032 C C . THR C 1 163 ? -10.016 23.504 -12.470 1.00 50.11 163 THR C C 1
ATOM 5033 O O . THR C 1 163 ? -10.688 23.340 -11.451 1.00 46.31 163 THR C O 1
ATOM 5037 N N . LYS C 1 164 ? -9.587 24.706 -12.860 1.00 54.50 164 LYS C N 1
ATOM 5038 C CA . LYS C 1 164 ? -9.885 25.881 -12.047 1.00 50.42 164 LYS C CA 1
ATOM 5039 C C . LYS C 1 164 ? -11.384 26.082 -11.888 1.00 54.16 164 LYS C C 1
ATOM 5040 O O . LYS C 1 164 ? -11.832 26.663 -10.894 1.00 53.66 164 LYS C O 1
ATOM 5046 N N . ASP C 1 165 ? -12.173 25.592 -12.837 1.00 53.96 165 ASP C N 1
ATOM 5047 C CA . ASP C 1 165 ? -13.586 25.911 -12.885 1.00 51.94 165 ASP C CA 1
ATOM 5048 C C . ASP C 1 165 ? -14.481 24.750 -12.470 1.00 50.32 165 ASP C C 1
ATOM 5049 O O . ASP C 1 165 ? -15.682 24.966 -12.249 1.00 49.38 165 ASP C O 1
ATOM 5054 N N . SER C 1 166 ? -13.938 23.540 -12.339 1.00 47.19 166 SER C N 1
ATOM 5055 C CA . SER C 1 166 ? -14.798 22.410 -12.036 1.00 42.64 166 SER C CA 1
ATOM 5056 C C . SER C 1 166 ? -13.983 21.215 -11.550 1.00 43.57 166 SER C C 1
ATOM 5057 O O . SER C 1 166 ? -12.774 21.113 -11.789 1.00 41.81 166 SER C O 1
ATOM 5060 N N . VAL C 1 167 ? -14.691 20.312 -10.854 1.00 40.51 167 VAL C N 1
ATOM 5061 C CA . VAL C 1 167 ? -14.259 18.948 -10.534 1.00 41.79 167 VAL C CA 1
ATOM 5062 C C . VAL C 1 167 ? -15.202 17.980 -11.240 1.00 44.15 167 VAL C C 1
ATOM 5063 O O . VAL C 1 167 ? -16.427 18.118 -11.123 1.00 42.69 167 VAL C O 1
ATOM 5067 N N . LYS C 1 168 ? -14.653 16.963 -11.902 1.00 41.59 168 LYS C N 1
ATOM 5068 C CA . LYS C 1 168 ? -15.465 16.009 -12.657 1.00 37.91 168 LYS C CA 1
ATOM 5069 C C . LYS C 1 168 ? -15.127 14.580 -12.241 1.00 35.35 168 LYS C C 1
ATOM 5070 O O . LYS C 1 168 ? -13.970 14.154 -12.343 1.00 35.81 168 LYS C O 1
ATOM 5076 N N . PHE C 1 169 ? -16.134 13.838 -11.782 1.00 38.08 169 PHE C N 1
ATOM 5077 C CA . PHE C 1 169 ? -16.000 12.425 -11.420 1.00 34.74 169 PHE C CA 1
ATOM 5078 C C . PHE C 1 169 ? -16.754 11.586 -12.446 1.00 36.48 169 PHE C C 1
ATOM 5079 O O . PHE C 1 169 ? -17.936 11.842 -12.688 1.00 39.29 169 PHE C O 1
ATOM 5087 N N . THR C 1 170 ? -16.082 10.597 -13.049 1.00 33.83 170 THR C N 1
ATOM 5088 C CA . THR C 1 170 ? -16.689 9.721 -14.048 1.00 34.57 170 THR C CA 1
ATOM 5089 C C . THR C 1 170 ? -16.401 8.257 -13.727 1.00 35.89 170 THR C C 1
ATOM 5090 O O . THR C 1 170 ? -15.385 7.925 -13.105 1.00 39.54 170 THR C O 1
ATOM 5094 N N . SER C 1 171 ? -17.290 7.378 -14.193 1.00 38.40 171 SER C N 1
ATOM 5095 C CA . SER C 1 171 ? -17.216 5.943 -13.913 1.00 41.45 171 SER C CA 1
ATOM 5096 C C . SER C 1 171 ? -17.957 5.214 -15.019 1.00 41.48 171 SER C C 1
ATOM 5097 O O . SER C 1 171 ? -19.149 5.463 -15.206 1.00 38.43 171 SER C O 1
ATOM 5100 N N . GLU C 1 172 ? -17.267 4.320 -15.731 1.00 45.07 172 GLU C N 1
ATOM 5101 C CA . GLU C 1 172 ? -17.777 3.698 -16.951 1.00 47.56 172 GLU C CA 1
ATOM 5102 C C . GLU C 1 172 ? -17.736 2.186 -16.814 1.00 47.49 172 GLU C C 1
ATOM 5103 O O . GLU C 1 172 ? -16.702 1.623 -16.454 1.00 55.01 172 GLU C O 1
ATOM 5109 N N . GLY C 1 173 ? -18.840 1.535 -17.136 1.00 47.43 173 GLY C N 1
ATOM 5110 C CA . GLY C 1 173 ? -18.961 0.111 -16.938 1.00 50.39 173 GLY C CA 1
ATOM 5111 C C . GLY C 1 173 ? -19.718 -0.486 -18.101 1.00 63.28 173 GLY C C 1
ATOM 5112 O O . GLY C 1 173 ? -20.054 0.230 -19.058 1.00 65.50 173 GLY C O 1
ATOM 5113 N N . ASP C 1 174 ? -19.997 -1.791 -18.033 1.00 62.44 174 ASP C N 1
ATOM 5114 C CA . ASP C 1 174 ? -20.529 -2.472 -19.206 1.00 67.39 174 ASP C CA 1
ATOM 5115 C C . ASP C 1 174 ? -22.005 -2.160 -19.386 1.00 69.69 174 ASP C C 1
ATOM 5116 O O . ASP C 1 174 ? -22.505 -2.069 -20.513 1.00 65.90 174 ASP C O 1
ATOM 5121 N N . SER C 1 175 ? -22.711 -1.945 -18.286 1.00 72.07 175 SER C N 1
ATOM 5122 C CA . SER C 1 175 ? -24.053 -1.385 -18.369 1.00 62.91 175 SER C CA 1
ATOM 5123 C C . SER C 1 175 ? -24.014 0.025 -18.960 1.00 63.51 175 SER C C 1
ATOM 5124 O O . SER C 1 175 ? -24.571 0.282 -20.038 1.00 60.04 175 SER C O 1
ATOM 5127 N N . GLY C 1 176 ? -23.312 0.938 -18.291 1.00 61.30 176 GLY C N 1
ATOM 5128 C CA . GLY C 1 176 ? -23.272 2.301 -18.777 1.00 58.39 176 GLY C CA 1
ATOM 5129 C C . GLY C 1 176 ? -22.299 3.130 -17.971 1.00 57.88 176 GLY C C 1
ATOM 5130 O O . GLY C 1 176 ? -21.638 2.633 -17.056 1.00 56.64 176 GLY C O 1
ATOM 5131 N N . SER C 1 177 ? -22.218 4.411 -18.334 1.00 50.14 177 SER C N 1
ATOM 5132 C CA . SER C 1 177 ? -21.307 5.379 -17.741 1.00 41.00 177 SER C CA 1
ATOM 5133 C C . SER C 1 177 ? -22.081 6.377 -16.895 1.00 42.95 177 SER C C 1
ATOM 5134 O O . SER C 1 177 ? -23.300 6.486 -16.991 1.00 46.67 177 SER C O 1
ATOM 5137 N N . GLY C 1 178 ? -21.366 7.119 -16.063 1.00 42.86 178 GLY C N 1
ATOM 5138 C CA . GLY C 1 178 ? -21.995 8.219 -15.355 1.00 36.95 178 GLY C CA 1
ATOM 5139 C C . GLY C 1 178 ? -20.951 9.219 -14.914 1.00 40.22 178 GLY C C 1
ATOM 5140 O O . GLY C 1 178 ? -19.850 8.819 -14.524 1.00 40.57 178 GLY C O 1
ATOM 5141 N N . SER C 1 179 ? -21.258 10.513 -14.980 1.00 39.16 179 SER C N 1
ATOM 5142 C CA . SER C 1 179 ? -20.310 11.548 -14.607 1.00 36.50 179 SER C CA 1
ATOM 5143 C C . SER C 1 179 ? -20.985 12.549 -13.673 1.00 40.25 179 SER C C 1
ATOM 5144 O O . SER C 1 179 ? -22.161 12.873 -13.865 1.00 42.16 179 SER C O 1
ATOM 5147 N N . VAL C 1 180 ? -20.262 13.035 -12.660 1.00 34.31 180 VAL C N 1
ATOM 5148 C CA . VAL C 1 180 ? -20.790 14.027 -11.722 1.00 35.40 180 VAL C CA 1
ATOM 5149 C C . VAL C 1 180 ? -19.852 15.217 -11.757 1.00 38.03 180 VAL C C 1
ATOM 5150 O O . VAL C 1 180 ? -18.638 15.051 -11.600 1.00 43.09 180 VAL C O 1
ATOM 5154 N N . ILE C 1 181 ? -20.399 16.411 -11.976 1.00 38.28 181 ILE C N 1
ATOM 5155 C CA . ILE C 1 181 ? -19.592 17.610 -12.198 1.00 37.50 181 ILE C CA 1
ATOM 5156 C C . ILE C 1 181 ? -19.947 18.646 -11.138 1.00 34.91 181 ILE C C 1
ATOM 5157 O O . ILE C 1 181 ? -21.112 19.035 -11.007 1.00 35.86 181 ILE C O 1
ATOM 5162 N N . LEU C 1 182 ? -18.955 19.106 -10.394 1.00 33.44 182 LEU C N 1
ATOM 5163 C CA . LEU C 1 182 ? -19.193 20.091 -9.354 1.00 37.15 182 LEU C CA 1
ATOM 5164 C C . LEU C 1 182 ? -18.429 21.366 -9.669 1.00 38.43 182 LEU C C 1
ATOM 5165 O O . LEU C 1 182 ? -17.304 21.306 -10.171 1.00 42.80 182 LEU C O 1
ATOM 5170 N N . LYS C 1 183 ? -19.032 22.524 -9.348 1.00 37.47 183 LYS C N 1
ATOM 5171 C CA . LYS C 1 183 ? -18.373 23.811 -9.551 1.00 45.11 183 LYS C CA 1
ATOM 5172 C C . LYS C 1 183 ? -18.075 24.492 -8.215 1.00 45.44 183 LYS C C 1
ATOM 5173 O O . LYS C 1 183 ? -18.802 24.288 -7.237 1.00 42.59 183 LYS C O 1
ATOM 5179 N N . PRO C 1 184 ? -17.029 25.314 -8.142 1.00 43.18 184 PRO C N 1
ATOM 5180 C CA . PRO C 1 184 ? -16.734 26.015 -6.889 1.00 38.34 184 PRO C CA 1
ATOM 5181 C C . PRO C 1 184 ? -17.866 26.961 -6.516 1.00 44.40 184 PRO C C 1
ATOM 5182 O O . PRO C 1 184 ? -18.554 27.508 -7.380 1.00 50.10 184 PRO C O 1
ATOM 5186 N N . TYR C 1 185 ? -18.078 27.125 -5.215 1.00 41.08 185 TYR C N 1
ATOM 5187 C CA . TYR C 1 185 ? -18.966 28.158 -4.710 1.00 39.82 185 TYR C CA 1
ATOM 5188 C C . TYR C 1 185 ? -18.613 28.352 -3.243 1.00 44.33 185 TYR C C 1
ATOM 5189 O O . TYR C 1 185 ? -17.990 27.492 -2.613 1.00 45.42 185 TYR C O 1
ATOM 5198 N N . THR C 1 186 ? -18.957 29.522 -2.730 1.00 45.58 186 THR C N 1
ATOM 5199 C CA . THR C 1 186 ? -18.869 29.806 -1.313 1.00 41.41 186 THR C CA 1
ATOM 5200 C C . THR C 1 186 ? -20.274 29.814 -0.753 1.00 49.45 186 THR C C 1
ATOM 5201 O O . THR C 1 186 ? -21.161 30.480 -1.299 1.00 54.80 186 THR C O 1
ATOM 5205 N N . ASN C 1 187 ? -20.478 29.090 0.328 1.00 52.58 187 ASN C N 1
ATOM 5206 C CA . ASN C 1 187 ? -21.770 29.074 0.992 1.00 52.30 187 ASN C CA 1
ATOM 5207 C C . ASN C 1 187 ? -21.738 30.127 2.102 1.00 49.76 187 ASN C C 1
ATOM 5208 O O . ASN C 1 187 ? -21.020 29.971 3.095 1.00 45.53 187 ASN C O 1
ATOM 5213 N N . LEU C 1 188 ? -22.512 31.206 1.932 1.00 50.97 188 LEU C N 1
ATOM 5214 C CA . LEU C 1 188 ? -22.415 32.337 2.857 1.00 48.86 188 LEU C CA 1
ATOM 5215 C C . LEU C 1 188 ? -23.009 32.027 4.227 1.00 49.74 188 LEU C C 1
ATOM 5216 O O . LEU C 1 188 ? -22.580 32.619 5.226 1.00 49.07 188 LEU C O 1
ATOM 5221 N N . LYS C 1 189 ? -23.984 31.117 4.311 1.00 54.33 189 LYS C N 1
ATOM 5222 C CA . LYS C 1 189 ? -24.571 30.825 5.617 1.00 57.76 189 LYS C CA 1
ATOM 5223 C C . LYS C 1 189 ? -23.662 29.899 6.420 1.00 56.85 189 LYS C C 1
ATOM 5224 O O . LYS C 1 189 ? -23.464 30.100 7.623 1.00 55.09 189 LYS C O 1
ATOM 5230 N N . ASN C 1 190 ? -23.049 28.913 5.765 1.00 56.98 190 ASN C N 1
ATOM 5231 C CA . ASN C 1 190 ? -22.176 27.959 6.455 1.00 55.80 190 ASN C CA 1
ATOM 5232 C C . ASN C 1 190 ? -20.990 27.653 5.545 1.00 49.38 190 ASN C C 1
ATOM 5233 O O . ASN C 1 190 ? -21.107 26.869 4.600 1.00 49.28 190 ASN C O 1
ATOM 5238 N N . GLU C 1 191 ? -19.846 28.270 5.841 1.00 49.91 191 GLU C N 1
ATOM 5239 C CA . GLU C 1 191 ? -18.695 28.173 4.949 1.00 47.40 191 GLU C CA 1
ATOM 5240 C C . GLU C 1 191 ? -18.241 26.733 4.750 1.00 46.97 191 GLU C C 1
ATOM 5241 O O . GLU C 1 191 ? -17.651 26.417 3.712 1.00 46.70 191 GLU C O 1
ATOM 5247 N N . ARG C 1 192 ? -18.523 25.845 5.717 1.00 53.39 192 ARG C N 1
ATOM 5248 C CA . ARG C 1 192 ? -18.090 24.449 5.625 1.00 46.93 192 ARG C CA 1
ATOM 5249 C C . ARG C 1 192 ? -18.772 23.710 4.478 1.00 46.54 192 ARG C C 1
ATOM 5250 O O . ARG C 1 192 ? -18.236 22.710 3.987 1.00 48.99 192 ARG C O 1
ATOM 5258 N N . GLU C 1 193 ? -19.947 24.173 4.041 1.00 47.16 193 GLU C N 1
ATOM 5259 C CA . GLU C 1 193 ? -20.661 23.572 2.920 1.00 48.27 193 GLU C CA 1
ATOM 5260 C C . GLU C 1 193 ? -20.180 24.099 1.565 1.00 48.06 193 GLU C C 1
ATOM 5261 O O . GLU C 1 193 ? -20.806 23.811 0.534 1.00 51.49 193 GLU C O 1
ATOM 5267 N N . SER C 1 194 ? -19.085 24.848 1.540 1.00 41.75 194 SER C N 1
ATOM 5268 C CA . SER C 1 194 ? -18.543 25.335 0.289 1.00 45.76 194 SER C CA 1
ATOM 5269 C C . SER C 1 194 ? -17.914 24.194 -0.507 1.00 39.42 194 SER C C 1
ATOM 5270 O O . SER C 1 194 ? -17.719 23.090 -0.007 1.00 44.14 194 SER C O 1
ATOM 5273 N N . VAL C 1 195 ? -17.629 24.475 -1.776 1.00 39.30 195 VAL C N 1
ATOM 5274 C CA . VAL C 1 195 ? -16.742 23.672 -2.612 1.00 35.61 195 VAL C CA 1
ATOM 5275 C C . VAL C 1 195 ? -15.647 24.612 -3.090 1.00 37.23 195 VAL C C 1
ATOM 5276 O O . VAL C 1 195 ? -15.945 25.681 -3.640 1.00 40.55 195 VAL C O 1
ATOM 5280 N N . THR C 1 196 ? -14.393 24.257 -2.826 1.00 34.30 196 THR C N 1
ATOM 5281 C CA . THR C 1 196 ? -13.270 25.103 -3.191 1.00 33.69 196 THR C CA 1
ATOM 5282 C C . THR C 1 196 ? -12.266 24.272 -3.968 1.00 39.73 196 THR C C 1
ATOM 5283 O O . THR C 1 196 ? -12.098 23.075 -3.720 1.00 38.91 196 THR C O 1
ATOM 5287 N N . ILE C 1 197 ? -11.619 24.920 -4.930 1.00 41.61 197 ILE C N 1
ATOM 5288 C CA . ILE C 1 197 ? -10.595 24.307 -5.763 1.00 39.13 197 ILE C CA 1
ATOM 5289 C C . ILE C 1 197 ? -9.429 25.273 -5.820 1.00 43.61 197 ILE C C 1
ATOM 5290 O O . ILE C 1 197 ? -9.618 26.471 -6.057 1.00 45.20 197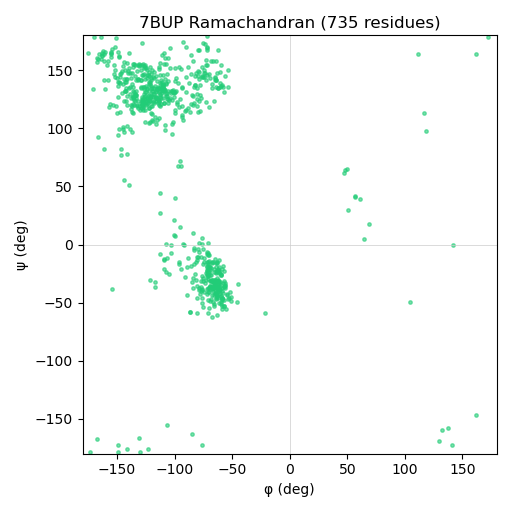 ILE C O 1
ATOM 5295 N N . SER C 1 198 ? -8.227 24.770 -5.608 1.00 39.51 198 SER C N 1
ATOM 5296 C CA . SER C 1 198 ? -7.060 25.599 -5.824 1.00 43.48 198 SER C CA 1
ATOM 5297 C C . SER C 1 198 ? -5.987 24.696 -6.391 1.00 45.64 198 SER C C 1
ATOM 5298 O O . SER C 1 198 ? -5.664 23.664 -5.795 1.00 46.05 198 SER C O 1
ATOM 5301 N N . LEU C 1 199 ? -5.472 25.057 -7.559 1.00 49.88 199 LEU C N 1
ATOM 5302 C CA . LEU C 1 199 ? -4.556 24.185 -8.268 1.00 54.83 199 LEU C CA 1
ATOM 5303 C C . LEU C 1 199 ? -3.447 24.998 -8.912 1.00 60.47 199 LEU C C 1
ATOM 5304 O O . LEU C 1 199 ? -3.645 26.159 -9.299 1.00 52.75 199 LEU C O 1
ATOM 5309 N N . ASP C 1 200 ? -2.265 24.366 -8.983 1.00 66.01 200 ASP C N 1
ATOM 5310 C CA . ASP C 1 200 ? -1.202 24.791 -9.892 1.00 69.17 200 ASP C CA 1
ATOM 5311 C C . ASP C 1 200 ? -1.488 24.265 -11.302 1.00 71.32 200 ASP C C 1
ATOM 5312 O O . ASP C 1 200 ? -1.675 25.046 -12.244 1.00 65.24 200 ASP C O 1
ATOM 5317 N N . ASP C 1 201 ? -1.591 22.940 -11.443 1.00 67.54 201 ASP C N 1
ATOM 5318 C CA . ASP C 1 201 ? -1.808 22.199 -12.680 1.00 68.16 201 ASP C CA 1
ATOM 5319 C C . ASP C 1 201 ? -3.226 21.650 -12.713 1.00 65.24 201 ASP C C 1
ATOM 5320 O O . ASP C 1 201 ? -3.837 21.451 -11.658 1.00 69.30 201 ASP C O 1
ATOM 5325 N N . PRO C 1 202 ? -3.782 21.388 -13.903 1.00 65.17 202 PRO C N 1
ATOM 5326 C CA . PRO C 1 202 ? -4.925 20.461 -13.982 1.00 54.05 202 PRO C CA 1
ATOM 5327 C C . PRO C 1 202 ? -4.475 19.048 -13.654 1.00 54.45 202 PRO C C 1
ATOM 5328 O O . PRO C 1 202 ? -3.286 18.719 -13.727 1.00 62.88 202 PRO C O 1
ATOM 5332 N N . VAL C 1 203 ? -5.438 18.220 -13.235 1.00 49.72 203 VAL C N 1
ATOM 5333 C CA . VAL C 1 203 ? -5.167 16.900 -12.673 1.00 44.95 203 VAL C CA 1
ATOM 5334 C C . VAL C 1 203 ? -6.157 15.898 -13.243 1.00 36.01 203 VAL C C 1
ATOM 5335 O O . VAL C 1 203 ? -7.359 16.175 -13.324 1.00 34.90 203 VAL C O 1
ATOM 5339 N N . ASP C 1 204 ? -5.659 14.713 -13.589 1.00 36.34 204 ASP C N 1
ATOM 5340 C CA . ASP C 1 204 ? -6.481 13.660 -14.188 1.00 34.68 204 ASP C CA 1
ATOM 5341 C C . ASP C 1 204 ? -5.951 12.332 -13.652 1.00 40.37 204 ASP C C 1
ATOM 5342 O O . ASP C 1 204 ? -4.950 11.809 -14.160 1.00 44.55 204 ASP C O 1
ATOM 5347 N N . LEU C 1 205 ? -6.633 11.782 -12.637 1.00 37.58 205 LEU C N 1
ATOM 5348 C CA . LEU C 1 205 ? -6.234 10.523 -12.028 1.00 38.09 205 LEU C CA 1
ATOM 5349 C C . LEU C 1 205 ? -7.433 9.606 -11.824 1.00 35.25 205 LEU C C 1
ATOM 5350 O O . LEU C 1 205 ? -8.568 10.065 -11.699 1.00 33.92 205 LEU C O 1
ATOM 5355 N N . THR C 1 206 ? -7.164 8.301 -11.778 1.00 37.07 206 THR C N 1
ATOM 5356 C CA . THR C 1 206 ? -8.184 7.280 -11.591 1.00 37.26 206 THR C CA 1
ATOM 5357 C C . THR C 1 206 ? -7.878 6.470 -10.337 1.00 41.98 206 THR C C 1
ATOM 5358 O O . THR C 1 206 ? -6.709 6.200 -10.034 1.00 41.79 206 THR C O 1
ATOM 5362 N N . PHE C 1 207 ? -8.929 6.103 -9.594 1.00 38.08 207 PHE C N 1
ATOM 5363 C CA . PHE C 1 207 ? -8.786 5.418 -8.318 1.00 38.23 207 PHE C CA 1
ATOM 5364 C C . PHE C 1 207 ? -9.783 4.285 -8.230 1.00 41.55 207 PHE C C 1
ATOM 5365 O O . PHE C 1 207 ? -10.839 4.331 -8.859 1.00 44.22 207 PHE C O 1
ATOM 5373 N N . GLY C 1 208 ? -9.453 3.287 -7.413 1.00 42.20 208 GLY C N 1
ATOM 5374 C CA . GLY C 1 208 ? -10.326 2.144 -7.237 1.00 47.48 208 GLY C CA 1
ATOM 5375 C C . GLY C 1 208 ? -11.481 2.470 -6.298 1.00 52.02 208 GLY C C 1
ATOM 5376 O O . GLY C 1 208 ? -11.254 2.871 -5.144 1.00 48.37 208 GLY C O 1
ATOM 5377 N N . LEU C 1 209 ? -12.724 2.293 -6.769 1.00 51.63 209 LEU C N 1
ATOM 5378 C CA . LEU C 1 209 ? -13.880 2.631 -5.942 1.00 47.72 209 LEU C CA 1
ATOM 5379 C C . LEU C 1 209 ? -14.105 1.655 -4.794 1.00 49.50 209 LEU C C 1
ATOM 5380 O O . LEU C 1 209 ? -14.845 1.984 -3.863 1.00 47.10 209 LEU C O 1
ATOM 5385 N N . LYS C 1 210 ? -13.522 0.457 -4.860 1.00 53.84 210 LYS C N 1
ATOM 5386 C CA . LYS C 1 210 ? -13.435 -0.418 -3.693 1.00 53.05 210 LYS C CA 1
ATOM 5387 C C . LYS C 1 210 ? -12.860 0.332 -2.492 1.00 50.65 210 LYS C C 1
ATOM 5388 O O . LYS C 1 210 ? -13.419 0.312 -1.389 1.00 41.18 210 LYS C O 1
ATOM 5394 N N . TYR C 1 211 ? -11.748 1.032 -2.710 1.00 49.42 211 TYR C N 1
ATOM 5395 C CA . TYR C 1 211 ? -11.082 1.703 -1.609 1.00 50.52 211 TYR C CA 1
ATOM 5396 C C . TYR C 1 211 ? -11.794 2.993 -1.236 1.00 50.64 211 TYR C C 1
ATOM 5397 O O . TYR C 1 211 ? -11.977 3.293 -0.045 1.00 48.85 211 TYR C O 1
ATOM 5406 N N . LEU C 1 212 ? -12.205 3.770 -2.238 1.00 48.67 212 LEU C N 1
ATOM 5407 C CA . LEU C 1 212 ? -12.923 5.001 -1.949 1.00 43.65 212 LEU C CA 1
ATOM 5408 C C . LEU C 1 212 ? -14.154 4.719 -1.106 1.00 41.68 212 LEU C C 1
ATOM 5409 O O . LEU C 1 212 ? -14.509 5.515 -0.233 1.00 40.73 212 LEU C O 1
ATOM 5414 N N . ASN C 1 213 ? -14.783 3.557 -1.305 1.00 44.31 213 ASN C N 1
ATOM 5415 C CA . ASN C 1 213 ? -15.976 3.226 -0.532 1.00 46.91 213 ASN C CA 1
ATOM 5416 C C . ASN C 1 213 ? -15.648 3.063 0.948 1.00 46.89 213 ASN C C 1
ATOM 5417 O O . ASN C 1 213 ? -16.469 3.403 1.812 1.00 48.01 213 ASN C O 1
ATOM 5422 N N . ASP C 1 214 ? -14.443 2.582 1.257 1.00 46.28 214 ASP C N 1
ATOM 5423 C CA . ASP C 1 214 ? -13.993 2.478 2.639 1.00 48.23 214 ASP C CA 1
ATOM 5424 C C . ASP C 1 214 ? -13.634 3.840 3.199 1.00 46.84 214 ASP C C 1
ATOM 5425 O O . ASP C 1 214 ? -13.933 4.147 4.360 1.00 46.93 214 ASP C O 1
ATOM 5430 N N . ILE C 1 215 ? -12.983 4.656 2.378 1.00 42.69 215 ILE C N 1
ATOM 5431 C CA . ILE C 1 215 ? -12.546 5.974 2.814 1.00 41.15 215 ILE C CA 1
ATOM 5432 C C . ILE C 1 215 ? -13.740 6.806 3.262 1.00 41.83 215 ILE C C 1
ATOM 5433 O O . ILE C 1 215 ? -13.717 7.433 4.329 1.00 42.09 215 ILE C O 1
ATOM 5438 N N . VAL C 1 216 ? -14.817 6.810 2.471 1.00 42.95 216 VAL C N 1
ATOM 5439 C CA . VAL C 1 216 ? -15.885 7.767 2.757 1.00 42.08 216 VAL C CA 1
ATOM 5440 C C . VAL C 1 216 ? -16.661 7.437 4.022 1.00 41.08 216 VAL C C 1
ATOM 5441 O O . VAL C 1 216 ? -17.440 8.276 4.485 1.00 40.88 216 VAL C O 1
ATOM 5445 N N . LYS C 1 217 ? -16.430 6.265 4.622 1.00 44.36 217 LYS C N 1
ATOM 5446 C CA . LYS C 1 217 ? -17.031 5.952 5.913 1.00 39.75 217 LYS C CA 1
ATOM 5447 C C . LYS C 1 217 ? -16.589 6.920 6.992 1.00 39.04 217 LYS C C 1
ATOM 5448 O O . LYS C 1 217 ? -17.303 7.104 7.986 1.00 43.38 217 LYS C O 1
ATOM 5454 N N . ALA C 1 218 ? -15.443 7.563 6.808 1.00 41.53 218 ALA C N 1
ATOM 5455 C CA . ALA C 1 218 ? -14.966 8.587 7.726 1.00 40.59 218 ALA C CA 1
ATOM 5456 C C . ALA C 1 218 ? -15.780 9.877 7.664 1.00 37.06 218 ALA C C 1
ATOM 5457 O O . ALA C 1 218 ? -15.471 10.818 8.401 1.00 36.58 218 ALA C O 1
ATOM 5459 N N . ALA C 1 219 ? -16.819 9.952 6.834 1.00 36.87 219 ALA C N 1
ATOM 5460 C CA . ALA C 1 219 ? -17.590 11.188 6.780 1.00 41.16 219 ALA C CA 1
ATOM 5461 C C . ALA C 1 219 ? -18.305 11.480 8.097 1.00 40.50 219 ALA C C 1
ATOM 5462 O O . ALA C 1 219 ? -18.769 12.606 8.308 1.00 38.92 219 ALA C O 1
ATOM 5464 N N . THR C 1 220 ? -18.366 10.502 8.999 1.00 40.99 220 THR C N 1
ATOM 5465 C CA . THR C 1 220 ? -18.909 10.731 10.336 1.00 39.24 220 THR C CA 1
ATOM 5466 C C . THR C 1 220 ? -18.018 11.637 11.172 1.00 39.19 220 THR C C 1
ATOM 5467 O O . THR C 1 220 ? -18.511 12.310 12.082 1.00 40.47 220 THR C O 1
ATOM 5471 N N . LEU C 1 221 ? -16.715 11.678 10.882 1.00 40.67 221 LEU C N 1
ATOM 5472 C CA . LEU C 1 221 ? -15.787 12.465 11.687 1.00 40.15 221 LEU C CA 1
ATOM 5473 C C . LEU C 1 221 ? -15.760 13.946 11.319 1.00 39.84 221 LEU C C 1
ATOM 5474 O O . LEU C 1 221 ? -15.418 14.775 12.175 1.00 41.16 221 LEU C O 1
ATOM 5479 N N . SER C 1 222 ? -16.109 14.310 10.089 1.00 39.81 222 SER C N 1
ATOM 5480 C CA . SER C 1 222 ? -16.036 15.717 9.736 1.00 38.96 222 SER C CA 1
ATOM 5481 C C . SER C 1 222 ? -17.043 16.052 8.637 1.00 38.42 222 SER C C 1
ATOM 5482 O O . SER C 1 222 ? -17.358 15.211 7.792 1.00 39.55 222 SER C O 1
ATOM 5485 N N . ASP C 1 223 ? -17.573 17.281 8.707 1.00 42.40 223 ASP C N 1
ATOM 5486 C CA . ASP C 1 223 ? -18.423 17.848 7.661 1.00 41.58 223 ASP C CA 1
ATOM 5487 C C . ASP C 1 223 ? -17.694 17.934 6.336 1.00 38.26 223 ASP C C 1
ATOM 5488 O O . ASP C 1 223 ? -18.304 17.801 5.269 1.00 40.86 223 ASP C O 1
ATOM 5493 N N . VAL C 1 224 ? -16.401 18.236 6.392 1.00 36.11 224 VAL C N 1
ATOM 5494 C CA . VAL C 1 224 ? -15.593 18.616 5.240 1.00 40.06 224 VAL C CA 1
ATOM 5495 C C . VAL C 1 224 ? -14.597 17.507 4.931 1.00 36.92 224 VAL C C 1
ATOM 5496 O O . VAL C 1 224 ? -13.962 16.959 5.838 1.00 36.92 224 VAL C O 1
ATOM 5500 N N . ILE C 1 225 ? -14.454 17.174 3.655 1.00 35.12 225 ILE C N 1
ATOM 5501 C CA . ILE C 1 225 ? -13.352 16.342 3.197 1.00 35.16 225 ILE C CA 1
ATOM 5502 C C . ILE C 1 225 ? -12.405 17.227 2.389 1.00 37.03 225 ILE C C 1
ATOM 5503 O O . ILE C 1 225 ? -12.847 18.051 1.582 1.00 35.80 225 ILE C O 1
ATOM 5508 N N . THR C 1 226 ? -11.112 17.123 2.676 1.00 37.17 226 THR C N 1
ATOM 5509 C CA . THR C 1 226 ? -10.073 17.752 1.878 1.00 34.92 226 THR C CA 1
ATOM 5510 C C . THR C 1 226 ? -9.445 16.669 1.014 1.00 36.09 226 THR C C 1
ATOM 5511 O O . THR C 1 226 ? -9.016 15.639 1.535 1.00 36.76 226 THR C O 1
ATOM 5515 N N . ILE C 1 227 ? -9.429 16.880 -0.303 1.00 39.29 227 ILE C N 1
ATOM 5516 C CA . ILE C 1 227 ? -8.825 15.947 -1.254 1.00 36.64 227 ILE C CA 1
ATOM 5517 C C . ILE C 1 227 ? -7.627 16.644 -1.889 1.00 37.34 227 ILE C C 1
ATOM 5518 O O . ILE C 1 227 ? -7.777 17.719 -2.481 1.00 35.73 227 ILE C O 1
ATOM 5523 N N . LYS C 1 228 ? -6.440 16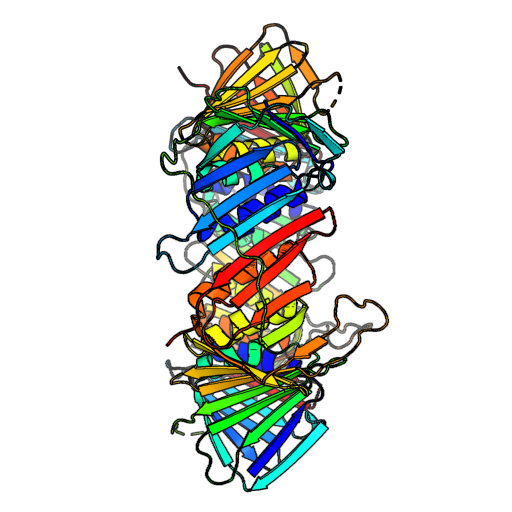.051 -1.753 1.00 38.15 228 LYS C N 1
ATOM 5524 C CA . LYS C 1 228 ? -5.222 16.600 -2.340 1.00 39.02 228 LYS C CA 1
ATOM 5525 C C . LYS C 1 228 ? -4.698 15.609 -3.371 1.00 41.70 228 LYS C C 1
ATOM 5526 O O . LYS C 1 228 ? -4.506 14.428 -3.059 1.00 39.23 228 LYS C O 1
ATOM 5532 N N . LEU C 1 229 ? -4.483 16.088 -4.600 1.00 42.17 229 LEU C N 1
ATOM 5533 C CA . LEU C 1 229 ? -4.112 15.245 -5.729 1.00 44.87 229 LEU C CA 1
ATOM 5534 C C . LEU C 1 229 ? -2.804 15.716 -6.365 1.00 51.48 229 LEU C C 1
ATOM 5535 O O . LEU C 1 229 ? -2.539 16.924 -6.453 1.00 52.73 229 LEU C O 1
ATOM 5540 N N . ALA C 1 230 ? -1.992 14.751 -6.815 1.00 59.08 230 ALA C N 1
ATOM 5541 C CA . ALA C 1 230 ? -0.756 15.000 -7.549 1.00 62.04 230 ALA C CA 1
ATOM 5542 C C . ALA C 1 230 ? -0.553 13.873 -8.555 1.00 60.66 230 ALA C C 1
ATOM 5543 O O . ALA C 1 230 ? -0.945 12.730 -8.309 1.00 58.62 230 ALA C O 1
ATOM 5545 N N . ASP C 1 231 ? 0.049 14.206 -9.700 1.00 63.58 231 ASP C N 1
ATOM 5546 C CA . ASP C 1 231 ? 0.220 13.235 -10.781 1.00 66.90 231 ASP C CA 1
ATOM 5547 C C . ASP C 1 231 ? 1.160 12.113 -10.349 1.00 61.34 231 ASP C C 1
ATOM 5548 O O . ASP C 1 231 ? 2.276 12.355 -9.892 1.00 70.61 231 ASP C O 1
ATOM 5553 N N . LYS C 1 232 ? 0.684 10.886 -10.425 1.00 61.66 232 LYS C N 1
ATOM 5554 C CA . LYS C 1 232 ? 1.439 9.669 -10.123 1.00 67.38 232 LYS C CA 1
ATOM 5555 C C . LYS C 1 232 ? 1.911 9.503 -8.652 1.00 71.27 232 LYS C C 1
ATOM 5556 O O . LYS C 1 232 ? 2.529 8.466 -8.351 1.00 68.86 232 LYS C O 1
ATOM 5558 N N . THR C 1 233 ? 1.536 10.396 -7.706 1.00 68.53 233 THR C N 1
ATOM 5559 C CA . THR C 1 233 ? 1.704 10.214 -6.256 1.00 63.79 233 THR C CA 1
ATOM 5560 C C . THR C 1 233 ? 0.379 9.904 -5.564 1.00 65.04 233 THR C C 1
ATOM 5561 O O . THR C 1 233 ? -0.694 10.257 -6.072 1.00 65.79 233 THR C O 1
ATOM 5565 N N . PRO C 1 234 ? 0.420 9.326 -4.356 1.00 62.50 234 PRO C N 1
ATOM 5566 C CA . PRO C 1 234 ? -0.830 8.991 -3.655 1.00 55.85 234 PRO C CA 1
ATOM 5567 C C . PRO C 1 234 ? -1.649 10.223 -3.303 1.00 53.31 234 PRO C C 1
ATOM 5568 O O . PRO C 1 234 ? -1.119 11.230 -2.815 1.00 49.39 234 PRO C O 1
ATOM 5572 N N . ALA C 1 235 ? -2.957 10.127 -3.546 1.00 44.78 235 ALA C N 1
ATOM 5573 C CA . ALA C 1 235 ? -3.885 11.184 -3.171 1.00 39.05 235 ALA C CA 1
ATOM 5574 C C . ALA C 1 235 ? -4.165 11.154 -1.670 1.00 38.64 235 ALA C C 1
ATOM 5575 O O . ALA C 1 235 ? -4.217 10.083 -1.062 1.00 40.58 235 ALA C O 1
ATOM 5577 N N . LEU C 1 236 ? -4.330 12.336 -1.069 1.00 35.89 236 LEU C N 1
ATOM 5578 C CA . LEU C 1 236 ? -4.686 12.475 0.341 1.00 35.29 236 LEU C CA 1
ATOM 5579 C C . LEU C 1 236 ? -6.178 12.769 0.473 1.00 38.06 236 LEU C C 1
ATOM 5580 O O . LEU C 1 236 ? -6.687 13.709 -0.142 1.00 40.04 236 LEU C O 1
ATOM 5585 N N . PHE C 1 237 ? -6.873 11.973 1.277 1.00 35.25 237 PHE C N 1
ATOM 5586 C CA . PHE C 1 237 ? -8.252 12.247 1.665 1.00 36.16 237 PHE C CA 1
ATOM 5587 C C . PHE C 1 237 ? -8.246 12.540 3.160 1.00 35.49 237 PHE C C 1
ATOM 5588 O O . PHE C 1 237 ? -8.024 11.634 3.967 1.00 40.33 237 PHE C O 1
ATOM 5596 N N . GLU C 1 238 ? -8.464 13.797 3.533 1.00 34.73 238 GLU C N 1
ATOM 5597 C CA . GLU C 1 238 ? -8.299 14.244 4.910 1.00 36.33 238 GLU C CA 1
ATOM 5598 C C . GLU C 1 238 ? -9.621 14.635 5.562 1.00 36.39 238 GLU C C 1
ATOM 5599 O O . GLU C 1 238 ? -10.360 15.466 5.024 1.00 37.82 238 GLU C O 1
ATOM 5605 N N . PHE C 1 239 ? -9.874 14.087 6.752 1.00 35.03 239 PHE C N 1
ATOM 5606 C CA . PHE C 1 239 ? -11.023 14.431 7.590 1.00 36.44 239 PHE C CA 1
ATOM 5607 C C . PHE C 1 239 ? -10.511 15.051 8.888 1.00 37.74 239 PHE C C 1
ATOM 5608 O O . PHE C 1 239 ? -10.045 14.330 9.776 1.00 37.14 239 PHE C O 1
ATOM 5616 N N . LYS C 1 240 ? -10.605 16.372 9.021 1.00 40.26 240 LYS C N 1
ATOM 5617 C CA . LYS C 1 240 ? -10.118 17.052 10.220 1.00 39.66 240 LYS C CA 1
ATOM 5618 C C . LYS C 1 240 ? -11.193 17.012 11.305 1.00 43.63 240 LYS C C 1
ATOM 5619 O O . LYS C 1 240 ? -12.297 17.531 11.108 1.00 49.85 240 LYS C O 1
ATOM 5625 N N . MET C 1 241 ? -10.879 16.401 12.446 1.00 51.55 241 MET C N 1
ATOM 5626 C CA . MET C 1 241 ? -11.802 16.366 13.576 1.00 54.68 241 MET C CA 1
ATOM 5627 C C . MET C 1 241 ? -11.779 17.701 14.302 1.00 55.97 241 MET C C 1
ATOM 5628 O O . MET C 1 241 ? -10.706 18.183 14.681 1.00 63.18 241 MET C O 1
ATOM 5633 N N . GLN C 1 242 ? -12.963 18.287 14.527 1.00 56.57 242 GLN C N 1
ATOM 5634 C CA . GLN C 1 242 ? -12.997 19.648 15.050 1.00 56.81 242 GLN C CA 1
ATOM 5635 C C . GLN C 1 242 ? -12.483 19.686 16.476 1.00 54.36 242 GLN C C 1
ATOM 5636 O O . GLN C 1 242 ? -11.882 20.674 16.901 1.00 57.14 242 GLN C O 1
ATOM 5642 N N . SER C 1 243 ? -12.670 18.604 17.222 1.00 54.98 243 SER C N 1
ATOM 5643 C CA . SER C 1 243 ? -12.123 18.537 18.570 1.00 49.58 243 SER C CA 1
ATOM 5644 C C . SER C 1 243 ? -10.597 18.644 18.596 1.00 54.51 243 SER C C 1
ATOM 5645 O O . SER C 1 243 ? -10.039 18.957 19.652 1.00 56.43 243 SER C O 1
ATOM 5648 N N . GLY C 1 244 ? -9.908 18.395 17.469 1.00 50.36 244 GLY C N 1
ATOM 5649 C CA . GLY C 1 244 ? -8.448 18.448 17.425 1.00 49.83 244 GLY C CA 1
ATOM 5650 C C . GLY C 1 244 ? -7.717 17.154 17.063 1.00 56.70 244 GLY C C 1
ATOM 5651 O O . GLY C 1 244 ? -7.483 16.303 17.933 1.00 53.53 244 GLY C O 1
ATOM 5652 N N . GLY C 1 245 ? -7.317 16.996 15.796 1.00 43.20 245 GLY C N 1
ATOM 5653 C CA . GLY C 1 245 ? -6.815 15.737 15.292 1.00 39.69 245 GLY C CA 1
ATOM 5654 C C . GLY C 1 245 ? -7.315 15.506 13.879 1.00 42.92 245 GLY C C 1
ATOM 5655 O O . GLY C 1 245 ? -7.922 16.382 13.265 1.00 44.99 245 GLY C O 1
ATOM 5656 N N . TYR C 1 246 ? -7.065 14.320 13.326 1.00 35.67 246 TYR C N 1
ATOM 5657 C CA . TYR C 1 246 ? -7.486 14.081 11.950 1.00 34.85 246 TYR C CA 1
ATOM 5658 C C . TYR C 1 246 ? -7.559 12.582 11.669 1.00 33.65 246 TYR C C 1
ATOM 5659 O O . TYR C 1 246 ? -7.042 11.769 12.429 1.00 32.71 246 TYR C O 1
ATOM 5668 N N . LEU C 1 247 ? -8.205 12.220 10.556 1.00 33.38 247 LEU C N 1
ATOM 5669 C CA . LEU C 1 247 ? -8.066 10.888 9.973 1.00 34.39 247 LEU C CA 1
ATOM 5670 C C . LEU C 1 247 ? -7.708 11.041 8.497 1.00 36.68 247 LEU C C 1
ATOM 5671 O O . LEU C 1 247 ? -8.411 11.733 7.755 1.00 33.96 247 LEU C O 1
ATOM 5676 N N . ARG C 1 248 ? -6.607 10.424 8.068 1.00 33.82 248 ARG C N 1
ATOM 5677 C CA . ARG C 1 248 ? -6.106 10.626 6.713 1.00 34.96 248 ARG C CA 1
ATOM 5678 C C . ARG C 1 248 ? -6.018 9.302 5.976 1.00 37.33 248 ARG C C 1
ATOM 5679 O O . ARG C 1 248 ? -5.607 8.290 6.549 1.00 39.98 248 ARG C O 1
ATOM 5687 N N . PHE C 1 249 ? -6.388 9.306 4.703 1.00 35.40 249 PHE C N 1
ATOM 5688 C CA . PHE C 1 249 ? -6.194 8.140 3.857 1.00 39.32 249 PHE C CA 1
ATOM 5689 C C . PHE C 1 249 ? -5.301 8.521 2.678 1.00 41.38 249 PHE C C 1
ATOM 5690 O O . PHE C 1 249 ? -5.486 9.584 2.073 1.00 40.41 249 PHE C O 1
ATOM 5698 N N . TYR C 1 250 ? -4.321 7.678 2.370 1.00 40.96 250 TYR C N 1
ATOM 5699 C CA . TYR C 1 250 ? -3.453 7.885 1.218 1.00 41.46 250 TYR C CA 1
ATOM 5700 C C . TYR C 1 250 ? -3.680 6.742 0.236 1.00 43.36 250 TYR C C 1
ATOM 5701 O O . TYR C 1 250 ? -3.606 5.568 0.617 1.00 42.44 250 TYR C O 1
ATOM 5710 N N . LEU C 1 251 ? -3.988 7.080 -1.013 1.00 40.51 251 LEU C N 1
ATOM 5711 C CA . LEU C 1 251 ? -4.378 6.076 -1.999 1.00 46.61 251 LEU C CA 1
ATOM 5712 C C . LEU C 1 251 ? -3.670 6.324 -3.325 1.00 50.22 251 LEU C C 1
ATOM 5713 O O . LEU C 1 251 ? -3.784 7.412 -3.903 1.00 51.74 251 LEU C O 1
ATOM 5718 N N . ALA C 1 252 ? -2.954 5.321 -3.820 1.00 54.94 252 ALA C N 1
ATOM 5719 C CA . ALA C 1 252 ? -2.287 5.486 -5.108 1.00 56.78 252 ALA C CA 1
ATOM 5720 C C . ALA C 1 252 ? -3.301 5.460 -6.248 1.00 47.74 252 ALA C C 1
ATOM 5721 O O . ALA C 1 252 ? -4.256 4.677 -6.209 1.00 48.04 252 ALA C O 1
ATOM 5723 N N . PRO C 1 253 ? -3.110 6.296 -7.283 1.00 47.67 253 PRO C N 1
ATOM 5724 C CA . PRO C 1 253 ? -3.873 6.138 -8.534 1.00 48.10 253 PRO C CA 1
ATOM 5725 C C . PRO C 1 253 ? -3.452 4.927 -9.359 1.00 49.12 253 PRO C C 1
ATOM 5726 O O . PRO C 1 253 ? -2.531 4.198 -8.984 1.00 52.93 253 PRO C O 1
ATOM 5730 N N . LYS C 1 254 ? -4.108 4.710 -10.497 1.00 55.68 254 LYS C N 1
ATOM 5731 C CA . LYS C 1 254 ? -3.897 3.484 -11.269 1.00 57.40 254 LYS C CA 1
ATOM 5732 C C . LYS C 1 254 ? -2.961 3.742 -12.432 1.00 52.31 254 LYS C C 1
ATOM 5733 O O . LYS C 1 254 ? -2.619 4.893 -12.703 1.00 55.37 254 LYS C O 1
#

Foldseek 3Di:
DKKFKAQWLQQVLLVLVLCCVQFQKWKWKQDPFFTWTWDAGPVRFKIKIWGDTSLRTPDIDDPDIDIFIDRSVVVNVVSVPADGRWIWIWDADPPGQWIKIWTHDPPDHDIDIDIGGGDDDDDDDFFKKKKAFLVVLLVVLVVLVVAAQKWKWKDDQFWIKIKHHHPVGIDIDIDGPCNMHMDGDDIDIFMFGSVVVNSNSSSSVQARMWMWGHHHFFFIWTWGARPSGMIMIMTGTTDD/DWKFKAQWLQQVLLVLVLCCPQFFKWKFKQDQQGTWTWDAGPVRFKIKIWGDGPLRTPDIDDHDIDIFIDGSVVVNVVSVPADRRWIWIWDADVVGQWIKIWTHDDPDRDIDIDIGGGDDPVDHDDDDDDDDFFKKKKAFLVVLLVVLVVQVVAAFKWKWKDDQFWIKIKHHHPVGIDIDIDGFDADPVDRNRTMHMDGDDIEIFMFGSVVVNSNSSSSSQARMWMWTHHHFFWIKTWHAHPSGIIMIMTGTTDD/DWKFKAQWLQQVLLVLVLCCVQDFKWKFKQDLQATWTWDGGPVRFKIKIWGDGSLRTPDIDDPDIDIFIDGSVVVNVVSVVADRRWIWIWDADVVGQWIKIWTHDPPDRDIDIDIDGGDDDDDDFFKKKKAFLVVLLVVLVVQVVAAFKWKWKDDQFWIKIKHAHPVGIDMDIDGFDADVVDRNRTIHMDGPDIDIFMFTSVVVNSNSSSSSQARMWMWTHHPQFWIWTWGAHPSGIIMIMTGGTD

Nearest PDB structures (foldseek):
  7bup-assembly1_A  TM=1.004E+00  e=2.312E-47  Candida albicans SC5314
  8f5q-assembly1_E  TM=9.687E-01  e=2.688E-29  Homo sapiens
  6j0j-assembly2_E  TM=9.833E-01  e=1.398E-27  Leishmania donovani
  6o09-assembly1_H-3  TM=9.505E-01  e=2.275E-28  Arabidopsis thaliana
  7o1f-assembly1_C  TM=9.363E-01  e=1.008E-26  Thermochaetoides thermophila DSM 1495

B-factor: mean 48.19, std 11.73, range [27.79, 106.09]

Solvent-accessible surface area: 33633 Å² total; per-residue (Å²): 94,1,67,0,64,3,90,89,0,18,30,2,43,79,0,2,68,2,1,34,57,17,7,114,109,6,12,7,49,3,33,135,68,1,3,47,0,120,10,59,14,148,58,188,53,2,57,1,14,1,50,1,7,96,93,16,17,72,62,32,155,10,103,51,100,14,74,1,3,0,41,0,70,19,1,2,71,2,2,127,10,3,50,72,102,6,43,0,20,6,46,6,123,76,114,32,93,54,4,45,2,42,8,76,31,83,173,85,87,24,60,3,71,5,16,4,95,32,75,155,26,136,141,225,152,38,29,1,33,2,44,5,46,4,73,18,3,4,62,2,0,120,22,0,86,78,12,24,144,34,0,115,9,36,0,44,150,86,14,0,85,3,27,3,132,37,161,22,9,37,2,12,3,33,1,68,69,112,64,10,82,31,75,28,107,75,100,7,81,14,39,0,8,0,141,46,2,37,29,0,2,64,0,25,85,17,14,126,76,0,5,6,50,1,6,78,94,49,61,0,11,4,11,1,94,6,166,61,43,6,44,0,60,0,54,1,45,30,108,259,91,1,93,0,50,2,94,83,0,18,28,0,44,82,0,2,80,3,1,34,84,13,2,96,88,0,10,7,48,2,33,108,67,0,2,38,0,31,8,26,8,118,65,174,55,0,62,1,7,0,44,1,10,102,94,15,17,65,106,37,168,2,107,162,98,11,77,1,3,0,24,0,74,10,2,3,72,2,2,123,8,3,45,69,100,6,41,0,20,5,46,6,115,64,114,33,95,72,4,49,3,43,6,75,30,81,178,71,68,14,64,5,72,4,20,7,149,30,73,129,21,101,56,78,71,161,58,169,55,146,88,143,29,30,1,34,2,42,0,0,4,64,10,3,4,64,4,0,116,26,0,79,73,12,24,122,53,0,113,8,37,0,47,149,82,22,1,83,2,21,3,124,24,144,32,0,41,2,16,3,50,0,93,59,30,83,54,159,201,62,131,71,53,12,2,68,26,73,50,108,79,97,8,75,13,39,2,22,0,106,36,1,36,31,0,2,70,0,27,78,20,10,72,27,0,15,4,56,1,7,110,179,34,56,0,7,4,13,1,132,10,151,54,17,19,43,0,61,0,11,2,51,27,73,144,37,0,70,0,43,2,94,82,0,19,30,0,43,68,0,2,76,2,1,29,60,17,6,97,98,3,22,5,57,2,22,115,136,0,2,40,0,127,16,61,11,137,65,177,32,1,72,1,9,1,44,0,8,83,94,16,19,59,110,40,121,8,93,165,102,14,76,1,4,0,30,0,71,14,2,1,58,4,0,115,10,4,46,59,101,6,46,0,11,3,38,4,118,76,111,35,106,56,5,51,3,33,9,54,25,67,176,60,78,14,66,9,71,7,12,4,100,36,96,154,46,182,150,132,40,36,1,38,1,43,1,14,4,77,29,3,4,64,2,0,119,21,0,68,76,12,21,101,47,0,102,9,31,0,42,166,76,19,1,80,2,19,2,137,29,152,40,5,38,2,13,2,29,12,82,53,59,91,26,169,160,46,138,89,63,8,9,61,27,76,48,122,79,92,3,72,16,44,1,8,0,104,34,1,37,18,0,2,66,0,27,88,18,10,87,30,1,17,5,57,2,6,79,96,37,64,0,8,4,6,1,115,8,155,59,20,18,40,0,56,0,55,0,46,23,146

Secondary structure (DSSP, 8-state):
-EEEEES-SHHHHHHHHHHTTT-SEEEEEEETTEEEEEEE-TTS-EEEEEEEEGGG-SEEE-SS-EEEEEEHHHHHHHHHTS-TTSEEEEEE-SS-SEEEEEEE-TTSSEEEEEEEE---------SEEEEEEHHHHHHHHHHHHTT-SEEEEEE-SS-EEEEE--TT-EEEEEE-----EEEESS-EEEEEEHHHHHHHGGGGGG-SEEEEEE-TTSPEEEEEE-TTS-EEEEEE----/-EEEEES-THHHHHHHHHHTTT-SEEEEEE-SSEEEEEEE-TTS-EEEEEEEEGGG-SEEE-SS-EEEEEEHHHHHHHHHTS-TTSEEEEEE-SS-SEEEEEEE-TTSSEEEEEEEE-----S----------SEEEEEEHHHHHHHHHHHHTT-SEEEEEE-SS-EEEEEE-SSEEEEEEE--B--SS-GGG-BEEEESS-EEEEEEHHHHHHHGGGGGS-SEEEEEEETTEEEEEEEE-TTSEEEEEEEPPP-/-EEEEES-SHHHHHHHHHHTTT-SEEEEEE-SSEEEEEEE-TTS-EEEEEEEEGGG-SEEEESS-EEEEEEHHHHHHHHTTS-TTSEEEEEE-SS-SEEEEEEE-TTSSEEEEEEEE--------SEEEEEEHHHHHHHHHHHHTT-SEEEEEE-SS-EEEEEE-SSEEEEEEE--B--SS-GGG-BEEEESS-EEEEEEHHHHHHHGGGGGT-SEEEEEEETTEEEEEEEEETTTEEEEEEE---

InterPro domains:
  IPR000730 Proliferating cell nuclear antigen, PCNA [MF_00317] (2-255)
  IPR000730 Proliferating cell nuclear antigen, PCNA [PR00339] (10-29)
  IPR000730 Proliferating cell nuclear antigen, PCNA [PR00339] (34-52)
  IPR000730 Proliferating cell nuclear antigen, PCNA [PR00339] (56-80)
  IPR000730 Proliferating cell nuclear antigen, PCNA [PR00339] (110-132)
  IPR000730 Proliferating cell nuclear antigen, PCNA [PR00339] (203-217)
  IPR000730 Proliferating cell nuclear antigen, PCNA [PR00339] (241-258)
  IPR000730 Proliferating cell nuclear antigen, PCNA [PTHR11352] (1-258)
  IPR000730 Proliferating cell nuclear antigen, PCNA [TIGR00590] (1-259)
  IPR022648 Proliferating cell nuclear antigen, PCNA, N-terminal [PF00705] (1-123)
  IPR022649 Proliferating cell nuclear antigen, PCNA, C-terminal [PF02747] (128-254)
  IPR022659 Proliferating cell nuclear antigen, PCNA, conserved site [PS00293] (61-79)
  IPR022659 Proliferating cell nuclear antigen, PCNA, conserved site [PS01251] (34-57)
  IPR046938 DNA clamp superfamily [SSF55979] (1-126)
  IPR046938 DNA clamp superfamily [SSF55979] (128-259)

Sequence (741 aa):
MLEGKFEEAALLKKVVEAIKDCVKKCNFNCSEHGITVQAVDDSRVLLVSLLIGQTSFSEYRCDRDVTLGIDLESFSKIIKSANNEDFLTLLAEDSPDQIMAILEEKQKEKISEYSLKLMDIDSMEYDAVVNMPSSDFAKLVRDLKNLSESLRVVVTKDSVKFTSEGDSGSGSVILKPYSVTISLDDPVDLTFGLKYLNDIVKAATLSDVITIKLADKTPALFEFKMQSGGYLRFYLAPKFMLEGKFEEAALLKKVVEAIKDCVKKCNFNCSEHGITVQAVDDSRVLLVSLLIGQTSFSEYRCDRDVTLGIDLESFSKIIKSANNEDFLTLLAEDSPDQIMAILEEKQKEKISEYSLKLMDIDSEFLQIDDMEYDAVVNMPSSDFAKLVRDLKNLSESLRVVVTKDSVKFTSEGDSGSGSVILKPYTNLKNERESVTISLDDPVDLTFGLKYLNDIVKAATLSDVITIKLADKTPALFEFKMQSGGYLRFYLAPKFMLEGKFEEAALLKKVVEAIKDCVKKCNFNCSEHGITVQAVDDSRVLLVSLLIGQTSFSEYRCDRDVTLGIDLESFSKIIKSANNEDFLTLLAEDSPDQIMAILEEKQKEKISEYSLKLMDIDMEYDAVVNMPSSDFAKLVRDLKNLSESLRVVVTKDSVKFTSEGDSGSGSVILKPYTNLKNERESVTISLDDPVDLTFGLKYLNDIVKAATLSDVITIKLADKTPALFEFKMQSGGYLRFYLAPK

Radius of gyration: 31.72 Å; Cα contacts (8 Å, |Δi|>4): 1946; chains: 3; bounding box: 79×66×88 Å

Organism: Candida albicans (strain SC5314 / ATCC MYA-2876) (NCBI:txid237561)